Protein AF-A0A943RZ58-F1 (afdb_monomer_lite)

Secondary structure (DSSP, 8-state):
-EETTTEEB-TTSPBP-SEEEEE--TTGGG-TTS--PEEEEE-TTSBBP-SSEEEETTEEEEB-TT-PBP-SEEEETTEEEE---TTT-BPP-SEEEEEEPTT-SSS-TTS--SSS-SSSS---SEEEEEE-TTSPBP---EEEEETTEEEEE-TTSBEE-EEEEHHHHHTT----S--SSSSPTT-S-GGGEEEE--TTT-BBP-EEEEEE--TTTT-TTSEEEEEEETTEEP---TTT-EEEEETTEEEEEEEEEE--TTSSEEEEEETTSPEE-EEEEETTTTEEEEE-TTSPBP-EEEEEEEETTEEEEEEE--STTSTTPBP-EEETTEEEETTEEP--SSSEEEEEETTEEEEEETT-BBP--S-TT-EEEE-STTT-EEEEEEEEETTEEEEEE-TTSPPEEHHHHHHHHHHHHHTT--TTS--SSBPPEEEETTTEEEEEEEETTEEEEEE----

Structure (mmCIF, N/CA/C/O backbone):
data_AF-A0A943RZ58-F1
#
_entry.id   AF-A0A943RZ58-F1
#
loop_
_atom_site.group_PDB
_atom_site.id
_atom_site.type_symbol
_atom_site.label_atom_id
_atom_site.label_alt_id
_atom_site.label_comp_id
_atom_site.label_asym_id
_atom_site.label_entity_id
_atom_site.label_seq_id
_atom_site.pdbx_PDB_ins_code
_atom_site.Cartn_x
_atom_site.Cartn_y
_atom_site.Cartn_z
_atom_site.occupancy
_atom_site.B_iso_or_equiv
_atom_site.auth_seq_id
_atom_site.auth_comp_id
_atom_site.auth_asym_id
_atom_site.auth_atom_id
_atom_site.pdbx_PDB_model_num
ATOM 1 N N . THR A 1 1 ? 43.794 12.709 -51.507 1.00 85.19 1 THR A N 1
ATOM 2 C CA . THR A 1 1 ? 43.110 12.875 -52.804 1.00 85.19 1 THR A CA 1
ATOM 3 C C . THR A 1 1 ? 42.608 11.531 -53.241 1.00 85.19 1 THR A C 1
ATOM 5 O O . THR A 1 1 ? 43.313 10.541 -53.015 1.00 85.19 1 THR A O 1
ATOM 8 N N . TRP A 1 2 ? 41.419 11.504 -53.824 1.00 87.06 2 TRP A N 1
ATOM 9 C CA . TRP A 1 2 ? 40.853 10.296 -54.395 1.00 87.06 2 TRP A CA 1
ATOM 10 C C . TRP A 1 2 ? 41.619 9.860 -55.646 1.00 87.06 2 TRP A C 1
ATOM 12 O O . TRP A 1 2 ? 42.323 10.649 -56.285 1.00 87.06 2 TRP A O 1
ATOM 22 N N . VAL A 1 3 ? 41.567 8.563 -55.929 1.00 86.88 3 VAL A N 1
ATOM 23 C CA . VAL A 1 3 ? 42.110 7.932 -57.132 1.00 86.88 3 VAL A CA 1
ATOM 24 C C . VAL A 1 3 ? 41.085 6.914 -57.609 1.00 86.88 3 VAL A C 1
ATOM 26 O O . VAL A 1 3 ? 40.808 5.947 -56.895 1.00 86.88 3 VAL A O 1
ATOM 29 N N . ASP A 1 4 ? 40.569 7.138 -58.818 1.00 85.06 4 ASP A N 1
ATOM 30 C CA . ASP A 1 4 ? 39.542 6.315 -59.469 1.00 85.06 4 ASP A CA 1
ATOM 31 C C . ASP A 1 4 ? 38.314 6.057 -58.565 1.00 85.06 4 ASP A C 1
ATOM 33 O O . ASP A 1 4 ? 37.766 4.959 -58.596 1.00 85.06 4 ASP A O 1
ATOM 37 N N . ASP A 1 5 ? 37.963 7.009 -57.689 1.00 83.69 5 ASP A N 1
ATOM 38 C CA . ASP A 1 5 ? 36.823 6.987 -56.743 1.00 83.69 5 ASP A CA 1
ATOM 39 C C . ASP A 1 5 ? 36.799 5.807 -55.738 1.00 83.69 5 ASP A C 1
ATOM 41 O O . ASP A 1 5 ? 35.937 5.693 -54.866 1.00 83.69 5 ASP A O 1
ATOM 45 N N . GLU A 1 6 ? 37.809 4.935 -55.797 1.00 86.88 6 GLU A N 1
ATOM 46 C CA . GLU A 1 6 ? 37.921 3.714 -54.997 1.00 86.88 6 GLU A CA 1
ATOM 47 C C . GLU A 1 6 ? 39.082 3.746 -53.993 1.00 86.88 6 GLU A C 1
ATOM 49 O O . GLU A 1 6 ? 39.130 2.920 -53.077 1.00 86.88 6 GLU A O 1
ATOM 54 N N . TYR A 1 7 ? 40.045 4.654 -54.158 1.00 91.00 7 TYR A N 1
ATOM 55 C CA . TYR A 1 7 ? 41.285 4.691 -53.379 1.00 91.00 7 TYR A CA 1
ATOM 56 C C . TYR A 1 7 ? 41.577 6.105 -52.887 1.00 91.00 7 TYR A C 1
ATOM 58 O O . TYR A 1 7 ? 41.266 7.080 -53.562 1.00 91.00 7 TYR A O 1
ATOM 66 N N . TYR A 1 8 ? 42.269 6.222 -51.751 1.00 91.38 8 TYR A N 1
ATOM 67 C CA . TYR A 1 8 ? 42.728 7.515 -51.247 1.00 91.38 8 TYR A CA 1
ATOM 68 C C . TYR A 1 8 ? 44.232 7.526 -51.008 1.00 91.38 8 TYR A C 1
ATOM 70 O O . TYR A 1 8 ? 44.814 6.595 -50.440 1.00 91.38 8 TYR A O 1
ATOM 78 N N . VAL A 1 9 ? 44.868 8.611 -51.441 1.00 91.19 9 VAL A N 1
ATOM 79 C CA . VAL A 1 9 ? 46.305 8.838 -51.301 1.00 91.19 9 VAL A CA 1
ATOM 80 C C . VAL A 1 9 ? 46.548 10.047 -50.403 1.00 91.19 9 VAL A C 1
ATOM 82 O O . VAL A 1 9 ? 45.993 11.129 -50.629 1.00 91.19 9 VAL A O 1
ATOM 85 N N . GLY A 1 10 ? 47.382 9.849 -49.381 1.00 86.00 10 GLY A N 1
ATOM 86 C CA . GLY A 1 10 ? 47.810 10.882 -48.445 1.00 86.00 10 GLY A CA 1
ATOM 87 C C . GLY A 1 10 ? 48.717 11.933 -49.088 1.00 86.00 10 GLY A C 1
ATOM 88 O O . GLY A 1 10 ? 49.181 11.795 -50.220 1.00 86.00 10 GLY A O 1
ATOM 89 N N . SER A 1 11 ? 49.006 13.003 -48.348 1.00 85.06 11 SER A N 1
ATOM 90 C CA . SER A 1 11 ? 49.835 14.123 -48.827 1.00 85.06 11 SER A CA 1
ATOM 91 C C . SER A 1 11 ? 51.287 13.739 -49.150 1.00 85.06 11 SER A C 1
ATOM 93 O O . SER A 1 11 ? 51.968 14.452 -49.886 1.00 85.06 11 SER A O 1
ATOM 95 N N . ASP A 1 12 ? 51.759 12.607 -48.633 1.00 88.06 12 ASP A N 1
ATOM 96 C CA . ASP A 1 12 ? 53.067 12.009 -48.904 1.00 88.06 12 ASP A CA 1
ATOM 97 C C . ASP A 1 12 ? 53.079 11.086 -50.139 1.00 88.06 12 ASP A C 1
ATOM 99 O O . ASP A 1 12 ? 54.123 10.530 -50.488 1.00 88.06 12 ASP A O 1
ATOM 103 N N . GLY A 1 13 ? 51.936 10.925 -50.813 1.00 84.81 13 GLY A N 1
ATOM 104 C CA . GLY A 1 13 ? 51.779 10.021 -51.948 1.00 84.81 13 GLY A CA 1
ATOM 105 C C . GLY A 1 13 ? 51.559 8.556 -51.555 1.00 84.81 13 GLY A C 1
ATOM 106 O O . GLY A 1 13 ? 51.530 7.699 -52.441 1.00 84.81 13 GLY A O 1
ATOM 107 N N . ALA A 1 14 ? 51.408 8.236 -50.263 1.00 89.19 14 ALA A N 1
ATOM 108 C CA . ALA A 1 14 ? 51.124 6.880 -49.804 1.00 89.19 14 ALA A CA 1
ATOM 109 C C . ALA A 1 14 ? 49.615 6.584 -49.806 1.00 89.19 14 ALA A C 1
ATOM 111 O O . ALA A 1 14 ? 48.802 7.368 -49.323 1.00 89.19 14 ALA A O 1
ATOM 112 N N . MET A 1 15 ? 49.239 5.418 -50.335 1.00 93.19 15 MET A N 1
ATOM 113 C CA . MET A 1 15 ? 47.852 4.945 -50.332 1.00 93.19 15 MET A CA 1
ATOM 114 C C . MET A 1 15 ? 47.420 4.522 -48.923 1.00 93.19 15 MET A C 1
ATOM 116 O O . MET A 1 15 ? 48.137 3.763 -48.259 1.00 93.19 15 MET A O 1
ATOM 120 N N . LEU A 1 16 ? 46.241 4.970 -48.494 1.00 92.75 16 LEU A N 1
ATOM 121 C CA . LEU A 1 16 ? 45.655 4.609 -47.205 1.00 92.75 16 LEU A CA 1
ATOM 122 C C . LEU A 1 16 ? 45.263 3.126 -47.192 1.00 92.75 16 LEU A C 1
ATOM 124 O O . LEU A 1 16 ? 44.774 2.585 -48.180 1.00 92.75 16 LEU A O 1
ATOM 128 N N . LYS A 1 17 ? 45.514 2.450 -46.065 1.00 93.69 17 LYS A N 1
ATOM 129 C CA . LYS A 1 17 ? 45.171 1.037 -45.839 1.00 93.69 17 LYS A CA 1
ATOM 130 C C . LYS A 1 17 ? 44.840 0.801 -44.378 1.00 93.69 17 LYS A C 1
ATOM 132 O O . LYS A 1 17 ? 45.613 1.208 -43.511 1.00 93.69 17 LYS A O 1
ATOM 137 N N . ASN A 1 18 ? 43.768 0.060 -44.118 1.00 93.94 18 ASN A N 1
ATOM 138 C CA . ASN A 1 18 ? 43.197 -0.143 -42.784 1.00 93.94 18 ASN A CA 1
ATOM 139 C C . ASN A 1 18 ? 43.036 1.178 -42.014 1.00 93.94 18 ASN A C 1
ATOM 141 O O . ASN A 1 18 ? 43.368 1.249 -40.828 1.00 93.94 18 ASN A O 1
ATOM 145 N N . ALA A 1 19 ? 42.606 2.229 -42.706 1.00 94.88 19 ALA A N 1
ATOM 146 C CA . ALA A 1 19 ? 42.628 3.592 -42.200 1.00 94.88 19 ALA A CA 1
ATOM 147 C C . ALA A 1 19 ? 41.315 4.306 -42.507 1.00 94.88 19 ALA A C 1
ATOM 149 O O . ALA A 1 19 ? 40.704 4.064 -43.548 1.00 94.88 19 ALA A O 1
ATOM 150 N N . TRP A 1 20 ? 40.939 5.183 -41.582 1.00 95.31 20 TRP A N 1
ATOM 151 C CA . TRP A 1 20 ? 39.817 6.101 -41.703 1.00 95.31 20 TRP A CA 1
ATOM 152 C C . TRP A 1 20 ? 40.291 7.458 -42.220 1.00 95.31 20 TRP A C 1
ATOM 154 O O . TRP A 1 20 ? 41.409 7.879 -41.904 1.00 95.31 20 TRP A O 1
ATOM 164 N N . ILE A 1 21 ? 39.438 8.147 -42.970 1.00 93.69 21 ILE A N 1
ATOM 165 C CA . ILE A 1 21 ? 39.617 9.550 -43.353 1.00 93.69 21 ILE A CA 1
ATOM 166 C C . ILE A 1 21 ? 38.247 10.227 -43.433 1.00 93.69 21 ILE A C 1
ATOM 168 O O . ILE A 1 21 ? 37.305 9.612 -43.921 1.00 93.69 21 ILE A O 1
ATOM 172 N N . LYS A 1 22 ? 38.162 11.469 -42.949 1.00 92.88 22 LYS A N 1
ATOM 173 C CA . LYS A 1 22 ? 37.013 12.359 -43.137 1.00 92.88 22 LYS A CA 1
ATOM 174 C C . LYS A 1 22 ? 37.341 13.310 -44.290 1.00 92.88 22 LYS A C 1
ATOM 176 O O . LYS A 1 22 ? 38.391 13.956 -44.232 1.00 92.88 22 LYS A O 1
ATOM 181 N N . THR A 1 23 ? 36.568 13.277 -45.370 1.00 89.00 23 THR A N 1
ATOM 182 C CA . THR A 1 23 ? 36.844 14.030 -46.609 1.00 89.00 23 THR A CA 1
ATOM 183 C C . THR A 1 23 ? 35.586 14.116 -47.475 1.00 89.00 23 THR A C 1
ATOM 185 O O . THR A 1 23 ? 34.760 13.218 -47.411 1.00 89.00 23 THR A O 1
ATOM 188 N N . THR A 1 24 ? 35.477 15.117 -48.342 1.00 83.94 24 THR A N 1
ATOM 189 C CA . THR A 1 24 ? 34.484 15.150 -49.438 1.00 83.94 24 THR A CA 1
ATOM 190 C C . THR A 1 24 ? 34.877 14.198 -50.580 1.00 83.94 24 THR A C 1
ATOM 192 O O . THR A 1 24 ? 36.083 14.013 -50.831 1.00 83.94 24 THR A O 1
ATOM 195 N N . ALA A 1 25 ? 33.905 13.574 -51.258 1.00 75.94 25 ALA A N 1
ATOM 196 C CA . ALA A 1 25 ? 34.150 12.764 -52.457 1.00 75.94 25 ALA A CA 1
ATOM 197 C C . ALA A 1 25 ? 34.521 13.649 -53.660 1.00 75.94 25 ALA A C 1
ATOM 199 O O . ALA A 1 25 ? 34.146 14.814 -53.726 1.00 75.94 25 ALA A O 1
ATOM 200 N N . ASP A 1 26 ? 35.295 13.128 -54.620 1.00 70.81 26 ASP A N 1
ATOM 201 C CA . ASP A 1 26 ? 35.758 13.931 -55.769 1.00 70.81 26 ASP A CA 1
ATOM 202 C C . ASP A 1 26 ? 34.596 14.410 -56.673 1.00 70.81 26 ASP A C 1
ATOM 204 O O . ASP A 1 26 ? 34.756 15.420 -57.365 1.00 70.81 26 ASP A O 1
ATOM 208 N N . GLU A 1 27 ? 33.454 13.713 -56.670 1.00 65.44 27 GLU A N 1
ATOM 209 C CA . GLU A 1 27 ? 32.251 14.071 -57.438 1.00 65.44 27 GLU A CA 1
ATOM 210 C C . GLU A 1 27 ? 31.438 15.217 -56.800 1.00 65.44 27 GLU A C 1
ATOM 212 O O . GLU A 1 27 ? 30.981 16.108 -57.526 1.00 65.44 27 GLU A O 1
ATOM 217 N N . ASP A 1 28 ? 31.453 15.302 -55.470 1.00 66.75 28 ASP A N 1
ATOM 218 C CA . ASP A 1 28 ? 30.661 16.246 -54.660 1.00 66.75 28 ASP A CA 1
ATOM 219 C C . ASP A 1 28 ? 31.391 17.578 -54.419 1.00 66.75 28 ASP A C 1
ATOM 221 O O . ASP A 1 28 ? 30.803 18.620 -54.147 1.00 66.75 28 ASP A O 1
ATOM 225 N N . VAL A 1 29 ? 32.717 17.610 -54.621 1.00 62.88 29 VAL A N 1
ATOM 226 C CA . VAL A 1 29 ? 33.566 18.817 -54.469 1.00 62.88 29 VAL A CA 1
ATOM 227 C C . VAL A 1 29 ? 33.100 20.005 -55.335 1.00 62.88 29 VAL A C 1
ATOM 229 O O . VAL A 1 29 ? 33.546 21.142 -55.133 1.00 62.88 29 VAL A O 1
ATOM 232 N N . SER A 1 30 ? 32.247 19.764 -56.335 1.00 61.50 30 SER A N 1
ATOM 233 C CA . SER A 1 30 ? 31.739 20.788 -57.250 1.00 61.50 30 SER A CA 1
ATOM 234 C C . SER A 1 30 ? 30.296 21.234 -57.006 1.00 61.50 30 SER A C 1
ATOM 236 O O . SER A 1 30 ? 29.895 22.219 -57.640 1.00 61.50 30 SER A O 1
ATOM 238 N N . ASP A 1 31 ? 29.562 20.583 -56.101 1.00 62.19 31 ASP A N 1
ATOM 239 C CA . ASP A 1 31 ? 28.190 20.950 -55.756 1.00 62.19 31 ASP A CA 1
ATOM 240 C C . ASP A 1 31 ? 28.173 21.832 -54.487 1.00 62.19 31 ASP A C 1
ATOM 242 O O . ASP A 1 31 ? 28.602 21.401 -53.420 1.00 62.19 31 ASP A O 1
ATOM 246 N N . PRO A 1 32 ? 27.778 23.118 -54.579 1.00 58.47 32 PRO A N 1
ATOM 247 C CA . PRO A 1 32 ? 27.709 24.000 -53.415 1.00 58.47 32 PRO A CA 1
ATOM 248 C C . PRO A 1 32 ? 26.559 23.667 -52.453 1.00 58.47 32 PRO A C 1
ATOM 250 O O . PRO A 1 32 ? 26.519 24.287 -51.388 1.00 58.47 32 PRO A O 1
ATOM 253 N N . ASP A 1 33 ? 25.647 22.772 -52.847 1.00 58.00 33 ASP A N 1
ATOM 254 C CA . ASP A 1 33 ? 24.455 22.387 -52.093 1.00 58.00 33 ASP A CA 1
ATOM 255 C C . ASP A 1 33 ? 24.595 20.992 -51.422 1.00 58.00 33 ASP A C 1
ATOM 257 O O . ASP A 1 33 ? 23.674 20.585 -50.722 1.00 58.00 33 ASP A O 1
ATOM 261 N N . GLU A 1 34 ? 25.724 20.275 -51.584 1.00 58.31 34 GLU A N 1
ATOM 262 C CA . GLU A 1 34 ? 26.004 18.992 -50.899 1.00 58.31 34 GLU A CA 1
ATOM 263 C C . GLU A 1 34 ? 26.793 19.162 -49.588 1.00 58.31 34 GLU A C 1
ATOM 265 O O . GLU A 1 34 ? 27.808 19.870 -49.504 1.00 58.31 34 GLU A O 1
ATOM 270 N N . ASP A 1 35 ? 26.326 18.467 -48.550 1.00 55.06 35 ASP A N 1
ATOM 271 C CA . ASP A 1 35 ? 26.798 18.587 -47.175 1.00 55.06 35 ASP A CA 1
ATOM 272 C C . ASP A 1 35 ? 28.114 17.833 -46.904 1.00 55.06 35 ASP A C 1
ATOM 274 O O . ASP A 1 35 ? 28.169 16.786 -46.272 1.00 55.06 35 ASP A O 1
ATOM 278 N N . GLY A 1 36 ? 29.234 18.471 -47.241 1.00 71.69 36 GLY A N 1
ATOM 279 C CA . GLY A 1 36 ? 30.439 18.394 -46.405 1.00 71.69 36 GLY A CA 1
ATOM 280 C C . GLY A 1 36 ? 31.323 17.137 -46.501 1.00 71.69 36 GLY A C 1
ATOM 281 O O . GLY A 1 36 ? 31.500 16.523 -47.548 1.00 71.69 36 GLY A O 1
ATOM 282 N N . ASP A 1 37 ? 32.084 16.877 -45.428 1.00 85.31 37 ASP A N 1
ATOM 283 C CA . ASP A 1 37 ? 33.076 15.795 -45.366 1.00 85.31 37 ASP A CA 1
ATOM 284 C C . ASP A 1 37 ? 32.470 14.543 -44.703 1.00 85.31 37 ASP A C 1
ATOM 286 O O . ASP A 1 37 ? 32.119 14.591 -43.524 1.00 85.31 37 ASP A O 1
ATOM 290 N N . HIS A 1 38 ? 32.513 13.386 -45.367 1.00 89.88 38 HIS A N 1
ATOM 291 C CA . HIS A 1 38 ? 32.062 12.109 -44.795 1.00 89.88 38 HIS A CA 1
ATOM 292 C C . HIS A 1 38 ? 33.227 11.227 -44.332 1.00 89.88 38 HIS A C 1
ATOM 294 O O . HIS A 1 38 ? 34.372 11.368 -44.776 1.00 89.88 38 HIS A O 1
ATOM 300 N N . TRP A 1 39 ? 32.951 10.292 -43.416 1.00 94.75 39 TRP A N 1
ATOM 301 C CA . TRP A 1 39 ? 33.926 9.295 -42.967 1.00 94.75 39 TRP A CA 1
ATOM 302 C C . TRP A 1 39 ? 33.982 8.094 -43.917 1.00 94.75 39 TRP A C 1
ATOM 304 O O . TRP A 1 39 ? 32.984 7.423 -44.150 1.00 94.75 39 TRP A O 1
ATOM 314 N N . TYR A 1 40 ? 35.188 7.753 -44.371 1.00 94.44 40 TYR A N 1
ATOM 315 C CA . TYR A 1 40 ? 35.461 6.615 -45.250 1.00 94.44 40 TYR A CA 1
ATOM 316 C C . TYR A 1 40 ? 36.491 5.670 -44.635 1.00 94.44 40 TYR A C 1
ATOM 318 O O . TYR A 1 40 ? 37.472 6.112 -44.024 1.00 94.44 40 TYR A O 1
ATOM 326 N N . TYR A 1 41 ? 36.331 4.363 -44.862 1.00 95.69 41 TYR A N 1
ATOM 327 C CA . TYR A 1 41 ? 37.308 3.352 -44.451 1.00 95.69 41 TYR A CA 1
ATOM 328 C C . TYR A 1 41 ? 37.936 2.628 -45.642 1.00 95.69 41 TYR A C 1
ATOM 330 O O . TYR A 1 41 ? 37.247 2.087 -46.504 1.00 95.69 41 TYR A O 1
ATOM 338 N N . PHE A 1 42 ? 39.267 2.538 -45.642 1.00 94.69 42 PHE A N 1
ATOM 339 C CA . PHE A 1 42 ? 40.030 1.812 -46.658 1.00 94.69 42 PHE A CA 1
ATOM 340 C C . PHE A 1 42 ? 40.536 0.488 -46.104 1.00 94.69 42 PHE A C 1
ATOM 342 O O . PHE A 1 42 ? 41.198 0.447 -45.065 1.00 94.69 42 PHE A O 1
ATOM 349 N N . ASP A 1 43 ? 40.262 -0.605 -46.811 1.00 93.88 43 ASP A N 1
ATOM 350 C CA . ASP A 1 43 ? 40.594 -1.956 -46.367 1.00 93.88 43 ASP A CA 1
ATOM 351 C C . ASP A 1 43 ? 42.110 -2.261 -46.414 1.00 93.88 43 ASP A C 1
ATOM 353 O O . ASP A 1 43 ? 42.964 -1.403 -46.658 1.00 93.88 43 ASP A O 1
ATOM 357 N N . ASN A 1 44 ? 42.490 -3.521 -46.184 1.00 94.25 44 ASN A N 1
ATOM 358 C CA . ASN A 1 44 ? 43.900 -3.925 -46.209 1.00 94.25 44 ASN A CA 1
ATOM 359 C C . ASN A 1 44 ? 44.554 -3.863 -47.605 1.00 94.25 44 ASN A C 1
ATOM 361 O O . ASN A 1 44 ? 45.788 -3.878 -47.707 1.00 94.25 44 ASN A O 1
ATOM 365 N N . LYS A 1 45 ? 43.756 -3.787 -48.674 1.00 94.00 45 LYS A N 1
ATOM 366 C CA . LYS A 1 45 ? 44.203 -3.552 -50.050 1.00 94.00 45 LYS A CA 1
ATOM 367 C C . LYS A 1 45 ? 44.211 -2.063 -50.385 1.00 94.00 45 LYS A C 1
ATOM 369 O O . LYS A 1 45 ? 44.858 -1.700 -51.363 1.00 94.00 45 LYS A O 1
ATOM 374 N N . GLY A 1 46 ? 43.610 -1.234 -49.537 1.00 92.31 46 GLY A N 1
ATOM 375 C CA . GLY A 1 46 ? 43.458 0.203 -49.708 1.00 92.31 46 GLY A CA 1
ATOM 376 C C . GLY A 1 46 ? 42.248 0.579 -50.546 1.00 92.31 46 GLY A C 1
ATOM 377 O O . GLY A 1 46 ? 42.189 1.714 -50.989 1.00 92.31 46 GLY A O 1
ATOM 378 N N . LYS A 1 47 ? 41.324 -0.360 -50.785 1.00 93.25 47 LYS A N 1
ATOM 379 C CA . LYS A 1 47 ? 40.064 -0.087 -51.477 1.00 93.25 47 LYS A CA 1
ATOM 380 C C . LYS A 1 47 ? 39.039 0.440 -50.466 1.00 93.25 47 LYS A C 1
ATOM 382 O O . LYS A 1 47 ? 38.967 -0.102 -49.357 1.00 93.25 47 LYS A O 1
ATOM 387 N N . LYS A 1 48 ? 38.280 1.471 -50.847 1.00 93.81 48 LYS A N 1
ATOM 388 C CA . LYS A 1 48 ? 37.127 2.007 -50.109 1.00 93.81 48 LYS A CA 1
ATOM 389 C C . LYS A 1 48 ? 36.160 0.867 -49.782 1.00 93.81 48 LYS A C 1
ATOM 391 O O . LYS A 1 48 ? 35.875 0.027 -50.638 1.00 93.81 48 LYS A O 1
ATOM 396 N N . VAL A 1 49 ? 35.714 0.791 -48.533 1.00 93.31 49 VAL A N 1
ATOM 397 C CA . VAL A 1 49 ? 34.693 -0.171 -48.120 1.00 93.31 49 VAL A CA 1
ATOM 398 C C . VAL A 1 49 ? 33.325 0.368 -48.507 1.00 93.31 49 VAL A C 1
ATOM 400 O O . VAL A 1 49 ? 32.945 1.442 -48.070 1.00 93.31 49 VAL A O 1
ATOM 403 N N . THR A 1 50 ? 32.608 -0.415 -49.305 1.00 88.38 50 THR A N 1
ATOM 404 C CA . THR A 1 50 ? 31.193 -0.239 -49.630 1.00 88.38 50 THR A CA 1
ATOM 405 C C . THR A 1 50 ? 30.507 -1.558 -49.257 1.00 88.38 50 THR A C 1
ATOM 407 O O . THR A 1 50 ? 30.871 -2.626 -49.767 1.00 88.38 50 THR A O 1
ATOM 410 N N . SER A 1 51 ? 29.656 -1.546 -48.231 1.00 75.56 51 SER A N 1
ATOM 411 C CA . SER A 1 51 ? 28.955 -2.734 -47.711 1.00 75.56 51 SER A CA 1
ATOM 412 C C . SER A 1 51 ? 27.998 -2.343 -46.588 1.00 75.56 51 SER A C 1
ATOM 414 O O . SER A 1 51 ? 28.440 -1.600 -45.714 1.00 75.56 51 SER A O 1
ATOM 416 N N . GLU A 1 52 ? 26.807 -2.958 -46.545 1.00 77.31 52 GLU A N 1
ATOM 417 C CA . GLU A 1 52 ? 25.794 -2.759 -45.489 1.00 77.31 52 GLU A CA 1
ATOM 418 C C . GLU A 1 52 ? 26.427 -2.755 -44.085 1.00 77.31 52 GLU A C 1
ATOM 420 O O . GLU A 1 52 ? 26.360 -1.730 -43.424 1.00 77.31 52 GLU A O 1
ATOM 425 N N . ASP A 1 53 ? 27.167 -3.799 -43.666 1.00 90.12 53 ASP A N 1
ATOM 426 C CA . ASP A 1 53 ? 27.907 -3.795 -42.391 1.00 90.12 53 ASP A CA 1
ATOM 427 C C . ASP A 1 53 ? 29.376 -4.270 -42.480 1.00 90.12 53 ASP A C 1
ATOM 429 O O . ASP A 1 53 ? 29.757 -5.169 -43.240 1.00 90.12 53 ASP A O 1
ATOM 433 N N . LYS A 1 54 ? 30.244 -3.688 -41.640 1.00 93.06 54 LYS A N 1
ATOM 434 C CA . LYS A 1 54 ? 31.660 -4.053 -41.516 1.00 93.06 54 LYS A CA 1
ATOM 435 C C . LYS A 1 54 ? 32.173 -3.979 -40.085 1.00 93.06 54 LYS A C 1
ATOM 437 O O . LYS A 1 54 ? 32.139 -2.946 -39.423 1.00 93.06 54 LYS A O 1
ATOM 442 N N . LYS A 1 55 ? 32.824 -5.058 -39.638 1.00 93.94 55 LYS A N 1
ATOM 443 C CA . LYS A 1 55 ? 33.544 -5.075 -38.358 1.00 93.94 55 LYS A CA 1
ATOM 444 C C . LYS A 1 55 ? 34.973 -4.533 -38.478 1.00 93.94 55 LYS A C 1
ATOM 446 O O . LYS A 1 55 ? 35.820 -5.157 -39.123 1.00 93.94 55 LYS A O 1
ATOM 451 N N . ILE A 1 56 ? 35.261 -3.426 -37.795 1.00 95.06 56 ILE A N 1
ATOM 452 C CA . ILE A 1 56 ? 36.556 -2.731 -37.772 1.00 95.06 56 ILE A CA 1
ATOM 453 C C . ILE A 1 56 ? 36.981 -2.546 -36.312 1.00 95.06 56 ILE A C 1
ATOM 455 O O . ILE A 1 56 ? 36.246 -2.003 -35.495 1.00 95.06 56 ILE A O 1
ATOM 459 N N . ASN A 1 57 ? 38.162 -3.055 -35.945 1.00 92.62 57 ASN A N 1
ATOM 460 C CA . ASN A 1 57 ? 38.704 -2.980 -34.576 1.00 92.62 57 ASN A CA 1
ATOM 461 C C . ASN A 1 57 ? 37.733 -3.433 -33.464 1.00 92.62 57 ASN A C 1
ATOM 463 O O . ASN A 1 57 ? 37.785 -2.944 -32.339 1.00 92.62 57 ASN A O 1
ATOM 467 N N . GLY A 1 58 ? 36.859 -4.397 -33.765 1.00 92.56 58 GLY A N 1
ATOM 468 C CA . GLY A 1 58 ? 35.904 -4.952 -32.802 1.00 92.56 58 GLY A CA 1
ATOM 469 C C . GLY A 1 58 ? 34.538 -4.262 -32.770 1.00 92.56 58 GLY A C 1
ATOM 470 O O . GLY A 1 58 ? 33.624 -4.842 -32.189 1.00 92.56 58 GLY A O 1
ATOM 471 N N . LYS A 1 59 ? 34.385 -3.123 -33.446 1.00 95.44 59 LYS A N 1
ATOM 472 C CA . LYS A 1 59 ? 33.137 -2.368 -33.608 1.00 95.44 59 LYS A CA 1
ATOM 473 C C . LYS A 1 59 ? 32.515 -2.637 -34.979 1.00 95.44 59 LYS A C 1
ATOM 475 O O . LYS A 1 59 ? 33.248 -2.935 -35.921 1.00 95.44 59 LYS A O 1
ATOM 480 N N . THR A 1 60 ? 31.193 -2.585 -35.073 1.00 95.88 60 THR A N 1
ATOM 481 C CA . THR A 1 60 ? 30.442 -2.793 -36.323 1.00 95.88 60 THR A CA 1
ATOM 482 C C . THR A 1 60 ? 30.035 -1.430 -36.874 1.00 95.88 60 THR A C 1
ATOM 484 O O . THR A 1 60 ? 29.444 -0.661 -36.129 1.00 95.88 60 THR A O 1
ATOM 487 N N . TYR A 1 61 ? 30.365 -1.145 -38.129 1.00 95.75 61 TYR A N 1
ATOM 488 C CA . TYR A 1 61 ? 30.085 0.105 -38.844 1.00 95.75 61 TYR A CA 1
ATOM 489 C C . TYR A 1 61 ? 29.226 -0.198 -40.064 1.00 95.75 61 TYR A C 1
ATOM 491 O O . TYR A 1 61 ? 29.365 -1.291 -40.615 1.00 95.75 61 TYR A O 1
ATOM 499 N N . TYR A 1 62 ? 28.399 0.749 -40.491 1.00 94.62 62 TYR A N 1
ATOM 500 C CA . TYR A 1 62 ? 27.578 0.620 -41.693 1.00 94.62 62 TYR A CA 1
ATOM 501 C C . TYR A 1 62 ? 28.033 1.630 -42.742 1.00 94.62 62 TYR A C 1
ATOM 503 O O . TYR A 1 62 ? 28.501 2.709 -42.380 1.00 94.62 62 TYR A O 1
ATOM 511 N N . PHE A 1 63 ? 27.947 1.260 -44.019 1.00 93.50 63 PHE A N 1
ATOM 512 C CA . PHE A 1 63 ? 28.346 2.122 -45.131 1.00 93.50 63 PHE A CA 1
ATOM 513 C C . PHE A 1 63 ? 27.297 2.092 -46.242 1.00 93.50 63 PHE A C 1
ATOM 515 O O . PHE A 1 63 ? 26.793 1.013 -46.565 1.00 93.50 63 PHE A O 1
ATOM 522 N N . ASN A 1 64 ? 27.009 3.244 -46.852 1.00 89.81 64 ASN A N 1
ATOM 523 C CA . ASN A 1 64 ? 26.146 3.310 -48.035 1.00 89.81 64 ASN A CA 1
ATOM 524 C C . ASN A 1 64 ? 26.861 2.792 -49.305 1.00 89.81 64 ASN A C 1
ATOM 526 O O . ASN A 1 64 ? 27.996 2.293 -49.255 1.00 89.81 64 ASN A O 1
ATOM 530 N N . GLU A 1 65 ? 26.180 2.860 -50.454 1.00 89.56 65 GLU A N 1
ATOM 531 C CA . GLU A 1 65 ? 26.721 2.401 -51.744 1.00 89.56 65 GLU A CA 1
ATOM 532 C C . GLU A 1 65 ? 27.979 3.185 -52.159 1.00 89.56 65 GLU A C 1
ATOM 534 O O . GLU A 1 65 ? 28.905 2.598 -52.735 1.00 89.56 65 GLU A O 1
ATOM 539 N N . ASP A 1 66 ? 28.059 4.451 -51.747 1.00 88.06 66 ASP A N 1
ATOM 540 C CA . ASP A 1 66 ? 29.173 5.366 -51.999 1.00 88.06 66 ASP A CA 1
ATOM 541 C C . ASP A 1 66 ? 30.306 5.222 -50.972 1.00 88.06 66 ASP A C 1
ATOM 543 O O . ASP A 1 66 ? 31.407 5.745 -51.154 1.00 88.06 66 ASP A O 1
ATOM 547 N N . GLY A 1 67 ? 30.123 4.390 -49.946 1.00 90.56 67 GLY A N 1
ATOM 548 C CA . GLY A 1 67 ? 31.139 4.059 -48.947 1.00 90.56 67 GLY A CA 1
ATOM 549 C C . GLY A 1 67 ? 31.283 5.087 -47.833 1.00 90.56 67 GLY A C 1
ATOM 550 O O . GLY A 1 67 ? 32.274 5.037 -47.096 1.00 90.56 67 GLY A O 1
ATOM 551 N N . GLU A 1 68 ? 30.317 5.988 -47.711 1.00 91.50 68 GLU A N 1
ATOM 552 C CA . GLU A 1 68 ? 30.167 6.903 -46.590 1.00 91.50 68 GLU A CA 1
ATOM 553 C C . GLU A 1 68 ? 29.683 6.125 -45.376 1.00 91.50 68 GLU A C 1
ATOM 555 O O . GLU A 1 68 ? 28.799 5.269 -45.463 1.00 91.50 68 GLU A O 1
ATOM 560 N N . MET A 1 69 ? 30.300 6.388 -44.232 1.00 94.56 69 MET A N 1
ATOM 561 C CA . MET A 1 69 ? 29.920 5.769 -42.974 1.00 94.56 69 MET A CA 1
ATOM 562 C C . MET A 1 69 ? 28.587 6.335 -42.484 1.00 94.56 69 MET A C 1
ATOM 564 O O . MET A 1 69 ? 28.474 7.533 -42.237 1.00 94.56 69 MET A O 1
ATOM 568 N N . LEU A 1 70 ? 27.621 5.449 -42.260 1.00 92.69 70 LEU A N 1
ATOM 569 C CA . LEU A 1 70 ? 26.343 5.799 -41.652 1.00 92.69 70 LEU A CA 1
ATOM 570 C C . LEU A 1 70 ? 26.500 6.034 -40.141 1.00 92.69 70 LEU A C 1
ATOM 572 O O . LEU A 1 70 ? 27.316 5.388 -39.473 1.00 92.69 70 LEU A O 1
ATOM 576 N N . TYR A 1 71 ? 25.675 6.923 -39.597 1.00 92.31 71 TYR A N 1
ATOM 577 C CA . TYR A 1 71 ? 25.571 7.245 -38.173 1.00 92.31 71 TYR A CA 1
ATOM 578 C C . TYR A 1 71 ? 24.098 7.471 -37.790 1.00 92.31 71 TYR A C 1
ATOM 580 O O . TYR A 1 71 ? 23.222 7.423 -38.645 1.00 92.31 71 TYR A O 1
ATOM 588 N N . GLY A 1 72 ? 23.810 7.673 -36.503 1.00 92.12 72 GLY A N 1
ATOM 589 C CA . GLY A 1 72 ? 22.455 7.926 -36.013 1.00 92.12 72 GLY A CA 1
ATOM 590 C C . GLY A 1 72 ? 21.550 6.693 -36.042 1.00 92.12 72 GLY A C 1
ATOM 591 O O . GLY A 1 72 ? 22.006 5.554 -35.874 1.00 92.12 72 GLY A O 1
ATOM 592 N N . TRP A 1 73 ? 20.249 6.922 -36.192 1.00 91.06 73 TRP A N 1
ATOM 593 C CA . TRP A 1 73 ? 19.260 5.861 -36.340 1.00 91.06 73 TRP A CA 1
ATOM 594 C C . TRP A 1 73 ? 19.384 5.198 -37.714 1.00 91.06 73 TRP A C 1
ATOM 596 O O . TRP A 1 73 ? 19.580 5.861 -38.723 1.00 91.06 73 TRP A O 1
ATOM 606 N N . HIS A 1 74 ? 19.268 3.872 -37.759 1.00 90.50 74 HIS A N 1
ATOM 607 C CA . HIS A 1 74 ? 19.351 3.121 -39.008 1.00 90.50 74 HIS A CA 1
ATOM 608 C C . HIS A 1 74 ? 18.366 1.953 -39.007 1.00 90.50 74 HIS A C 1
ATOM 610 O O . HIS A 1 74 ? 18.408 1.106 -38.106 1.00 90.50 74 HIS A O 1
ATOM 616 N N . GLU A 1 75 ? 17.502 1.884 -40.022 1.00 87.94 75 GLU A N 1
ATOM 617 C CA . GLU A 1 75 ? 16.645 0.727 -40.268 1.00 87.94 75 GLU A CA 1
ATOM 618 C C . GLU A 1 75 ? 17.196 -0.145 -41.396 1.00 87.94 75 GLU A C 1
ATOM 620 O O . GLU A 1 75 ? 17.497 0.321 -42.489 1.00 87.94 75 GLU A O 1
ATOM 625 N N . GLU A 1 76 ? 17.251 -1.452 -41.153 1.00 86.50 76 GLU A N 1
ATOM 626 C CA . GLU A 1 76 ? 17.535 -2.429 -42.192 1.00 86.50 76 GLU A CA 1
ATOM 627 C C . GLU A 1 76 ? 16.663 -3.677 -42.015 1.00 86.50 76 GLU A C 1
ATOM 629 O O . GLU A 1 76 ? 16.688 -4.367 -40.981 1.00 86.50 76 GLU A O 1
ATOM 634 N N . ASN A 1 77 ? 15.907 -4.019 -43.065 1.00 86.62 77 ASN A N 1
ATOM 635 C CA . ASN A 1 77 ? 15.046 -5.204 -43.105 1.00 86.62 77 ASN A CA 1
ATOM 636 C C . ASN A 1 77 ? 14.094 -5.284 -41.890 1.00 86.62 77 ASN A C 1
ATOM 638 O O . ASN A 1 77 ? 13.942 -6.352 -41.277 1.00 86.62 77 ASN A O 1
ATOM 642 N N . GLY A 1 78 ? 13.503 -4.152 -41.488 1.00 84.94 78 GLY A N 1
ATOM 643 C CA . GLY A 1 78 ? 12.631 -4.061 -40.321 1.00 84.94 78 GLY A CA 1
ATOM 644 C C . GLY A 1 78 ? 13.353 -4.164 -38.976 1.00 84.94 78 GLY A C 1
ATOM 645 O O . GLY A 1 78 ? 12.696 -4.385 -37.960 1.00 84.94 78 GLY A O 1
ATOM 646 N N . ASN A 1 79 ? 14.681 -4.075 -38.914 1.00 90.25 79 ASN A N 1
ATOM 647 C CA . ASN A 1 79 ? 15.426 -4.012 -37.655 1.00 90.25 79 ASN A CA 1
ATOM 648 C C . ASN A 1 79 ? 15.993 -2.612 -37.484 1.00 90.25 79 ASN A C 1
ATOM 650 O O . ASN A 1 79 ? 16.621 -2.104 -38.401 1.00 90.25 79 ASN A O 1
ATOM 654 N N . VAL A 1 80 ? 15.817 -2.050 -36.294 1.00 91.81 80 VAL A N 1
ATOM 655 C CA . VAL A 1 80 ? 16.317 -0.716 -35.964 1.00 91.81 80 VAL A CA 1
ATOM 656 C C . VAL A 1 80 ? 17.624 -0.845 -35.188 1.00 91.81 80 VAL A C 1
ATOM 658 O O . VAL A 1 80 ? 17.764 -1.711 -34.314 1.00 91.81 80 VAL A O 1
ATOM 661 N N . PHE A 1 81 ? 18.578 0.011 -35.522 1.00 93.94 81 PHE A N 1
ATOM 662 C CA . PHE A 1 81 ? 19.906 0.109 -34.940 1.00 93.94 81 PHE A CA 1
ATOM 663 C C . PHE A 1 81 ? 20.205 1.569 -34.600 1.00 93.94 81 PHE A C 1
ATOM 665 O O . PHE A 1 81 ? 19.645 2.478 -35.203 1.00 93.94 81 PHE A O 1
ATOM 672 N N . TYR A 1 82 ? 21.130 1.779 -33.666 1.00 95.81 82 TYR A N 1
ATOM 673 C CA . TYR A 1 82 ? 21.737 3.085 -33.437 1.00 95.81 82 TYR A CA 1
ATOM 674 C C . TYR A 1 82 ? 23.237 2.978 -33.681 1.00 95.81 82 TYR A C 1
ATOM 676 O O . TYR A 1 82 ? 23.896 2.097 -33.118 1.00 95.81 82 TYR A O 1
ATOM 684 N N . LEU A 1 83 ? 23.759 3.832 -34.552 1.00 95.19 83 LEU A N 1
ATOM 685 C CA . LEU A 1 83 ? 25.120 3.792 -35.077 1.00 95.19 83 LEU A CA 1
ATOM 686 C C . LEU A 1 83 ? 26.043 4.830 -34.420 1.00 95.19 83 LEU A C 1
ATOM 688 O O . LEU A 1 83 ? 27.154 5.038 -34.890 1.00 95.19 83 LEU A O 1
ATOM 692 N N . GLY A 1 84 ? 25.628 5.448 -33.311 1.00 94.00 84 GLY A N 1
ATOM 693 C CA . GLY A 1 84 ? 26.408 6.500 -32.653 1.00 94.00 84 GLY A CA 1
ATOM 694 C C . GLY A 1 84 ? 26.304 7.834 -33.390 1.00 94.00 84 GLY A C 1
ATOM 695 O O . GLY A 1 84 ? 25.504 7.985 -34.306 1.00 94.00 84 GLY A O 1
ATOM 696 N N . THR A 1 85 ? 27.106 8.813 -32.987 1.00 92.44 85 THR A N 1
ATOM 697 C CA . THR A 1 85 ? 27.153 10.113 -33.675 1.00 92.44 85 THR A CA 1
ATOM 698 C C . THR A 1 85 ? 27.995 10.050 -34.955 1.00 92.44 85 THR A C 1
ATOM 700 O O . THR A 1 85 ? 28.669 9.050 -35.216 1.00 92.44 85 THR A O 1
ATOM 703 N N . GLU A 1 86 ? 27.999 11.134 -35.733 1.00 90.50 86 GLU A N 1
ATOM 704 C CA . GLU A 1 86 ? 28.775 11.293 -36.974 1.00 90.50 86 GLU A CA 1
ATOM 705 C C . GLU A 1 86 ? 30.267 10.931 -36.825 1.00 90.50 86 GLU A C 1
ATOM 707 O O . GLU A 1 86 ? 30.863 10.332 -37.716 1.00 90.50 86 GLU A O 1
ATOM 712 N N . ASP A 1 87 ? 30.881 11.235 -35.677 1.00 93.06 87 ASP A N 1
ATOM 713 C CA . ASP A 1 87 ? 32.296 10.930 -35.410 1.00 93.06 87 ASP A CA 1
ATOM 714 C C . ASP A 1 87 ? 32.519 9.563 -34.733 1.00 93.06 87 ASP A C 1
ATOM 716 O O . ASP A 1 87 ? 33.662 9.147 -34.502 1.00 93.06 87 ASP A O 1
ATOM 720 N N . GLU A 1 88 ? 31.441 8.850 -34.406 1.00 94.50 88 GLU A N 1
ATOM 721 C CA . GLU A 1 88 ? 31.486 7.514 -33.824 1.00 94.50 88 GLU A CA 1
ATOM 722 C C . GLU A 1 88 ? 31.196 6.431 -34.866 1.00 94.50 88 GLU A C 1
ATOM 724 O O . GLU A 1 88 ? 32.057 5.579 -35.100 1.00 94.50 88 GLU A O 1
ATOM 729 N N . GLY A 1 89 ? 30.005 6.441 -35.471 1.00 92.25 89 GLY A N 1
ATOM 730 C CA . GLY A 1 89 ? 29.577 5.524 -36.539 1.00 92.25 89 GLY A CA 1
ATOM 731 C C . GLY A 1 89 ? 29.523 4.030 -36.200 1.00 92.25 89 GLY A C 1
ATOM 732 O O . GLY A 1 89 ? 29.321 3.195 -37.086 1.00 92.25 89 GLY A O 1
ATOM 733 N N . TRP A 1 90 ? 29.754 3.639 -34.940 1.00 95.44 90 TRP A N 1
ATOM 734 C CA . TRP A 1 90 ? 29.670 2.240 -34.530 1.00 95.44 90 TRP A CA 1
ATOM 735 C C . TRP A 1 90 ? 28.309 1.887 -33.931 1.00 95.44 90 TRP A C 1
ATOM 737 O O . TRP A 1 90 ? 27.800 2.543 -33.027 1.00 95.44 90 TRP A O 1
ATOM 747 N N . ARG A 1 91 ? 27.782 0.735 -34.345 1.00 96.75 91 ARG A N 1
ATOM 748 C CA . ARG A 1 91 ? 26.535 0.161 -33.839 1.00 96.75 91 ARG A CA 1
ATOM 749 C C . ARG A 1 91 ? 26.574 -0.088 -32.327 1.00 96.75 91 ARG A C 1
ATOM 751 O O . ARG A 1 91 ? 27.468 -0.779 -31.824 1.00 96.75 91 ARG A O 1
ATOM 758 N N . ALA A 1 92 ? 25.550 0.389 -31.624 1.00 97.75 92 ALA A N 1
ATOM 759 C CA . ALA A 1 92 ? 25.270 0.073 -30.231 1.00 97.75 92 ALA A CA 1
ATOM 760 C C . ALA A 1 92 ? 24.988 -1.428 -30.052 1.00 97.75 92 ALA A C 1
ATOM 762 O O . ALA A 1 92 ? 24.194 -2.020 -30.775 1.00 97.75 92 ALA A O 1
ATOM 763 N N . GLU A 1 93 ? 25.634 -2.068 -29.076 1.00 96.31 93 GLU A N 1
ATOM 764 C CA . GLU A 1 93 ? 25.462 -3.496 -28.770 1.00 96.31 93 GLU A CA 1
ATOM 765 C C . GLU A 1 93 ? 25.430 -3.720 -27.249 1.00 96.31 93 GLU A C 1
ATOM 767 O O . GLU A 1 93 ? 26.292 -3.211 -26.531 1.00 96.31 93 GLU A O 1
ATOM 772 N N . ASN A 1 94 ? 24.469 -4.521 -26.767 1.00 95.38 94 ASN A N 1
ATOM 773 C CA . ASN A 1 94 ? 24.264 -4.876 -25.350 1.00 95.38 94 ASN A CA 1
ATOM 774 C C . ASN A 1 94 ? 24.228 -3.681 -24.383 1.00 95.38 94 ASN A C 1
ATOM 776 O O . ASN A 1 94 ? 24.855 -3.731 -23.319 1.00 95.38 94 ASN A O 1
ATOM 780 N N . GLN A 1 95 ? 23.520 -2.615 -24.735 1.00 97.06 95 GLN A N 1
ATOM 781 C CA . GLN A 1 95 ? 23.509 -1.397 -23.933 1.00 97.06 95 GLN A CA 1
ATOM 782 C C . GLN A 1 95 ? 22.173 -0.669 -23.987 1.00 97.06 95 GLN A C 1
ATOM 784 O O . GLN A 1 95 ? 21.404 -0.813 -24.936 1.00 97.06 95 GLN A O 1
ATOM 789 N N . TRP A 1 96 ? 21.938 0.099 -22.931 1.00 97.38 96 TRP A N 1
ATOM 790 C CA . TRP A 1 96 ? 20.893 1.105 -22.860 1.00 97.38 96 TRP A CA 1
ATOM 791 C C . TRP A 1 96 ? 21.442 2.426 -23.383 1.00 97.38 96 TRP A C 1
ATOM 793 O O . TRP A 1 96 ? 22.578 2.769 -23.047 1.00 97.38 96 TRP A O 1
ATOM 803 N N . LEU A 1 97 ? 20.648 3.152 -24.164 1.00 96.81 97 LEU A N 1
ATOM 804 C CA . LEU A 1 97 ? 20.943 4.524 -24.573 1.00 96.81 97 LEU A CA 1
ATOM 805 C C . LEU A 1 97 ? 19.704 5.393 -24.365 1.00 96.81 97 LEU A C 1
ATOM 807 O O . LEU A 1 97 ? 18.600 4.957 -24.686 1.00 96.81 97 LEU A O 1
ATOM 811 N N . TRP A 1 98 ? 19.913 6.585 -23.812 1.00 95.00 98 TRP A N 1
ATOM 812 C CA . TRP A 1 98 ? 18.931 7.663 -23.786 1.00 95.00 98 TRP A CA 1
ATOM 813 C C . TRP A 1 98 ? 19.088 8.433 -25.091 1.00 95.00 98 TRP A C 1
ATOM 815 O O . TRP A 1 98 ? 20.177 8.953 -25.343 1.00 95.00 98 TRP A O 1
ATOM 825 N N . LEU A 1 99 ? 18.069 8.405 -25.944 1.00 91.94 99 LEU A N 1
ATOM 826 C CA . LEU A 1 99 ? 18.129 8.941 -27.302 1.00 91.94 99 LEU A CA 1
ATOM 827 C C . LEU A 1 99 ? 16.870 9.744 -27.605 1.00 91.94 99 LEU A C 1
ATOM 829 O O . LEU A 1 99 ? 15.787 9.376 -27.146 1.00 91.94 99 LEU A O 1
ATOM 833 N N . GLU A 1 100 ? 17.027 10.770 -28.435 1.00 86.62 100 GLU A N 1
ATOM 834 C CA . GLU A 1 100 ? 15.920 11.413 -29.142 1.00 86.62 100 GLU A CA 1
ATOM 835 C C . GLU A 1 100 ? 15.218 10.397 -30.061 1.00 86.62 100 GLU A C 1
ATOM 837 O O . GLU A 1 100 ? 15.846 9.455 -30.577 1.00 86.62 100 GLU A O 1
ATOM 842 N N . LYS A 1 101 ? 13.903 10.555 -30.237 1.00 79.75 101 LYS A N 1
ATOM 843 C CA . LYS A 1 101 ? 13.105 9.703 -31.128 1.00 79.75 101 LYS A CA 1
ATOM 844 C C . LYS A 1 101 ? 13.626 9.802 -32.579 1.00 79.75 101 LYS A C 1
ATOM 846 O O . LYS A 1 101 ? 14.107 10.856 -32.991 1.00 79.75 101 LYS A O 1
ATOM 851 N N . PRO A 1 102 ? 13.576 8.721 -33.377 1.00 74.94 102 PRO A N 1
ATOM 852 C CA . PRO A 1 102 ? 14.005 8.784 -34.773 1.00 74.94 102 PRO A CA 1
ATOM 853 C C . PRO A 1 102 ? 13.101 9.713 -35.591 1.00 74.94 102 PRO A C 1
ATOM 855 O O . PRO A 1 102 ? 11.883 9.561 -35.533 1.00 74.94 102 PRO A O 1
ATOM 858 N N . GLY A 1 103 ? 13.697 10.602 -36.392 1.00 63.88 103 GLY A N 1
ATOM 859 C CA . GLY A 1 103 ? 12.976 11.438 -37.361 1.00 63.88 103 GLY A CA 1
ATOM 860 C C . GLY A 1 103 ? 12.622 12.861 -36.910 1.00 63.88 103 GLY A C 1
ATOM 861 O O . GLY A 1 103 ? 11.848 13.501 -37.603 1.00 63.88 103 GLY A O 1
ATOM 862 N N . ASP A 1 104 ? 13.162 13.360 -35.790 1.00 52.72 104 ASP A N 1
ATOM 863 C CA . ASP A 1 104 ? 12.998 14.769 -35.358 1.00 52.72 104 ASP A CA 1
ATOM 864 C C . ASP A 1 104 ? 14.231 15.643 -35.690 1.00 52.72 104 ASP A C 1
ATOM 866 O O . ASP A 1 104 ? 14.426 16.730 -35.144 1.00 52.72 104 ASP A O 1
ATOM 870 N N . ALA A 1 105 ? 15.113 15.149 -36.566 1.00 46.34 105 ALA A N 1
ATOM 871 C CA . ALA A 1 105 ? 16.260 15.902 -37.052 1.00 46.34 105 ALA A CA 1
ATOM 872 C C . ALA A 1 105 ? 15.816 16.797 -38.223 1.00 46.34 105 ALA A C 1
ATOM 874 O O . ALA A 1 105 ? 15.831 16.381 -39.370 1.00 46.34 105 ALA A O 1
ATOM 875 N N . ASP A 1 106 ? 15.397 18.020 -37.890 1.00 44.44 106 ASP A N 1
ATOM 876 C CA . ASP A 1 106 ? 15.303 19.195 -38.768 1.00 44.44 106 ASP A CA 1
ATOM 877 C C . ASP A 1 106 ? 14.534 19.035 -40.109 1.00 44.44 106 ASP A C 1
ATOM 879 O O . ASP A 1 106 ? 15.134 18.761 -41.135 1.00 44.44 106 ASP A O 1
ATOM 883 N N . ASP A 1 107 ? 13.225 19.351 -40.103 1.00 43.72 107 ASP A N 1
ATOM 884 C CA . ASP A 1 107 ? 12.409 20.051 -41.138 1.00 43.72 107 ASP A CA 1
ATOM 885 C C . ASP A 1 107 ? 12.507 19.689 -42.652 1.00 43.7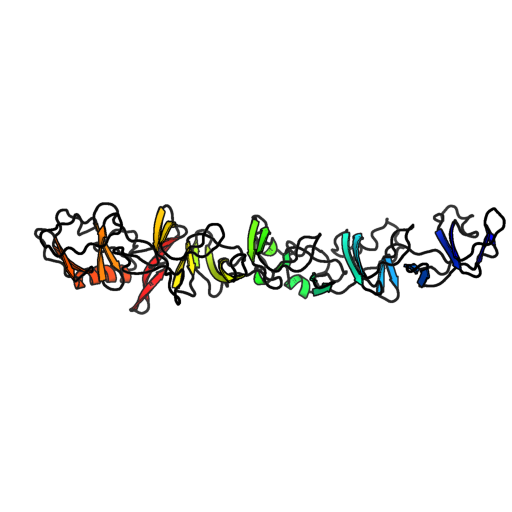2 107 ASP A C 1
ATOM 887 O O . ASP A 1 107 ? 11.800 20.307 -43.458 1.00 43.72 107 ASP A O 1
ATOM 891 N N . ASP A 1 108 ? 13.297 18.706 -43.078 1.00 45.88 108 ASP A N 1
ATOM 892 C CA . ASP A 1 108 ? 13.383 18.274 -44.473 1.00 45.88 108 ASP A CA 1
ATOM 893 C C . ASP A 1 108 ? 12.448 17.076 -44.706 1.00 45.88 108 ASP A C 1
ATOM 895 O O . ASP A 1 108 ? 12.633 15.984 -44.174 1.00 45.88 108 ASP A O 1
ATOM 899 N N . GLU A 1 109 ? 11.417 17.290 -45.536 1.00 45.25 109 GLU A N 1
ATOM 900 C CA . GLU A 1 109 ? 10.324 16.353 -45.881 1.00 45.25 109 GLU A CA 1
ATOM 901 C C . GLU A 1 109 ? 10.781 14.999 -46.501 1.00 45.25 109 GLU A C 1
ATOM 903 O O . GLU A 1 109 ? 9.938 14.218 -46.952 1.00 45.25 109 GLU A O 1
ATOM 908 N N . ASP A 1 110 ? 12.087 14.712 -46.532 1.00 47.00 110 ASP A N 1
ATOM 909 C CA . ASP A 1 110 ? 12.723 13.599 -47.242 1.00 47.00 110 ASP A CA 1
ATOM 910 C C . ASP A 1 110 ? 13.495 12.600 -46.334 1.00 47.00 110 ASP A C 1
ATOM 912 O O . ASP A 1 110 ? 13.967 11.582 -46.852 1.00 47.00 110 ASP A O 1
ATOM 916 N N . GLU A 1 111 ? 13.603 12.796 -45.006 1.00 52.00 111 GLU A N 1
ATOM 917 C CA . GLU A 1 111 ? 14.185 11.769 -44.112 1.00 52.00 111 GLU A CA 1
ATOM 918 C C . GLU A 1 111 ? 13.196 10.614 -43.833 1.00 52.00 111 GLU A C 1
ATOM 920 O O . GLU A 1 111 ? 12.054 10.804 -43.406 1.00 52.00 111 GLU A O 1
ATOM 925 N N . GLU A 1 112 ? 13.625 9.371 -44.090 1.00 52.72 112 GLU A N 1
ATOM 926 C CA . GLU A 1 112 ? 12.808 8.174 -43.865 1.00 52.72 112 GLU A CA 1
ATOM 927 C C . GLU A 1 112 ? 12.430 8.044 -42.377 1.00 52.72 112 GLU A C 1
ATOM 929 O O . GLU A 1 112 ? 13.287 7.849 -41.518 1.00 52.72 112 GLU A O 1
ATOM 934 N N . GLN A 1 113 ? 11.130 8.083 -42.064 1.00 60.16 113 GLN A N 1
ATOM 935 C CA . GLN A 1 113 ? 10.611 7.779 -40.725 1.00 60.16 113 GLN A CA 1
ATOM 936 C C . GLN A 1 113 ? 10.980 6.338 -40.315 1.00 60.16 113 GLN A C 1
ATOM 938 O O . GLN A 1 113 ? 10.303 5.375 -40.678 1.00 60.16 113 GLN A O 1
ATOM 943 N N . ILE A 1 114 ? 12.064 6.186 -39.546 1.00 65.38 114 ILE A N 1
ATOM 944 C CA . ILE A 1 114 ? 12.605 4.890 -39.082 1.00 65.38 114 ILE A CA 1
ATOM 945 C C . ILE A 1 114 ? 11.692 4.210 -38.044 1.00 65.38 114 ILE A C 1
ATOM 947 O O . ILE A 1 114 ? 11.681 2.985 -37.892 1.00 65.38 114 ILE A O 1
ATOM 951 N N . LEU A 1 115 ? 10.918 4.993 -37.299 1.00 62.78 115 LEU A N 1
ATOM 952 C CA . LEU A 1 115 ? 9.850 4.511 -36.428 1.00 62.78 115 LEU A CA 1
ATOM 953 C C . LEU A 1 115 ? 8.580 5.298 -36.754 1.00 62.78 115 LEU A C 1
ATOM 955 O O . LEU A 1 115 ? 8.653 6.455 -37.149 1.00 62.78 115 LEU A O 1
ATOM 959 N N . THR A 1 116 ? 7.408 4.689 -36.554 1.00 59.56 116 THR A N 1
ATOM 960 C CA . THR A 1 116 ? 6.111 5.351 -36.804 1.00 59.56 116 THR A CA 1
ATOM 961 C C . THR A 1 116 ? 5.823 6.510 -35.846 1.00 59.56 116 THR A C 1
ATOM 963 O O . THR A 1 116 ? 4.812 7.170 -35.994 1.00 59.56 116 THR A O 1
ATOM 966 N N . CYS A 1 117 ? 6.717 6.787 -34.896 1.00 57.41 117 CYS A N 1
ATOM 967 C CA . CYS A 1 117 ? 6.597 7.810 -33.863 1.00 57.41 117 CYS A CA 1
ATOM 968 C C . CYS A 1 117 ? 6.773 9.262 -34.354 1.00 57.41 117 CYS A C 1
ATOM 970 O O . CYS A 1 117 ? 7.279 10.095 -33.605 1.00 57.41 117 CYS A O 1
ATOM 972 N N . ALA A 1 118 ? 6.424 9.561 -35.604 1.00 51.81 118 ALA A N 1
ATOM 973 C CA . ALA A 1 118 ? 6.659 10.859 -36.225 1.00 51.81 118 ALA A CA 1
ATOM 974 C C . ALA A 1 118 ? 5.340 11.611 -36.477 1.00 51.81 118 ALA A C 1
ATOM 976 O O . ALA A 1 118 ? 4.372 11.058 -37.002 1.00 51.81 118 ALA A O 1
ATOM 977 N N . ASP A 1 119 ? 5.345 12.880 -36.068 1.00 51.69 119 ASP A N 1
ATOM 978 C CA . ASP A 1 119 ? 4.373 13.973 -36.237 1.00 51.69 119 ASP A CA 1
ATOM 979 C C . ASP A 1 119 ? 2.917 13.797 -35.763 1.00 51.69 119 ASP A C 1
ATOM 981 O O . ASP A 1 119 ? 2.300 14.791 -35.371 1.00 51.69 119 ASP A O 1
ATOM 985 N N . GLU A 1 120 ? 2.353 12.585 -35.741 1.00 51.28 120 GLU A N 1
ATOM 986 C CA . GLU A 1 120 ? 0.985 12.331 -35.241 1.00 51.28 120 GLU A CA 1
ATOM 987 C C . GLU A 1 120 ? 0.901 11.300 -34.093 1.00 51.28 120 GLU A C 1
ATOM 989 O O . GLU A 1 120 ? -0.157 11.187 -33.469 1.00 51.28 120 GLU A O 1
ATOM 994 N N . ASP A 1 121 ? 1.994 10.593 -33.779 1.00 54.53 121 ASP A N 1
ATOM 995 C CA . ASP A 1 121 ? 2.063 9.571 -32.721 1.00 54.53 121 ASP A CA 1
ATOM 996 C C . ASP A 1 121 ? 2.668 10.139 -31.415 1.00 54.53 121 ASP A C 1
ATOM 998 O O . ASP A 1 121 ? 3.681 10.837 -31.426 1.00 54.53 121 ASP A O 1
ATOM 1002 N N . GLU A 1 122 ? 2.046 9.816 -30.275 1.00 63.84 122 GLU A N 1
ATOM 1003 C CA . GLU A 1 122 ? 2.324 10.356 -28.930 1.00 63.84 122 GLU A CA 1
ATOM 1004 C C . GLU A 1 122 ? 3.619 9.803 -28.287 1.00 63.84 122 GLU A C 1
ATOM 1006 O O . GLU A 1 122 ? 3.593 9.391 -27.140 1.00 63.84 122 GLU A O 1
ATOM 1011 N N . CYS A 1 123 ? 4.749 9.689 -28.987 1.00 70.00 123 CYS A N 1
ATOM 1012 C CA . CYS A 1 123 ? 6.004 9.325 -28.309 1.00 70.00 123 CYS A CA 1
ATOM 1013 C C . CYS A 1 123 ? 6.595 10.503 -27.540 1.00 70.00 123 CYS A C 1
ATOM 1015 O O . CYS A 1 123 ? 6.545 11.639 -28.008 1.00 70.00 123 CYS A O 1
ATOM 1017 N N . ASP A 1 124 ? 7.272 10.204 -26.430 1.00 76.94 124 ASP A N 1
ATOM 1018 C CA . ASP A 1 124 ? 8.138 11.193 -25.789 1.00 76.94 124 ASP A CA 1
ATOM 1019 C C . ASP A 1 124 ? 9.317 11.529 -26.718 1.00 76.94 124 ASP A C 1
ATOM 1021 O O . ASP A 1 124 ? 9.860 10.642 -27.387 1.00 76.94 124 ASP A O 1
ATOM 1025 N N . ASP A 1 125 ? 9.733 12.798 -26.736 1.00 79.06 125 ASP A N 1
ATOM 1026 C CA . ASP A 1 125 ? 10.807 13.297 -27.612 1.00 79.06 125 ASP A CA 1
ATOM 1027 C C . ASP A 1 125 ? 12.151 12.602 -27.357 1.00 79.06 125 ASP A C 1
ATOM 1029 O O . ASP A 1 125 ? 12.940 12.402 -28.278 1.00 79.06 125 ASP A O 1
ATOM 1033 N N . GLU A 1 126 ? 12.385 12.157 -26.122 1.00 86.50 126 GLU A N 1
ATOM 1034 C CA . GLU A 1 126 ? 13.546 11.370 -25.724 1.00 86.50 126 GLU A CA 1
ATOM 1035 C C . GLU A 1 126 ? 13.126 10.179 -24.856 1.00 86.50 126 GLU A C 1
ATOM 1037 O O . GLU A 1 126 ? 12.125 10.219 -24.144 1.00 86.50 126 GLU A O 1
ATOM 1042 N N . GLY A 1 127 ? 13.916 9.105 -24.866 1.00 90.44 127 GLY A N 1
ATOM 1043 C CA . GLY A 1 127 ? 13.679 7.983 -23.962 1.00 90.44 127 GLY A CA 1
ATOM 1044 C C . GLY A 1 127 ? 14.791 6.944 -23.935 1.00 90.44 127 GLY A C 1
ATOM 1045 O O . GLY A 1 127 ? 15.747 6.976 -24.713 1.00 90.44 127 GLY A O 1
ATOM 1046 N N . TRP A 1 128 ? 14.661 5.982 -23.019 1.00 94.81 128 TRP A N 1
ATOM 1047 C CA . TRP A 1 128 ? 15.581 4.849 -22.914 1.00 94.81 128 TRP A CA 1
ATOM 1048 C C . TRP A 1 128 ? 15.240 3.742 -23.913 1.00 94.81 128 TRP A C 1
ATOM 1050 O O . TRP A 1 128 ? 14.170 3.137 -23.843 1.00 94.81 128 TRP A O 1
ATOM 1060 N N . TYR A 1 129 ? 16.217 3.378 -24.743 1.00 94.25 129 TYR A N 1
ATOM 1061 C CA . TYR A 1 129 ? 16.144 2.266 -25.690 1.00 94.25 129 TYR A CA 1
ATOM 1062 C C . TYR A 1 129 ? 17.163 1.179 -25.347 1.00 94.25 129 TYR A C 1
ATOM 1064 O O . TYR A 1 129 ? 18.310 1.454 -24.981 1.00 94.25 129 TYR A O 1
ATOM 1072 N N . TRP A 1 130 ? 16.765 -0.087 -25.497 1.00 97.00 130 TRP A N 1
ATOM 1073 C CA . TRP A 1 130 ? 17.652 -1.232 -25.277 1.00 97.00 130 TRP A CA 1
ATOM 1074 C C . TRP A 1 130 ? 18.129 -1.849 -26.593 1.00 97.00 130 TRP A C 1
ATOM 1076 O O . TRP A 1 130 ? 17.334 -2.405 -27.356 1.00 97.00 130 TRP A O 1
ATOM 1086 N N . PHE A 1 131 ? 19.448 -1.879 -26.789 1.00 96.69 131 PHE A N 1
ATOM 1087 C CA . PHE A 1 131 ? 20.100 -2.534 -27.921 1.00 96.69 131 PHE A CA 1
ATOM 1088 C C . PHE A 1 131 ? 20.664 -3.890 -27.499 1.00 96.69 131 PHE A C 1
ATOM 1090 O O . PHE A 1 131 ? 21.560 -3.997 -26.658 1.00 96.69 131 PHE A O 1
ATOM 1097 N N . GLY A 1 132 ? 20.131 -4.960 -28.090 1.00 95.69 132 GLY A N 1
ATOM 1098 C CA . GLY A 1 132 ? 20.519 -6.334 -27.781 1.00 95.69 132 GLY A CA 1
ATOM 1099 C C . GLY A 1 132 ? 21.929 -6.704 -28.252 1.00 95.69 132 GLY A C 1
ATOM 1100 O O . GLY A 1 132 ? 22.691 -5.894 -28.775 1.00 95.69 132 GLY A O 1
ATOM 1101 N N . SER A 1 133 ? 22.286 -7.982 -28.113 1.00 94.50 133 SER A N 1
ATOM 1102 C CA . SER A 1 133 ? 23.621 -8.479 -28.479 1.00 94.50 133 SER A CA 1
ATOM 1103 C C . SER A 1 133 ? 23.929 -8.445 -29.968 1.00 94.50 133 SER A C 1
ATOM 1105 O O . SER A 1 133 ? 25.095 -8.404 -30.345 1.00 94.50 133 SER A O 1
ATOM 1107 N N . SER A 1 134 ? 22.897 -8.451 -30.810 1.00 94.56 134 SER A N 1
ATOM 1108 C CA . SER A 1 134 ? 23.016 -8.237 -32.250 1.00 94.56 134 SER A CA 1
ATOM 1109 C C . SER A 1 134 ? 22.970 -6.756 -32.638 1.00 94.56 134 SER A C 1
ATOM 1111 O O . SER A 1 134 ? 22.862 -6.458 -33.820 1.00 94.56 134 SER A O 1
ATOM 1113 N N . GLY A 1 135 ? 22.936 -5.853 -31.656 1.00 95.38 135 GLY A N 1
ATOM 1114 C CA . GLY A 1 135 ? 22.743 -4.413 -31.818 1.00 95.38 135 GLY A CA 1
ATOM 1115 C C . GLY A 1 135 ? 21.341 -3.981 -32.227 1.00 95.38 135 GLY A C 1
ATOM 1116 O O . GLY A 1 135 ? 21.088 -2.797 -32.370 1.00 95.38 135 GLY A O 1
ATOM 1117 N N . LYS A 1 136 ? 20.414 -4.929 -32.379 1.00 94.94 136 LYS A N 1
ATOM 1118 C CA . LYS A 1 136 ? 19.014 -4.628 -32.683 1.00 94.94 136 LYS A CA 1
ATOM 1119 C C . LYS A 1 136 ? 18.361 -3.955 -31.482 1.00 94.94 136 LYS A C 1
ATOM 1121 O O . LYS A 1 136 ? 18.436 -4.507 -30.376 1.00 94.94 136 LYS A O 1
ATOM 1126 N N . MET A 1 137 ? 17.699 -2.831 -31.719 1.00 93.94 137 MET A N 1
ATOM 1127 C CA . MET A 1 137 ? 16.797 -2.209 -30.761 1.00 93.94 137 MET A CA 1
ATOM 1128 C C . MET A 1 137 ? 15.654 -3.173 -30.432 1.00 93.94 137 MET A C 1
ATOM 1130 O O . MET A 1 137 ? 15.152 -3.899 -31.297 1.00 93.94 137 MET A O 1
ATOM 1134 N N . TYR A 1 138 ? 15.252 -3.221 -29.169 1.00 91.94 138 TYR A N 1
ATOM 1135 C CA . TYR A 1 138 ? 14.012 -3.879 -28.787 1.00 91.94 138 TYR A CA 1
ATOM 1136 C C . TYR A 1 138 ? 12.818 -2.990 -29.147 1.00 91.94 138 TYR A C 1
ATOM 1138 O O . TYR A 1 138 ? 12.776 -1.847 -28.720 1.00 91.94 138 TYR A O 1
ATOM 1146 N N . LYS A 1 139 ? 11.877 -3.528 -29.927 1.00 82.19 139 LYS A N 1
ATOM 1147 C CA . LYS A 1 139 ? 10.750 -2.790 -30.519 1.00 82.19 139 LYS A CA 1
ATOM 1148 C C . LYS A 1 139 ? 9.419 -3.538 -30.398 1.00 82.19 139 LYS A C 1
ATOM 1150 O O . LYS A 1 139 ? 8.722 -3.777 -31.377 1.00 82.19 139 LYS A O 1
ATOM 1155 N N . ASP A 1 140 ? 9.164 -4.061 -29.209 1.00 81.81 140 ASP A N 1
ATOM 1156 C CA . ASP A 1 140 ? 7.939 -4.793 -28.894 1.00 81.81 140 ASP A CA 1
ATOM 1157 C C . ASP A 1 140 ? 7.417 -4.278 -27.556 1.00 81.81 140 ASP A C 1
ATOM 1159 O O . ASP A 1 140 ? 8.215 -3.928 -26.681 1.00 81.81 140 ASP A O 1
ATOM 1163 N N . SER A 1 141 ? 6.101 -4.236 -27.389 1.00 81.12 141 SER A N 1
ATOM 1164 C CA . SER A 1 141 ? 5.503 -3.709 -26.170 1.00 81.12 141 SER A CA 1
ATOM 1165 C C . SER A 1 141 ? 5.560 -4.726 -25.032 1.00 81.12 141 SER A C 1
ATOM 1167 O O . SER A 1 141 ? 5.721 -5.941 -25.205 1.00 81.12 141 SER A O 1
ATOM 1169 N N . GLY A 1 142 ? 5.444 -4.222 -23.810 1.00 84.94 142 GLY A N 1
ATOM 1170 C CA . GLY A 1 142 ? 5.298 -5.053 -22.630 1.00 84.94 142 GLY A CA 1
ATOM 1171 C C . GLY A 1 142 ? 6.615 -5.468 -21.967 1.00 84.94 142 GLY A C 1
ATOM 1172 O O . GLY A 1 142 ? 7.672 -4.845 -22.099 1.00 84.94 142 GLY A O 1
ATOM 1173 N N . LYS A 1 143 ? 6.525 -6.522 -21.147 1.00 90.75 143 LYS A N 1
ATOM 1174 C CA . LYS A 1 143 ? 7.555 -6.863 -20.159 1.00 90.75 143 LYS A CA 1
ATOM 1175 C C . LYS A 1 143 ? 8.740 -7.598 -20.783 1.00 90.75 143 LYS A C 1
ATOM 1177 O O . LYS A 1 143 ? 8.603 -8.716 -21.280 1.00 90.75 143 LYS A O 1
ATOM 1182 N N . LYS A 1 144 ? 9.947 -7.060 -20.600 1.00 93.19 144 LYS A N 1
ATOM 1183 C CA . LYS A 1 144 ? 11.206 -7.671 -21.047 1.00 93.19 144 LYS A CA 1
ATOM 1184 C C . LYS A 1 144 ? 12.203 -7.828 -19.908 1.00 93.19 144 LYS A C 1
ATOM 1186 O O . LYS A 1 144 ? 12.385 -6.940 -19.086 1.00 93.19 144 LYS A O 1
ATOM 1191 N N . LYS A 1 145 ? 12.925 -8.953 -19.895 1.00 95.81 145 LYS A N 1
ATOM 1192 C CA . LYS A 1 145 ? 14.069 -9.152 -18.997 1.00 95.81 145 LYS A CA 1
ATOM 1193 C C . LYS A 1 145 ? 15.375 -8.696 -19.650 1.00 95.81 145 LYS A C 1
ATOM 1195 O O . LYS A 1 145 ? 15.782 -9.268 -20.661 1.00 95.81 145 LYS A O 1
ATOM 1200 N N . VAL A 1 146 ? 16.061 -7.737 -19.034 1.00 95.56 146 VAL A N 1
ATOM 1201 C CA . VAL A 1 146 ? 17.376 -7.226 -19.446 1.00 95.56 146 VAL A CA 1
ATOM 1202 C C . VAL A 1 146 ? 18.329 -7.332 -18.259 1.00 95.56 146 VAL A C 1
ATOM 1204 O O . VAL A 1 146 ? 18.016 -6.892 -17.158 1.00 95.56 146 VAL A O 1
ATOM 1207 N N . ASN A 1 147 ? 19.479 -7.984 -18.451 1.00 93.31 147 ASN A N 1
ATOM 1208 C CA . ASN A 1 147 ? 20.527 -8.129 -17.427 1.00 93.31 147 ASN A CA 1
ATOM 1209 C C . ASN A 1 147 ? 20.030 -8.592 -16.039 1.00 93.31 147 ASN A C 1
ATOM 1211 O O . ASN A 1 147 ? 20.567 -8.205 -15.006 1.00 93.31 147 ASN A O 1
ATOM 1215 N N . GLY A 1 148 ? 19.008 -9.453 -16.007 1.00 95.00 148 GLY A N 1
ATOM 1216 C CA . GLY A 1 148 ? 18.460 -10.010 -14.767 1.00 95.00 148 GLY A CA 1
ATOM 1217 C C . GLY A 1 148 ? 17.263 -9.255 -14.184 1.00 95.00 148 GLY A C 1
ATOM 1218 O O . GLY A 1 148 ? 16.564 -9.838 -13.358 1.00 95.00 148 GLY A O 1
ATOM 1219 N N . ARG A 1 149 ? 16.977 -8.042 -14.659 1.00 97.38 149 ARG A N 1
ATOM 1220 C CA . ARG A 1 149 ? 15.870 -7.183 -14.218 1.00 97.38 149 ARG A CA 1
ATOM 1221 C C . ARG A 1 149 ? 14.757 -7.138 -15.260 1.00 97.38 149 ARG A C 1
ATOM 1223 O O . ARG A 1 149 ? 15.019 -7.368 -16.440 1.00 97.38 149 ARG A O 1
ATOM 1230 N N . TYR A 1 150 ? 13.523 -6.909 -14.824 1.00 97.00 150 TYR A N 1
ATOM 1231 C CA . TYR A 1 150 ? 12.379 -6.744 -15.721 1.00 97.00 150 TYR A CA 1
ATOM 1232 C C . TYR A 1 150 ? 12.118 -5.266 -15.959 1.00 97.00 150 TYR A C 1
ATOM 1234 O O . TYR A 1 150 ? 12.141 -4.505 -15.007 1.00 97.00 150 TYR A O 1
ATOM 1242 N N . TYR A 1 151 ? 11.839 -4.911 -17.202 1.00 96.00 151 TYR A N 1
ATOM 1243 C CA . TYR A 1 151 ? 11.520 -3.573 -17.685 1.00 96.00 151 TYR A CA 1
ATOM 1244 C C . TYR A 1 151 ? 10.217 -3.649 -18.474 1.00 96.00 151 TYR A C 1
ATOM 1246 O O . TYR A 1 151 ? 9.854 -4.738 -18.943 1.00 96.00 151 TYR A O 1
ATOM 1254 N N . MET A 1 152 ? 9.521 -2.529 -18.600 1.00 92.88 152 MET A N 1
ATOM 1255 C CA . MET A 1 152 ? 8.339 -2.400 -19.443 1.00 92.88 152 MET A CA 1
ATOM 1256 C C . MET A 1 152 ? 8.667 -1.476 -20.614 1.00 92.88 152 MET A C 1
ATOM 1258 O O . MET A 1 152 ? 9.480 -0.573 -20.456 1.00 92.88 152 MET A O 1
ATOM 1262 N N . PHE A 1 153 ? 8.085 -1.735 -21.780 1.00 90.31 153 PHE A N 1
ATOM 1263 C CA . PHE A 1 153 ? 8.306 -0.945 -22.988 1.00 90.31 153 PHE A CA 1
ATOM 1264 C C . PHE A 1 153 ? 6.975 -0.605 -23.658 1.00 90.31 153 PHE A C 1
ATOM 1266 O O . PHE A 1 153 ? 6.052 -1.431 -23.628 1.00 90.31 153 PHE A O 1
ATOM 1273 N N . ASN A 1 154 ? 6.892 0.569 -24.284 1.00 84.19 154 ASN A N 1
ATOM 1274 C CA . ASN A 1 154 ? 5.847 0.856 -25.267 1.00 84.19 154 ASN A CA 1
ATOM 1275 C C . ASN A 1 154 ? 6.127 0.107 -26.586 1.00 84.19 154 ASN A C 1
ATOM 1277 O O . ASN A 1 154 ? 7.133 -0.592 -26.738 1.00 84.19 154 ASN A O 1
ATOM 1281 N N . GLU A 1 155 ? 5.222 0.225 -27.555 1.00 81.88 155 GLU A N 1
ATOM 1282 C CA . GLU A 1 155 ? 5.370 -0.424 -28.865 1.00 81.88 155 GLU A CA 1
ATOM 1283 C C . GLU A 1 155 ? 6.499 0.160 -29.730 1.00 81.88 155 GLU A C 1
ATOM 1285 O O . GLU A 1 155 ? 7.039 -0.538 -30.590 1.00 81.88 155 GLU A O 1
ATOM 1290 N N . HIS A 1 156 ? 6.917 1.394 -29.443 1.00 81.25 156 HIS A N 1
ATOM 1291 C CA . HIS A 1 156 ? 8.008 2.087 -30.130 1.00 81.25 156 HIS A CA 1
ATOM 1292 C C . HIS A 1 156 ? 9.392 1.718 -29.569 1.00 81.25 156 HIS A C 1
ATOM 1294 O O . HIS A 1 156 ? 10.418 2.051 -30.157 1.00 81.25 156 HIS A O 1
ATOM 1300 N N . GLY A 1 157 ? 9.445 0.959 -28.469 1.00 85.88 157 GLY A N 1
ATOM 1301 C CA . GLY A 1 157 ? 10.688 0.488 -27.862 1.00 85.88 157 GLY A CA 1
ATOM 1302 C C . GLY A 1 157 ? 11.296 1.430 -26.823 1.00 85.88 157 GLY A C 1
ATOM 1303 O O . GLY A 1 157 ? 12.400 1.138 -26.349 1.00 85.88 157 GLY A O 1
ATOM 1304 N N . GLN A 1 158 ? 10.587 2.494 -26.427 1.00 89.38 158 GLN A N 1
ATOM 1305 C CA . GLN A 1 158 ? 10.940 3.296 -25.257 1.00 89.38 158 GLN A CA 1
ATOM 1306 C C . GLN A 1 158 ? 10.553 2.546 -23.985 1.00 89.38 158 GLN A C 1
ATOM 1308 O O . GLN A 1 158 ? 9.501 1.906 -23.889 1.00 89.38 158 GLN A O 1
ATOM 1313 N N . MET A 1 159 ? 11.439 2.597 -23.001 1.00 93.44 159 MET A N 1
ATOM 1314 C CA . MET A 1 159 ? 11.208 2.035 -21.680 1.00 93.44 159 MET A CA 1
ATOM 1315 C C . MET A 1 159 ? 10.213 2.894 -20.894 1.00 93.44 159 MET A C 1
ATOM 1317 O O . MET A 1 159 ? 10.424 4.092 -20.748 1.00 93.44 159 MET A O 1
ATOM 1321 N N . LEU A 1 160 ? 9.195 2.254 -20.325 1.00 92.06 160 LEU A N 1
ATOM 1322 C CA . LEU A 1 160 ? 8.274 2.876 -19.374 1.00 92.06 160 LEU A CA 1
ATOM 1323 C C . LEU A 1 160 ? 8.859 2.845 -17.953 1.00 92.06 160 LEU A C 1
ATOM 1325 O O . LEU A 1 160 ? 9.615 1.927 -17.610 1.00 92.06 160 LEU A O 1
ATOM 1329 N N . TYR A 1 161 ? 8.462 3.794 -17.111 1.00 93.44 161 TYR A N 1
ATOM 1330 C CA . TYR A 1 161 ? 8.935 3.935 -15.730 1.00 93.44 161 TYR A CA 1
ATOM 1331 C C . TYR A 1 161 ? 7.837 4.489 -14.808 1.00 93.44 161 TYR A C 1
ATOM 1333 O O . TYR A 1 161 ? 6.779 4.890 -15.278 1.00 93.44 161 TYR A O 1
ATOM 1341 N N . GLU A 1 162 ? 8.097 4.481 -13.498 1.00 94.88 162 GLU A N 1
ATOM 1342 C CA . GLU A 1 162 ? 7.165 4.897 -12.433 1.00 94.88 162 GLU A CA 1
ATOM 1343 C C . GLU A 1 162 ?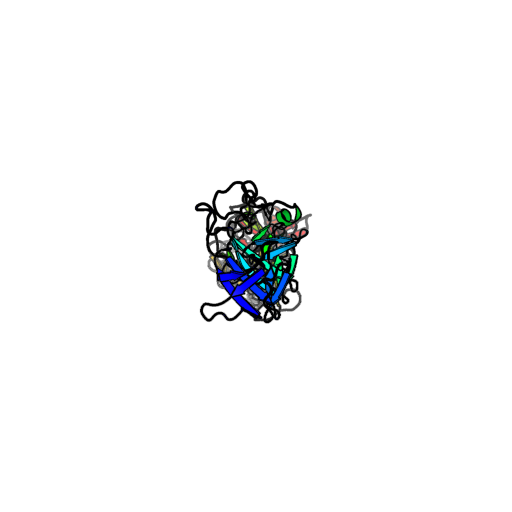 5.831 4.135 -12.469 1.00 94.88 162 GLU A C 1
ATOM 1345 O O . GLU A 1 162 ? 5.816 2.913 -12.678 1.00 94.88 162 GLU A O 1
ATOM 1350 N N . TRP A 1 163 ? 4.721 4.813 -12.177 1.00 94.81 163 TRP A N 1
ATOM 1351 C CA . TRP A 1 163 ? 3.393 4.232 -12.273 1.00 94.81 163 TRP A CA 1
ATOM 1352 C C . TRP A 1 163 ? 3.020 4.009 -13.738 1.00 94.81 163 TRP A C 1
ATOM 1354 O O . TRP A 1 163 ? 3.119 4.883 -14.594 1.00 94.81 163 TRP A O 1
ATOM 1364 N N . ILE A 1 164 ? 2.590 2.788 -14.032 1.00 92.06 164 ILE A N 1
ATOM 1365 C CA . ILE A 1 164 ? 2.232 2.340 -15.370 1.00 92.06 164 ILE A CA 1
ATOM 1366 C C . ILE A 1 164 ? 0.845 1.726 -15.303 1.00 92.06 164 ILE A C 1
ATOM 1368 O O . ILE A 1 164 ? 0.640 0.709 -14.637 1.00 92.06 164 ILE A O 1
ATOM 1372 N N . ASN A 1 165 ? -0.099 2.282 -16.058 1.00 89.38 165 ASN A N 1
ATOM 1373 C CA . ASN A 1 165 ? -1.414 1.680 -16.211 1.00 89.38 165 ASN A CA 1
ATOM 1374 C C . ASN A 1 165 ? -1.319 0.390 -17.047 1.00 89.38 165 ASN A C 1
ATOM 1376 O O . ASN A 1 165 ? -1.167 0.407 -18.274 1.00 89.38 165 ASN A O 1
ATOM 1380 N N . GLY A 1 166 ? -1.426 -0.766 -16.390 1.00 81.12 166 GLY A N 1
ATOM 1381 C CA . GLY A 1 166 ? -1.276 -2.078 -17.017 1.00 81.12 166 GLY A CA 1
ATOM 1382 C C . GLY A 1 166 ? -2.339 -2.377 -18.079 1.00 81.12 166 GLY A C 1
ATOM 1383 O O . GLY A 1 166 ? -2.078 -3.136 -19.019 1.00 81.12 166 GLY A O 1
ATOM 1384 N N . LYS A 1 167 ? -3.522 -1.752 -17.991 1.00 75.69 167 LYS A N 1
ATOM 1385 C CA . LYS A 1 167 ? -4.555 -1.862 -19.033 1.00 75.69 167 LYS A CA 1
ATOM 1386 C C . LYS A 1 167 ? -4.152 -1.113 -20.299 1.00 75.69 167 LYS A C 1
ATOM 1388 O O . LYS A 1 167 ? -4.345 -1.671 -21.381 1.00 75.69 167 LYS A O 1
ATOM 1393 N N . ALA A 1 168 ? -3.556 0.074 -20.179 1.00 66.56 168 ALA A N 1
ATOM 1394 C CA . ALA A 1 168 ? -3.072 0.854 -21.321 1.00 66.56 168 ALA A CA 1
ATOM 1395 C C . ALA A 1 168 ? -1.978 0.098 -22.094 1.00 66.56 168 ALA A C 1
ATOM 1397 O O . ALA A 1 168 ? -2.069 -0.041 -23.314 1.00 66.56 168 ALA A O 1
ATOM 1398 N N . VAL A 1 169 ? -1.041 -0.538 -21.377 1.00 65.38 169 VAL A N 1
ATOM 1399 C CA . VAL A 1 169 ? -0.011 -1.408 -21.981 1.00 65.38 169 VAL A CA 1
ATOM 1400 C C . VAL A 1 169 ? -0.637 -2.560 -22.781 1.00 65.38 169 VAL A C 1
ATOM 1402 O O . VAL A 1 169 ? -0.148 -2.931 -23.846 1.00 65.38 169 VAL A O 1
ATOM 1405 N N . SER A 1 170 ? -1.733 -3.145 -22.286 1.00 58.34 170 SER A N 1
ATOM 1406 C CA . SER A 1 170 ? -2.400 -4.284 -22.936 1.00 58.34 170 SER A CA 1
ATOM 1407 C C . SER A 1 170 ? -3.283 -3.912 -24.133 1.00 58.34 170 SER A C 1
ATOM 1409 O O . SER A 1 170 ? -3.588 -4.776 -24.958 1.00 58.34 170 SER A O 1
ATOM 1411 N N . ALA A 1 171 ? -3.708 -2.649 -24.223 1.00 55.88 171 ALA A N 1
ATOM 1412 C CA . ALA A 1 171 ? -4.619 -2.160 -25.253 1.00 55.88 171 ALA A CA 1
ATOM 1413 C C . ALA A 1 171 ? -3.907 -1.716 -26.542 1.00 55.88 171 ALA A C 1
ATOM 1415 O O . ALA A 1 171 ? -4.598 -1.356 -27.493 1.00 55.88 171 ALA A O 1
ATOM 1416 N N . ALA A 1 172 ? -2.567 -1.780 -26.585 1.00 51.09 172 ALA A N 1
ATOM 1417 C CA . ALA A 1 172 ? -1.757 -1.149 -27.630 1.00 51.09 172 ALA A CA 1
ATOM 1418 C C . ALA A 1 172 ? -2.149 0.328 -27.817 1.00 51.09 172 ALA A C 1
ATOM 1420 O O . ALA A 1 172 ? -2.314 0.793 -28.940 1.00 51.09 172 ALA A O 1
ATOM 1421 N N . THR A 1 173 ? -2.388 1.038 -26.705 1.00 52.31 173 THR A N 1
ATOM 1422 C CA . THR A 1 173 ? -2.497 2.496 -26.753 1.00 52.31 173 THR A CA 1
ATOM 1423 C C . THR A 1 173 ? -1.096 3.029 -27.080 1.00 52.31 173 THR A C 1
ATOM 1425 O O . THR A 1 173 ? -0.179 2.727 -26.307 1.00 52.31 173 THR A O 1
ATOM 1428 N N . PRO A 1 174 ? -0.908 3.726 -28.214 1.00 48.66 174 PRO A N 1
ATOM 1429 C CA . PRO A 1 174 ? 0.404 4.193 -28.654 1.00 48.66 174 PRO A CA 1
ATOM 1430 C C . PRO A 1 174 ? 0.976 5.237 -27.700 1.00 48.66 174 PRO A C 1
ATOM 1432 O O . PRO A 1 174 ? 0.217 5.932 -27.026 1.00 48.66 174 PRO A O 1
ATOM 1435 N N . GLY A 1 175 ? 2.302 5.379 -27.697 1.00 55.66 175 GLY A N 1
ATOM 1436 C CA . GLY A 1 175 ? 2.902 6.668 -27.375 1.00 55.66 175 GLY A CA 1
ATOM 1437 C C . GLY A 1 175 ? 3.817 6.752 -26.156 1.00 55.66 175 GLY A C 1
ATOM 1438 O O . GLY A 1 175 ? 4.991 6.410 -26.252 1.00 55.66 175 GLY A O 1
ATOM 1439 N N . ASN A 1 176 ? 3.327 7.274 -25.032 1.00 63.12 176 ASN A N 1
ATOM 1440 C CA . ASN A 1 176 ? 4.201 7.893 -24.022 1.00 63.12 176 ASN A CA 1
ATOM 1441 C C . ASN A 1 176 ? 4.963 6.885 -23.135 1.00 63.12 176 ASN A C 1
ATOM 1443 O O . ASN A 1 176 ? 4.487 5.773 -22.871 1.00 63.12 176 ASN A O 1
ATOM 1447 N N . ALA A 1 177 ? 6.136 7.281 -22.620 1.00 68.44 177 ALA A N 1
ATOM 1448 C CA . ALA A 1 177 ? 6.877 6.507 -21.619 1.00 68.44 177 ALA A CA 1
ATOM 1449 C C . ALA A 1 177 ? 6.244 6.609 -20.219 1.00 68.44 177 ALA A C 1
ATOM 1451 O O . ALA A 1 177 ? 6.384 5.696 -19.398 1.00 68.44 177 ALA A O 1
ATOM 1452 N N . HIS A 1 178 ? 5.506 7.692 -19.976 1.00 69.50 178 HIS A N 1
ATOM 1453 C CA . HIS A 1 178 ? 4.671 7.894 -18.799 1.00 69.50 178 HIS A CA 1
ATOM 1454 C C . HIS A 1 178 ? 3.219 7.522 -19.143 1.00 69.50 178 HIS A C 1
ATOM 1456 O O . HIS A 1 178 ? 2.595 8.166 -19.985 1.00 69.50 178 HIS A O 1
ATOM 1462 N N . LEU A 1 179 ? 2.698 6.437 -18.556 1.00 77.38 179 LEU A N 1
ATOM 1463 C CA . LEU A 1 179 ? 1.329 5.957 -18.824 1.00 77.38 179 LEU A CA 1
ATOM 1464 C C . LEU A 1 179 ? 0.327 6.271 -17.710 1.00 77.38 179 LEU A C 1
ATOM 1466 O O . LEU A 1 179 ? -0.868 6.072 -17.918 1.00 77.38 179 LEU A O 1
ATOM 1470 N N . ASP A 1 180 ? 0.801 6.718 -16.553 1.00 76.81 180 ASP A N 1
ATOM 1471 C CA . ASP A 1 180 ? -0.033 7.346 -15.529 1.00 76.81 180 ASP A CA 1
ATOM 1472 C C . ASP A 1 180 ? -0.448 8.759 -15.984 1.00 76.81 180 ASP A C 1
ATOM 1474 O O . ASP A 1 180 ? 0.242 9.365 -16.796 1.00 76.81 180 ASP A O 1
ATOM 1478 N N . GLY A 1 181 ? -1.619 9.258 -15.589 1.00 76.75 181 GLY A N 1
ATOM 1479 C CA . GLY A 1 181 ? -2.109 10.590 -15.990 1.00 76.75 181 GLY A CA 1
ATOM 1480 C C . GLY A 1 181 ? -2.610 10.707 -17.440 1.00 76.75 181 GLY A C 1
ATOM 1481 O O . GLY A 1 181 ? -3.297 11.667 -17.796 1.00 76.75 181 GLY A O 1
ATOM 1482 N N . ASN A 1 182 ? -2.352 9.705 -18.289 1.00 75.25 182 ASN A N 1
ATOM 1483 C CA . ASN A 1 182 ? -2.915 9.637 -19.644 1.00 75.25 182 ASN A CA 1
ATOM 1484 C C . ASN A 1 182 ? -4.378 9.170 -19.649 1.00 75.25 182 ASN A C 1
ATOM 1486 O O . ASN A 1 182 ? -5.093 9.353 -20.642 1.00 75.25 182 ASN A O 1
ATOM 1490 N N . ALA A 1 183 ? -4.848 8.541 -18.567 1.00 73.19 183 ALA A N 1
ATOM 1491 C CA . ALA A 1 183 ? -6.258 8.237 -18.398 1.00 73.19 183 ALA A CA 1
ATOM 1492 C C . ALA A 1 183 ? -6.995 9.420 -17.749 1.00 73.19 183 ALA A C 1
ATOM 1494 O O . ALA A 1 183 ? -6.417 10.403 -17.302 1.00 73.19 183 ALA A O 1
ATOM 1495 N N . THR A 1 184 ? -8.328 9.353 -17.695 1.00 76.00 184 THR A N 1
ATOM 1496 C CA . THR A 1 184 ? -9.063 10.329 -16.875 1.00 76.00 184 THR A CA 1
ATOM 1497 C C . THR A 1 184 ? -8.691 10.100 -15.404 1.00 76.00 184 THR A C 1
ATOM 1499 O O . THR A 1 184 ? -8.772 8.948 -14.970 1.00 76.00 184 THR A O 1
ATOM 1502 N N . PRO A 1 185 ? -8.354 11.135 -14.614 1.00 78.31 185 PRO A N 1
ATOM 1503 C CA . PRO A 1 185 ? -8.041 10.950 -13.199 1.00 78.31 185 PRO A CA 1
ATOM 1504 C C . PRO A 1 185 ? -9.154 10.195 -12.463 1.00 78.31 185 PRO A C 1
ATOM 1506 O O . PRO A 1 185 ? -10.342 10.460 -12.689 1.00 78.31 185 PRO A O 1
ATOM 1509 N N . ASN A 1 186 ? -8.783 9.275 -11.570 1.00 78.00 186 ASN A N 1
ATOM 1510 C CA . ASN A 1 186 ? -9.685 8.349 -10.862 1.00 78.00 186 ASN A CA 1
ATOM 1511 C C . ASN A 1 186 ? -10.422 7.333 -11.761 1.00 78.00 186 ASN A C 1
ATOM 1513 O O . ASN A 1 186 ? -11.492 6.834 -11.394 1.00 78.00 186 ASN A O 1
ATOM 1517 N N . SER A 1 187 ? -9.910 7.041 -12.959 1.00 81.31 187 SER A N 1
ATOM 1518 C CA . SER A 1 187 ? -10.509 6.034 -13.851 1.00 81.31 187 SER A CA 1
ATOM 1519 C C . SER A 1 187 ? -9.942 4.624 -13.673 1.00 81.31 187 SER A C 1
ATOM 1521 O O . SER A 1 187 ? -10.540 3.670 -14.187 1.00 81.31 187 SER A O 1
ATOM 1523 N N . ALA A 1 188 ? -8.847 4.474 -12.921 1.00 87.62 188 ALA A N 1
ATOM 1524 C CA . ALA A 1 188 ? -8.223 3.195 -12.602 1.00 87.62 188 ALA A CA 1
ATOM 1525 C C . ALA A 1 188 ? -8.291 2.890 -11.098 1.00 87.62 188 ALA A C 1
ATOM 1527 O O . ALA A 1 188 ? -8.366 3.785 -10.259 1.00 87.62 188 ALA A O 1
ATOM 1528 N N . GLY A 1 189 ? -8.271 1.600 -10.755 1.00 91.88 189 GLY A N 1
ATOM 1529 C CA . GLY A 1 189 ? -7.965 1.163 -9.391 1.00 91.88 189 GLY A CA 1
ATOM 1530 C C . GLY A 1 189 ? -6.487 0.805 -9.276 1.00 91.88 189 GLY A C 1
ATOM 1531 O O . GLY A 1 189 ? -5.875 0.434 -10.274 1.00 91.88 189 GLY A O 1
ATOM 1532 N N . ILE A 1 190 ? -5.926 0.823 -8.064 1.00 95.00 190 ILE A N 1
ATOM 1533 C CA . ILE A 1 190 ? -4.503 0.500 -7.859 1.00 95.00 190 ILE A CA 1
ATOM 1534 C C . ILE A 1 190 ? -4.109 -0.884 -8.404 1.00 95.00 190 ILE A C 1
ATOM 1536 O O . ILE A 1 190 ? -3.006 -1.057 -8.902 1.00 95.00 190 ILE A O 1
ATOM 1540 N N . GLY A 1 191 ? -5.028 -1.858 -8.404 1.00 93.06 191 GLY A N 1
ATOM 1541 C CA . GLY A 1 191 ? -4.792 -3.187 -8.985 1.00 93.06 191 GLY A CA 1
ATOM 1542 C C . GLY A 1 191 ? -4.642 -3.209 -10.515 1.00 93.06 191 GLY A C 1
ATOM 1543 O O . GLY A 1 191 ? -4.298 -4.247 -11.075 1.00 93.06 191 GLY A O 1
ATOM 1544 N N . ASP A 1 192 ? -4.916 -2.096 -11.200 1.00 92.12 192 ASP A N 1
ATOM 1545 C CA . ASP A 1 192 ? -4.615 -1.912 -12.623 1.00 92.12 192 ASP A CA 1
ATOM 1546 C C . ASP A 1 192 ? -3.226 -1.299 -12.852 1.00 92.12 192 ASP A C 1
ATOM 1548 O O . ASP A 1 192 ? -2.726 -1.324 -13.980 1.00 92.12 192 ASP A O 1
ATOM 1552 N N . MET A 1 193 ? -2.612 -0.748 -11.804 1.00 94.56 193 MET A N 1
ATOM 1553 C CA . MET A 1 193 ? -1.343 -0.039 -11.872 1.00 94.56 193 MET A CA 1
ATOM 1554 C C . MET A 1 193 ? -0.178 -0.976 -11.566 1.00 94.56 193 MET A C 1
ATOM 1556 O O . MET A 1 193 ? -0.258 -1.876 -10.729 1.00 94.56 193 MET A O 1
ATOM 1560 N N . LEU A 1 194 ? 0.936 -0.739 -12.247 1.00 95.19 194 LEU A N 1
ATOM 1561 C CA . LEU A 1 194 ? 2.213 -1.386 -12.000 1.00 95.19 194 LEU A CA 1
ATOM 1562 C C . LEU A 1 194 ? 3.244 -0.322 -11.650 1.00 95.19 194 LEU A C 1
ATOM 1564 O O . LEU A 1 194 ? 3.275 0.718 -12.295 1.00 95.19 194 LEU A O 1
ATOM 1568 N N . TYR A 1 195 ? 4.128 -0.602 -10.699 1.00 97.12 195 TYR A N 1
ATOM 1569 C CA . TYR A 1 195 ? 5.243 0.281 -10.383 1.00 97.12 195 TYR A CA 1
ATOM 1570 C C . TYR A 1 195 ? 6.559 -0.260 -10.950 1.00 97.12 195 TYR A C 1
ATOM 1572 O O . TYR A 1 195 ? 7.002 -1.379 -10.652 1.00 97.12 195 TYR A O 1
ATOM 1580 N N . TYR A 1 196 ? 7.199 0.551 -11.781 1.00 96.31 196 TYR A N 1
ATOM 1581 C CA . TYR A 1 196 ? 8.564 0.384 -12.262 1.00 96.31 196 TYR A CA 1
ATOM 1582 C C . TYR A 1 196 ? 9.369 1.562 -11.711 1.00 96.31 196 TYR A C 1
ATOM 1584 O O . TYR A 1 196 ? 8.838 2.642 -11.538 1.00 96.31 196 TYR A O 1
ATOM 1592 N N . ASN A 1 197 ? 10.628 1.368 -11.329 1.00 96.56 197 ASN A N 1
ATOM 1593 C CA . ASN A 1 197 ? 11.399 2.438 -10.687 1.00 96.56 197 ASN A CA 1
ATOM 1594 C C . ASN A 1 197 ? 11.531 3.655 -11.621 1.00 96.56 197 ASN A C 1
ATOM 1596 O O . ASN A 1 197 ? 11.290 3.539 -12.824 1.00 96.56 197 ASN A O 1
ATOM 1600 N N . ILE A 1 198 ? 11.943 4.788 -11.051 1.00 94.25 198 ILE A N 1
ATOM 1601 C CA . ILE A 1 198 ? 12.191 6.066 -11.735 1.00 94.25 198 ILE A CA 1
ATOM 1602 C C . ILE A 1 198 ? 12.974 5.920 -13.046 1.00 94.25 198 ILE A C 1
ATOM 1604 O O . ILE A 1 198 ? 13.676 4.927 -13.252 1.00 94.25 198 ILE A O 1
ATOM 1608 N N . VAL A 1 199 ? 12.889 6.924 -13.918 1.00 92.88 199 VAL A N 1
ATOM 1609 C CA . VAL A 1 199 ? 13.427 6.907 -15.291 1.00 92.88 199 VAL A CA 1
ATOM 1610 C C . VAL A 1 199 ? 14.890 6.455 -15.409 1.00 92.88 199 VAL A C 1
ATOM 1612 O O . VAL A 1 199 ? 15.248 5.778 -16.370 1.00 92.88 199 VAL A O 1
ATOM 1615 N N . GLU A 1 200 ? 15.753 6.751 -14.437 1.00 93.88 200 GLU A N 1
ATOM 1616 C CA . GLU A 1 200 ? 17.160 6.322 -14.444 1.00 93.88 200 GLU A CA 1
ATOM 1617 C C . GLU A 1 200 ? 17.345 4.816 -14.200 1.00 93.88 200 GLU A C 1
ATOM 1619 O O . GLU A 1 200 ? 18.396 4.243 -14.509 1.00 93.88 200 GLU A O 1
ATOM 1624 N N . GLU A 1 201 ? 16.342 4.172 -13.610 1.00 95.19 201 GLU A N 1
ATOM 1625 C CA . GLU A 1 201 ? 16.364 2.779 -13.193 1.00 95.19 201 GLU A CA 1
ATOM 1626 C C . GLU A 1 201 ? 15.422 1.919 -14.032 1.00 95.19 201 GLU A C 1
ATOM 1628 O O . GLU A 1 201 ? 15.869 0.911 -14.583 1.00 95.19 201 GLU A O 1
ATOM 1633 N N . GLY A 1 202 ? 14.136 2.281 -14.100 1.00 94.56 202 GLY A N 1
ATOM 1634 C CA . GLY A 1 202 ? 13.105 1.697 -14.963 1.00 94.56 202 GLY A CA 1
ATOM 1635 C C . GLY A 1 202 ? 12.798 0.215 -14.760 1.00 94.56 202 GLY A C 1
ATOM 1636 O O . GLY A 1 202 ? 11.970 -0.357 -15.468 1.00 94.56 202 GLY A O 1
ATOM 1637 N N . TRP A 1 203 ? 13.473 -0.470 -13.834 1.00 97.19 203 TRP A N 1
ATOM 1638 C CA . TRP A 1 203 ? 13.182 -1.871 -13.561 1.00 97.19 203 TRP A CA 1
ATOM 1639 C C . TRP A 1 203 ? 11.970 -2.000 -12.646 1.00 97.19 203 TRP A C 1
ATOM 1641 O O . TRP A 1 203 ? 11.728 -1.169 -11.782 1.00 97.19 203 TRP A O 1
ATOM 1651 N N . ARG A 1 204 ? 11.234 -3.094 -12.791 1.00 97.75 204 ARG A N 1
ATOM 1652 C CA . ARG A 1 204 ? 10.042 -3.421 -12.009 1.00 97.75 204 ARG A CA 1
ATOM 1653 C C . ARG A 1 204 ? 10.289 -3.347 -10.500 1.00 97.75 204 ARG A C 1
ATOM 1655 O O . ARG A 1 204 ? 11.271 -3.926 -10.026 1.00 97.75 204 ARG A O 1
ATOM 1662 N N . GLY A 1 205 ? 9.393 -2.675 -9.782 1.00 97.56 205 GLY A N 1
ATOM 1663 C CA . GLY A 1 205 ? 9.422 -2.554 -8.328 1.00 97.56 205 GLY A CA 1
ATOM 1664 C C . GLY A 1 205 ? 9.254 -3.898 -7.618 1.00 97.56 205 GLY A C 1
ATOM 1665 O O . GLY A 1 205 ? 8.565 -4.795 -8.108 1.00 97.56 205 GLY A O 1
ATOM 1666 N N . ASP A 1 206 ? 9.937 -4.035 -6.483 1.00 97.56 206 ASP A N 1
ATOM 1667 C CA . ASP A 1 206 ? 9.846 -5.179 -5.570 1.00 97.56 206 ASP A CA 1
ATOM 1668 C C . ASP A 1 206 ? 10.324 -4.742 -4.170 1.00 97.56 206 ASP A C 1
ATOM 1670 O O . ASP A 1 206 ? 11.499 -4.408 -3.981 1.00 97.56 206 ASP A O 1
ATOM 1674 N N . GLY A 1 207 ? 9.416 -4.705 -3.195 1.00 98.38 207 GLY A N 1
ATOM 1675 C CA . GLY A 1 207 ? 9.651 -4.273 -1.820 1.00 98.38 207 GLY A CA 1
ATOM 1676 C C . GLY A 1 207 ? 8.969 -2.955 -1.437 1.00 98.38 207 GLY A C 1
ATOM 1677 O O . GLY A 1 207 ? 7.959 -2.561 -2.005 1.00 98.38 207 GLY A O 1
ATOM 1678 N N . TRP A 1 208 ? 9.512 -2.297 -0.411 1.00 98.56 208 TRP A N 1
ATOM 1679 C CA . TRP A 1 208 ? 8.970 -1.049 0.136 1.00 98.56 208 TRP A CA 1
ATOM 1680 C C . TRP A 1 208 ? 9.455 0.176 -0.632 1.00 98.56 208 TRP A C 1
ATOM 1682 O O . TRP A 1 208 ? 10.659 0.313 -0.858 1.00 98.56 208 TRP A O 1
ATOM 1692 N N . TYR A 1 209 ? 8.527 1.084 -0.917 1.00 98.25 209 TYR A N 1
ATOM 1693 C CA . TYR A 1 209 ? 8.760 2.352 -1.598 1.00 98.25 209 TYR A CA 1
ATOM 1694 C C . TYR A 1 209 ? 8.017 3.477 -0.883 1.00 98.25 209 TYR A C 1
ATOM 1696 O O . TYR A 1 209 ? 6.874 3.289 -0.486 1.00 98.25 209 TYR A O 1
ATOM 1704 N N . GLU A 1 210 ? 8.678 4.620 -0.720 1.00 97.62 210 GLU A N 1
ATOM 1705 C CA . GLU A 1 210 ? 8.063 5.884 -0.306 1.00 97.62 210 GLU A CA 1
ATOM 1706 C C . GLU A 1 210 ? 8.041 6.776 -1.542 1.00 97.62 210 GLU A C 1
ATOM 1708 O O . GLU A 1 210 ? 9.099 7.222 -1.993 1.00 97.62 210 GLU A O 1
ATOM 1713 N N . ILE A 1 211 ? 6.868 6.903 -2.153 1.00 96.56 211 ILE A N 1
ATOM 1714 C CA . ILE A 1 211 ? 6.678 7.496 -3.480 1.00 96.56 211 ILE A CA 1
ATOM 1715 C C . ILE A 1 211 ? 5.335 8.215 -3.538 1.00 96.56 211 ILE A C 1
ATOM 1717 O O . ILE A 1 211 ? 4.428 7.894 -2.767 1.00 96.56 211 ILE A O 1
ATOM 1721 N N . ASP A 1 212 ? 5.218 9.168 -4.456 1.00 96.25 212 ASP A N 1
ATOM 1722 C CA . ASP A 1 212 ? 3.926 9.765 -4.789 1.00 96.25 212 ASP A CA 1
ATOM 1723 C C . ASP A 1 212 ? 3.023 8.692 -5.412 1.00 96.25 212 ASP A C 1
ATOM 1725 O O . ASP A 1 212 ? 3.507 7.753 -6.060 1.00 96.25 212 ASP A O 1
ATOM 1729 N N . GLY A 1 213 ? 1.719 8.774 -5.157 1.00 94.44 213 GLY A N 1
ATOM 1730 C CA . GLY A 1 213 ? 0.755 7.843 -5.733 1.00 94.44 213 GLY A CA 1
ATOM 1731 C C . GLY A 1 213 ? 0.510 8.085 -7.223 1.00 94.44 213 GLY A C 1
ATOM 1732 O O . GLY A 1 213 ? 1.070 8.988 -7.837 1.00 94.44 213 GLY A O 1
ATOM 1733 N N . SER A 1 214 ? -0.345 7.251 -7.811 1.00 94.12 214 SER A N 1
ATOM 1734 C CA . SER A 1 214 ? -0.721 7.370 -9.222 1.00 94.12 214 SER A CA 1
ATOM 1735 C C . SER A 1 214 ? -1.782 8.456 -9.435 1.00 94.12 214 SER A C 1
ATOM 1737 O O . SER A 1 214 ? -2.747 8.538 -8.662 1.00 94.12 214 SER A O 1
ATOM 1739 N N . GLU A 1 215 ? -1.652 9.232 -10.512 1.00 92.06 215 GLU A N 1
ATOM 1740 C CA . GLU A 1 215 ? -2.652 10.211 -10.970 1.00 92.06 215 GLU A CA 1
ATOM 1741 C C . GLU A 1 215 ? -3.936 9.513 -11.457 1.00 92.06 215 GLU A C 1
ATOM 1743 O O . GLU A 1 215 ? -5.054 9.921 -11.119 1.00 92.06 215 GLU A O 1
ATOM 1748 N N . ASP A 1 216 ? -3.809 8.390 -12.171 1.00 90.69 216 ASP A N 1
ATOM 1749 C CA . ASP A 1 216 ? -4.942 7.577 -12.635 1.00 90.69 216 ASP A CA 1
ATOM 1750 C C . ASP A 1 216 ? -5.799 7.041 -11.472 1.00 90.69 216 ASP A C 1
ATOM 1752 O O . ASP A 1 216 ? -7.010 6.831 -11.632 1.00 90.69 216 ASP A O 1
ATOM 1756 N N . VAL A 1 217 ? -5.182 6.848 -10.300 1.00 92.56 217 VAL A N 1
ATOM 1757 C CA . VAL A 1 217 ? -5.822 6.455 -9.029 1.00 92.56 217 VAL A CA 1
ATOM 1758 C C . VAL A 1 217 ? -6.246 7.677 -8.188 1.00 92.56 217 VAL A C 1
ATOM 1760 O O . VAL A 1 217 ? -7.031 7.534 -7.246 1.00 92.56 217 VAL A O 1
ATOM 1763 N N . GLY A 1 218 ? -5.782 8.882 -8.535 1.00 92.38 218 GLY A N 1
ATOM 1764 C CA . GLY A 1 218 ? -6.055 10.132 -7.818 1.00 92.38 218 GLY A CA 1
ATOM 1765 C C . GLY A 1 218 ? -5.331 10.224 -6.474 1.00 92.38 218 GLY A C 1
ATOM 1766 O O . GLY A 1 218 ? -5.958 10.499 -5.446 1.00 92.38 218 GLY A O 1
ATOM 1767 N N . THR A 1 219 ? -4.039 9.899 -6.475 1.00 92.56 219 THR A N 1
ATOM 1768 C CA . THR A 1 219 ? -3.143 9.846 -5.299 1.00 92.56 219 THR A CA 1
ATOM 1769 C C . THR A 1 219 ? -1.784 10.504 -5.561 1.00 92.56 219 THR A C 1
ATOM 1771 O O . THR A 1 219 ? -0.843 10.330 -4.803 1.00 92.56 219 THR A O 1
ATOM 1774 N N . ASP A 1 220 ? -1.663 11.260 -6.646 1.00 92.19 220 ASP A N 1
ATOM 1775 C CA . ASP A 1 220 ? -0.447 11.963 -7.079 1.00 92.19 220 ASP A CA 1
ATOM 1776 C C . ASP A 1 220 ? -0.130 13.220 -6.248 1.00 92.19 220 ASP A C 1
ATOM 1778 O O . ASP A 1 220 ? 0.886 13.883 -6.448 1.00 92.19 220 ASP A O 1
ATOM 1782 N N . SER A 1 221 ? -1.002 13.577 -5.302 1.00 90.88 221 SER A N 1
ATOM 1783 C CA . SER A 1 221 ? -0.858 14.782 -4.480 1.00 90.88 221 SER A CA 1
ATOM 1784 C C . SER A 1 221 ? -0.049 14.588 -3.194 1.00 90.88 221 SER A C 1
ATOM 1786 O O . SER A 1 221 ? 0.259 15.576 -2.517 1.00 90.88 221 SER A O 1
ATOM 1788 N N . ASP A 1 222 ? 0.249 13.342 -2.830 1.00 87.62 222 ASP A N 1
ATOM 1789 C CA . ASP A 1 222 ? 0.838 12.941 -1.558 1.00 87.62 222 ASP A CA 1
ATOM 1790 C C . ASP A 1 222 ? 1.818 11.768 -1.704 1.00 87.62 222 ASP A C 1
ATOM 1792 O O . ASP A 1 222 ? 1.642 10.862 -2.517 1.00 87.62 222 ASP A O 1
ATOM 1796 N N . THR A 1 223 ? 2.878 11.814 -0.890 1.00 96.19 223 THR A N 1
ATOM 1797 C CA . THR A 1 223 ? 3.891 10.761 -0.796 1.00 96.19 223 THR A CA 1
ATOM 1798 C C . THR A 1 223 ? 3.514 9.786 0.312 1.00 96.19 223 THR A C 1
ATOM 1800 O O . THR A 1 223 ? 3.412 10.179 1.476 1.00 96.19 223 THR A O 1
ATOM 1803 N N . ASP A 1 224 ? 3.422 8.503 -0.028 1.00 97.88 224 ASP A N 1
ATOM 1804 C CA . ASP A 1 224 ? 3.062 7.439 0.905 1.00 97.88 224 ASP A CA 1
ATOM 1805 C C . ASP A 1 224 ? 3.981 6.229 0.798 1.00 97.88 224 ASP A C 1
ATOM 1807 O O . ASP A 1 224 ? 4.746 6.051 -0.153 1.00 97.88 224 ASP A O 1
ATOM 1811 N N . TRP A 1 225 ? 3.879 5.353 1.797 1.00 98.50 225 TRP A N 1
ATOM 1812 C CA . TRP A 1 225 ? 4.540 4.057 1.775 1.00 98.50 225 TRP A CA 1
ATOM 1813 C C . TRP A 1 225 ? 3.683 3.010 1.067 1.00 98.50 225 TRP A C 1
ATOM 1815 O O . TRP A 1 225 ? 2.580 2.696 1.508 1.00 98.50 225 TRP A O 1
ATOM 1825 N N . TYR A 1 226 ? 4.255 2.388 0.041 1.00 98.69 226 TYR A N 1
ATOM 1826 C CA . TYR A 1 226 ? 3.686 1.268 -0.700 1.00 98.69 226 TYR A CA 1
ATOM 1827 C C . TYR A 1 226 ? 4.576 0.036 -0.535 1.00 98.69 226 TYR A C 1
ATOM 1829 O O . TYR A 1 226 ? 5.808 0.132 -0.475 1.00 98.69 226 TYR A O 1
ATOM 1837 N N . PHE A 1 227 ? 3.965 -1.146 -0.492 1.00 98.75 227 PHE A N 1
ATOM 1838 C CA . PHE A 1 227 ? 4.690 -2.398 -0.692 1.00 98.75 227 PHE A CA 1
ATOM 1839 C C . PHE A 1 227 ? 4.350 -2.948 -2.072 1.00 98.75 227 PHE A C 1
ATOM 1841 O O . PHE A 1 227 ? 3.196 -3.263 -2.338 1.00 98.75 227 PHE A O 1
ATOM 1848 N N . ILE A 1 228 ? 5.358 -3.071 -2.927 1.00 98.56 228 ILE A N 1
ATOM 1849 C CA . ILE A 1 228 ? 5.232 -3.559 -4.296 1.00 98.56 228 ILE A CA 1
ATOM 1850 C C . ILE A 1 228 ? 5.704 -5.019 -4.346 1.00 98.56 228 ILE A C 1
ATOM 1852 O O . ILE A 1 228 ? 6.846 -5.295 -3.991 1.00 98.56 228 ILE A O 1
ATOM 1856 N N . ASP A 1 229 ? 4.873 -5.957 -4.798 1.00 97.62 229 ASP A N 1
ATOM 1857 C CA . ASP A 1 229 ? 5.251 -7.351 -5.080 1.00 97.62 229 ASP A CA 1
ATOM 1858 C C . ASP A 1 229 ? 5.071 -7.641 -6.571 1.00 97.62 229 ASP A C 1
ATOM 1860 O O . ASP A 1 229 ? 4.017 -7.411 -7.152 1.00 97.62 229 ASP A O 1
ATOM 1864 N N . ASP A 1 230 ? 6.122 -8.130 -7.226 1.00 95.94 230 ASP A N 1
ATOM 1865 C CA . ASP A 1 230 ? 6.124 -8.420 -8.667 1.00 95.94 230 ASP A CA 1
ATOM 1866 C C . ASP A 1 230 ? 5.700 -7.240 -9.575 1.00 95.94 230 ASP A C 1
ATOM 1868 O O . ASP A 1 230 ? 5.377 -7.463 -10.745 1.00 95.94 230 ASP A O 1
ATOM 1872 N N . GLY A 1 231 ? 5.802 -6.000 -9.083 1.00 96.44 231 GLY A N 1
ATOM 1873 C CA . GLY A 1 231 ? 5.365 -4.765 -9.743 1.00 96.44 231 GLY A CA 1
ATOM 1874 C C . GLY A 1 231 ? 3.969 -4.280 -9.340 1.00 96.44 231 GLY A C 1
ATOM 1875 O O . GLY A 1 231 ? 3.602 -3.189 -9.745 1.00 96.44 231 GLY A O 1
ATOM 1876 N N . GLU A 1 232 ? 3.212 -5.038 -8.551 1.00 97.25 232 GLU A N 1
ATOM 1877 C CA . GLU A 1 232 ? 1.850 -4.706 -8.111 1.00 97.25 232 GLU A CA 1
ATOM 1878 C C . GLU A 1 232 ? 1.873 -4.199 -6.662 1.00 97.25 232 GLU A C 1
ATOM 1880 O O . GLU A 1 232 ? 2.580 -4.759 -5.825 1.00 97.25 232 GLU A O 1
ATOM 1885 N N . ALA A 1 233 ? 1.116 -3.150 -6.338 1.00 98.12 233 ALA A N 1
ATOM 1886 C CA . ALA A 1 233 ? 1.006 -2.685 -4.956 1.00 98.12 233 ALA A CA 1
ATOM 1887 C C . ALA A 1 233 ? 0.094 -3.609 -4.134 1.00 98.12 233 ALA A C 1
ATOM 1889 O O . ALA A 1 233 ? -0.991 -3.973 -4.578 1.00 98.12 233 ALA A O 1
ATOM 1890 N N . GLU A 1 234 ? 0.499 -3.961 -2.916 1.00 98.50 234 GLU A N 1
ATOM 1891 C CA . GLU A 1 234 ? -0.378 -4.632 -1.953 1.00 98.50 234 GLU A CA 1
ATOM 1892 C C . GLU A 1 234 ? -1.447 -3.653 -1.456 1.00 98.50 234 GLU A C 1
ATOM 1894 O O . GLU A 1 234 ? -1.132 -2.556 -1.000 1.00 98.50 234 GLU A O 1
ATOM 1899 N N . HIS A 1 235 ? -2.718 -4.049 -1.524 1.00 98.25 235 HIS A N 1
ATOM 1900 C CA . HIS A 1 235 ? -3.838 -3.147 -1.257 1.00 98.25 235 HIS A CA 1
ATOM 1901 C C . HIS A 1 235 ? -5.062 -3.874 -0.682 1.00 98.25 235 HIS A C 1
ATOM 1903 O O . HIS A 1 235 ? -5.187 -5.101 -0.757 1.00 98.25 235 HIS A O 1
ATOM 1909 N N . ALA A 1 236 ? -5.992 -3.107 -0.110 1.00 98.38 236 ALA A N 1
ATOM 1910 C CA . ALA A 1 236 ? -7.280 -3.624 0.337 1.00 98.38 236 ALA A CA 1
ATOM 1911 C C . ALA A 1 236 ? -8.232 -3.914 -0.831 1.00 98.38 236 ALA A C 1
ATOM 1913 O O . ALA A 1 236 ? -8.296 -3.182 -1.818 1.00 98.38 236 ALA A O 1
ATOM 1914 N N . ASP A 1 237 ? -9.020 -4.978 -0.700 1.00 97.00 237 ASP A N 1
ATOM 1915 C CA . ASP A 1 237 ? -10.032 -5.374 -1.676 1.00 97.00 237 ASP A CA 1
ATOM 1916 C C . ASP A 1 237 ? -11.392 -4.783 -1.282 1.00 97.00 237 ASP A C 1
ATOM 1918 O O . ASP A 1 237 ? -12.013 -5.195 -0.292 1.00 97.00 237 ASP A O 1
ATOM 1922 N N . THR A 1 238 ? -11.892 -3.847 -2.092 1.00 95.75 238 THR A N 1
ATOM 1923 C CA . THR A 1 238 ? -13.144 -3.121 -1.827 1.00 95.75 238 THR A CA 1
ATOM 1924 C C . THR A 1 238 ? -14.370 -4.033 -1.699 1.00 95.75 238 THR A C 1
ATOM 1926 O O . THR A 1 238 ? -15.370 -3.664 -1.083 1.00 95.75 238 THR A O 1
ATOM 1929 N N . ALA A 1 239 ? -14.318 -5.273 -2.196 1.00 95.44 239 ALA A N 1
ATOM 1930 C CA . ALA A 1 239 ? -15.422 -6.217 -2.053 1.00 95.44 239 ALA A CA 1
ATOM 1931 C C . ALA A 1 239 ? -15.501 -6.871 -0.660 1.00 95.44 239 ALA A C 1
ATOM 1933 O O . ALA A 1 239 ? -16.566 -7.372 -0.275 1.00 95.44 239 ALA A O 1
ATOM 1934 N N . LYS A 1 240 ? -14.401 -6.917 0.104 1.00 96.12 240 LYS A N 1
ATOM 1935 C CA . LYS A 1 240 ? -14.335 -7.701 1.355 1.00 96.12 240 LYS A CA 1
ATOM 1936 C C . LYS A 1 240 ? -13.690 -6.985 2.538 1.00 96.12 240 LYS A C 1
ATOM 1938 O O . LYS A 1 240 ? -14.050 -7.325 3.665 1.00 96.12 240 LYS A O 1
ATOM 1943 N N . ASP A 1 241 ? -12.859 -5.978 2.301 1.00 97.62 241 ASP A N 1
ATOM 1944 C CA . ASP A 1 241 ? -12.029 -5.327 3.320 1.00 97.62 241 ASP A CA 1
ATOM 1945 C C . ASP A 1 241 ? -12.613 -4.002 3.834 1.00 97.62 241 ASP A C 1
ATOM 1947 O O . ASP A 1 241 ? -11.902 -3.201 4.424 1.00 97.62 241 ASP A O 1
ATOM 1951 N N . TYR A 1 242 ? -13.921 -3.777 3.649 1.00 95.50 242 TYR A N 1
ATOM 1952 C CA . TYR A 1 242 ? -14.631 -2.624 4.226 1.00 95.50 242 TYR A CA 1
ATOM 1953 C C . TYR A 1 242 ? -14.351 -2.516 5.727 1.00 95.50 242 TYR A C 1
ATOM 1955 O O . TYR A 1 242 ? -14.678 -3.441 6.478 1.00 95.50 242 TYR A O 1
ATOM 1963 N N . ALA A 1 243 ? -13.759 -1.404 6.139 1.00 93.44 243 ALA A N 1
ATOM 1964 C CA . ALA A 1 243 ? -13.410 -1.127 7.514 1.00 93.44 243 ALA A CA 1
ATOM 1965 C C . ALA A 1 243 ? -14.558 -0.398 8.211 1.00 93.44 243 ALA A C 1
ATOM 1967 O O . ALA A 1 243 ? -15.106 -0.948 9.161 1.00 93.44 243 ALA A O 1
ATOM 1968 N N . THR A 1 244 ? -14.932 0.777 7.711 1.00 91.56 244 THR A N 1
ATOM 1969 C CA . THR A 1 244 ? -15.971 1.684 8.230 1.00 91.56 244 THR A CA 1
ATOM 1970 C C . THR A 1 244 ? -16.326 2.698 7.135 1.00 91.56 244 THR A C 1
ATOM 1972 O O . THR A 1 244 ? -15.804 2.591 6.027 1.00 91.56 244 THR A O 1
ATOM 1975 N N . ASP A 1 245 ? -17.195 3.656 7.424 1.00 89.50 245 ASP A N 1
ATOM 1976 C CA . ASP A 1 245 ? -17.326 4.892 6.652 1.00 89.50 245 ASP A CA 1
ATOM 1977 C C . ASP A 1 245 ? -16.660 6.055 7.417 1.00 89.50 245 ASP A C 1
ATOM 1979 O O . ASP A 1 245 ? -16.603 6.018 8.651 1.00 89.50 245 ASP A O 1
ATOM 1983 N N . ASP A 1 246 ? -16.135 7.028 6.674 1.00 86.69 246 ASP A N 1
ATOM 1984 C CA . ASP A 1 246 ? -15.700 8.351 7.132 1.00 86.69 246 ASP A CA 1
ATOM 1985 C C . ASP A 1 246 ? -16.442 9.461 6.352 1.00 86.69 246 ASP A C 1
ATOM 1987 O O . ASP A 1 246 ? -17.350 9.189 5.552 1.00 86.69 246 ASP A O 1
ATOM 1991 N N . ALA A 1 247 ? -16.042 10.718 6.568 1.00 83.94 247 ALA A N 1
ATOM 1992 C CA . ALA A 1 247 ? -16.728 11.880 6.016 1.00 83.94 247 ALA A CA 1
ATOM 1993 C C . ALA A 1 247 ? -16.650 11.948 4.480 1.00 83.94 247 ALA A C 1
ATOM 1995 O O . ALA A 1 247 ? -17.494 12.592 3.844 1.00 83.94 247 ALA A O 1
ATOM 1996 N N . ASP A 1 248 ? -15.655 11.280 3.893 1.00 85.31 248 ASP A N 1
ATOM 1997 C CA . ASP A 1 248 ? -15.387 11.228 2.460 1.00 85.31 248 ASP A CA 1
ATOM 1998 C C . ASP A 1 248 ? -15.934 9.939 1.812 1.00 85.31 248 ASP A C 1
ATOM 2000 O O . ASP A 1 248 ? -16.154 9.898 0.594 1.00 85.31 248 ASP A O 1
ATOM 2004 N N . GLY A 1 249 ? -16.260 8.915 2.608 1.00 89.31 249 GLY A N 1
ATOM 2005 C CA . GLY A 1 249 ? -17.031 7.748 2.199 1.00 89.31 249 GLY A CA 1
ATOM 2006 C C . GLY A 1 249 ? -16.531 6.428 2.799 1.00 89.31 249 GLY A C 1
ATOM 2007 O O . GLY A 1 249 ? -16.036 6.385 3.919 1.00 89.31 249 GLY A O 1
ATOM 2008 N N . PRO A 1 250 ? -16.707 5.297 2.093 1.00 92.62 250 PRO A N 1
ATOM 2009 C CA . PRO A 1 250 ? -16.317 3.999 2.626 1.00 92.62 250 PRO A CA 1
ATOM 2010 C C . PRO A 1 250 ? -14.795 3.844 2.673 1.00 92.62 250 PRO A C 1
ATOM 2012 O O . PRO A 1 250 ? -14.121 3.953 1.651 1.00 92.62 250 PRO A O 1
ATOM 2015 N N . VAL A 1 251 ? -14.290 3.465 3.842 1.00 93.38 251 VAL A N 1
ATOM 2016 C CA . VAL A 1 251 ? -12.882 3.166 4.112 1.00 93.38 251 VAL A CA 1
ATOM 2017 C C . VAL A 1 251 ? -12.655 1.661 4.009 1.00 93.38 251 VAL A C 1
ATOM 2019 O O . VAL A 1 251 ? -13.417 0.860 4.565 1.00 93.38 251 VAL A O 1
ATOM 2022 N N . TYR A 1 252 ? -11.581 1.238 3.342 1.00 96.88 252 TYR A N 1
ATOM 2023 C CA . TYR A 1 252 ? -11.212 -0.172 3.217 1.00 96.88 252 TYR A CA 1
ATOM 2024 C C . TYR A 1 252 ? -9.803 -0.394 3.737 1.00 96.88 252 TYR A C 1
ATOM 2026 O O . TYR A 1 252 ? -8.891 0.350 3.404 1.00 96.88 252 TYR A O 1
ATOM 2034 N N . VAL A 1 253 ? -9.604 -1.436 4.546 1.00 97.56 253 VAL A N 1
ATOM 2035 C CA . VAL A 1 253 ? -8.296 -1.721 5.143 1.00 97.56 253 VAL A CA 1
ATOM 2036 C C . VAL A 1 253 ? -8.043 -3.218 5.194 1.00 97.56 253 VAL A C 1
ATOM 2038 O O . VAL A 1 253 ? -8.801 -3.989 5.791 1.00 97.56 253 VAL A O 1
ATOM 2041 N N . ALA A 1 254 ? -6.920 -3.634 4.616 1.00 97.94 254 ALA A N 1
ATOM 2042 C CA . ALA A 1 254 ? -6.447 -5.006 4.659 1.00 97.94 254 ALA A CA 1
ATOM 2043 C C . ALA A 1 254 ? -5.178 -5.125 5.498 1.00 97.94 254 ALA A C 1
ATOM 2045 O O . ALA A 1 254 ? -4.250 -4.328 5.394 1.00 97.94 254 ALA A O 1
ATOM 2046 N N . ARG A 1 255 ? -5.110 -6.188 6.305 1.00 97.44 255 ARG A N 1
ATOM 2047 C CA . ARG A 1 255 ? -3.917 -6.552 7.075 1.00 97.44 255 ARG A CA 1
ATOM 2048 C C . ARG A 1 255 ? -3.112 -7.602 6.318 1.00 97.44 255 ARG A C 1
ATOM 2050 O O . ARG A 1 255 ? -3.436 -8.791 6.368 1.00 97.44 255 ARG A O 1
ATOM 2057 N N . ILE A 1 256 ? -2.033 -7.184 5.667 1.00 97.81 256 ILE A N 1
ATOM 2058 C CA . ILE A 1 256 ? -1.260 -8.018 4.736 1.00 97.81 256 ILE A CA 1
ATOM 2059 C C . ILE A 1 256 ? 0.130 -8.299 5.306 1.00 97.81 256 ILE A C 1
ATOM 2061 O O . ILE A 1 256 ? 0.728 -7.472 5.996 1.00 97.81 256 ILE A O 1
ATOM 2065 N N . LYS A 1 257 ? 0.631 -9.524 5.092 1.00 97.44 257 LYS A N 1
ATOM 2066 C CA . LYS A 1 257 ? 1.931 -9.958 5.615 1.00 97.44 257 LYS A CA 1
ATOM 2067 C C . LYS A 1 257 ? 3.023 -9.858 4.556 1.00 97.44 257 LYS A C 1
ATOM 2069 O O . LYS A 1 257 ? 3.222 -10.804 3.797 1.00 97.44 257 LYS A O 1
ATOM 2074 N N . VAL A 1 258 ? 3.800 -8.788 4.611 1.00 98.44 258 VAL A N 1
ATOM 2075 C CA . VAL A 1 258 ? 4.841 -8.476 3.626 1.00 98.44 258 VAL A CA 1
ATOM 2076 C C . VAL A 1 258 ? 6.247 -8.583 4.218 1.00 98.44 258 VAL A C 1
ATOM 2078 O O . VAL A 1 258 ? 6.418 -8.712 5.438 1.00 98.44 258 VAL A O 1
ATOM 2081 N N . ASP A 1 259 ? 7.267 -8.615 3.359 1.00 98.12 259 ASP A N 1
ATOM 2082 C CA . ASP A 1 259 ? 8.667 -8.618 3.791 1.00 98.12 259 ASP A CA 1
ATOM 2083 C C . ASP A 1 259 ? 9.066 -7.268 4.401 1.00 98.12 259 ASP A C 1
ATOM 2085 O O . ASP A 1 259 ? 8.530 -6.221 4.065 1.00 98.12 259 ASP A O 1
ATOM 2089 N N . SER A 1 260 ? 9.988 -7.286 5.361 1.00 96.81 260 SER A N 1
ATOM 2090 C CA . SER A 1 260 ? 10.465 -6.082 6.043 1.00 96.81 260 SER A CA 1
ATOM 2091 C C . SER A 1 260 ? 11.870 -6.309 6.600 1.00 96.81 260 SER A C 1
ATOM 2093 O O . SER A 1 260 ? 12.354 -7.445 6.684 1.00 96.81 260 SER A O 1
ATOM 2095 N N . SER A 1 261 ? 12.521 -5.242 7.071 1.00 95.31 261 SER A N 1
ATOM 2096 C CA . SER A 1 261 ? 13.812 -5.326 7.772 1.00 95.31 261 SER A CA 1
ATOM 2097 C C . SER A 1 261 ? 13.785 -6.217 9.029 1.00 95.31 261 SER A C 1
ATOM 2099 O O . SER A 1 261 ? 14.833 -6.659 9.500 1.00 95.31 261 SER A O 1
ATOM 2101 N N . LYS A 1 262 ? 12.594 -6.536 9.560 1.00 96.06 262 LYS A N 1
ATOM 2102 C CA . LYS A 1 262 ? 12.366 -7.425 10.715 1.00 96.06 262 LYS A CA 1
ATOM 2103 C C . LYS A 1 262 ? 11.819 -8.806 10.298 1.00 96.06 262 LYS A C 1
ATOM 2105 O O . LYS A 1 262 ? 11.267 -9.527 11.139 1.00 96.06 262 LYS A O 1
ATOM 2110 N N . GLY A 1 263 ? 11.973 -9.182 9.024 1.00 96.81 263 GLY A N 1
ATOM 2111 C CA . GLY A 1 263 ? 11.358 -10.360 8.400 1.00 96.81 263 GLY A CA 1
ATOM 2112 C C . GLY A 1 263 ? 9.887 -10.124 8.049 1.00 96.81 263 GLY A C 1
ATOM 2113 O O . GLY A 1 263 ? 9.395 -9.011 8.183 1.00 96.81 263 GLY A O 1
ATOM 2114 N N . LYS A 1 264 ? 9.155 -11.171 7.641 1.00 96.62 264 LYS A N 1
ATOM 2115 C CA . LYS A 1 264 ? 7.734 -11.021 7.280 1.00 96.62 264 LYS A CA 1
ATOM 2116 C C . LYS A 1 264 ? 6.881 -10.556 8.466 1.00 96.62 264 LYS A C 1
ATOM 2118 O O . LYS A 1 264 ? 6.731 -11.305 9.445 1.00 96.62 264 LYS A O 1
ATOM 2123 N N . LYS A 1 265 ? 6.283 -9.370 8.361 1.00 97.12 265 LYS A N 1
ATOM 2124 C CA . LYS A 1 265 ? 5.418 -8.739 9.375 1.00 97.12 265 LYS A CA 1
ATOM 2125 C C . LYS A 1 265 ? 4.090 -8.318 8.755 1.00 97.12 265 LYS A C 1
ATOM 2127 O O . LYS A 1 265 ? 3.968 -8.287 7.542 1.00 97.12 265 LYS A O 1
ATOM 2132 N N . TYR A 1 266 ? 3.091 -8.100 9.605 1.00 97.31 266 TYR A N 1
ATOM 2133 C CA . TYR A 1 266 ? 1.803 -7.571 9.167 1.00 97.31 266 TYR A CA 1
ATOM 2134 C C . TYR A 1 266 ? 1.851 -6.048 9.164 1.00 97.31 266 TYR A C 1
ATOM 2136 O O . TYR A 1 266 ? 2.325 -5.468 10.143 1.00 97.31 266 TYR A O 1
ATOM 2144 N N . PHE A 1 267 ? 1.319 -5.474 8.096 1.00 98.62 267 PHE A N 1
ATOM 2145 C CA . PHE A 1 267 ? 1.078 -4.052 7.879 1.00 98.62 267 PHE A CA 1
ATOM 2146 C C . PHE A 1 267 ? -0.385 -3.880 7.458 1.00 98.62 267 PHE A C 1
ATOM 2148 O O . PHE A 1 267 ? -1.038 -4.872 7.108 1.00 98.62 267 PHE A O 1
ATOM 2155 N N . ALA A 1 268 ? -0.905 -2.663 7.546 1.00 98.56 268 ALA A N 1
ATOM 2156 C CA . ALA A 1 268 ? -2.220 -2.315 7.031 1.00 98.56 268 ALA A CA 1
ATOM 2157 C C . ALA A 1 268 ? -2.062 -1.520 5.735 1.00 98.56 268 ALA A C 1
ATOM 2159 O O . ALA A 1 268 ? -1.166 -0.687 5.654 1.00 98.56 268 ALA A O 1
ATOM 2160 N N . PHE A 1 269 ? -2.920 -1.775 4.754 1.00 98.62 269 PHE A N 1
ATOM 2161 C CA . PHE A 1 269 ? -2.971 -1.044 3.488 1.00 98.62 269 PHE A CA 1
ATOM 2162 C C . PHE A 1 269 ? -4.420 -0.682 3.183 1.00 98.62 269 PHE A C 1
ATOM 2164 O O . PHE A 1 269 ? -5.306 -1.501 3.452 1.00 98.62 269 PHE A O 1
ATOM 2171 N N . ASN A 1 270 ? -4.654 0.513 2.642 1.00 97.69 270 ASN A N 1
ATOM 2172 C CA . ASN A 1 270 ? -5.969 0.903 2.137 1.00 97.69 270 ASN A CA 1
ATOM 2173 C C . ASN A 1 270 ? -6.202 0.380 0.706 1.00 97.69 270 ASN A C 1
ATOM 2175 O O . ASN A 1 270 ? -5.355 -0.312 0.132 1.00 97.69 270 ASN A O 1
ATOM 2179 N N . GLU A 1 271 ? -7.360 0.668 0.115 1.00 96.69 271 GLU A N 1
ATOM 2180 C CA . GLU A 1 271 ? -7.715 0.236 -1.244 1.00 96.69 271 GLU A CA 1
ATOM 2181 C C . GLU A 1 271 ? -6.895 0.895 -2.353 1.00 96.69 271 GLU A C 1
ATOM 2183 O O . GLU A 1 271 ? -6.912 0.406 -3.481 1.00 96.69 271 GLU A O 1
ATOM 2188 N N . LYS A 1 272 ? -6.172 1.969 -2.030 1.00 96.38 272 LYS A N 1
ATOM 2189 C CA . LYS A 1 272 ? -5.237 2.664 -2.917 1.00 96.38 272 LYS A CA 1
ATOM 2190 C C . LYS A 1 272 ? -3.803 2.135 -2.792 1.00 96.38 272 LYS A C 1
ATOM 2192 O O . LYS A 1 272 ? -2.935 2.562 -3.538 1.00 96.38 272 LYS A O 1
ATOM 2197 N N . GLY A 1 273 ? -3.550 1.186 -1.886 1.00 98.00 273 GLY A N 1
ATOM 2198 C CA . GLY A 1 273 ? -2.228 0.595 -1.645 1.00 98.00 273 GLY A CA 1
ATOM 2199 C C . GLY A 1 273 ? -1.342 1.383 -0.674 1.00 98.00 273 GLY A C 1
ATOM 2200 O O . GLY A 1 273 ? -0.233 0.940 -0.373 1.00 98.00 273 GLY A O 1
ATOM 2201 N N . GLN A 1 274 ? -1.831 2.504 -0.139 1.00 98.31 274 GLN A N 1
ATOM 2202 C CA . GLN A 1 274 ? -1.120 3.319 0.844 1.00 98.31 274 GLN A CA 1
ATOM 2203 C C . GLN A 1 274 ? -1.103 2.594 2.196 1.00 98.31 274 GLN A C 1
ATOM 2205 O O . GLN A 1 274 ? -2.142 2.145 2.706 1.00 98.31 274 GLN A O 1
ATOM 2210 N N . MET A 1 275 ? 0.075 2.483 2.805 1.00 98.62 275 MET A N 1
ATOM 2211 C CA . MET A 1 275 ? 0.247 1.888 4.127 1.00 98.62 275 MET A CA 1
ATOM 2212 C C . MET A 1 275 ? -0.436 2.736 5.205 1.00 98.62 275 MET A C 1
ATOM 2214 O O . MET A 1 275 ? -0.197 3.931 5.326 1.00 98.62 275 MET A O 1
ATOM 2218 N N . GLN A 1 276 ? -1.227 2.089 6.056 1.00 97.94 276 GLN A N 1
ATOM 2219 C CA . GLN A 1 276 ? -1.948 2.728 7.151 1.00 97.94 276 GLN A CA 1
ATOM 2220 C C . GLN A 1 276 ? -1.219 2.549 8.491 1.00 97.94 276 GLN A C 1
ATOM 2222 O O . GLN A 1 276 ? -0.620 1.503 8.768 1.00 97.94 276 GLN A O 1
ATOM 2227 N N . THR A 1 277 ? -1.318 3.563 9.352 1.00 97.69 277 THR A N 1
ATOM 2228 C CA . THR A 1 277 ? -0.817 3.549 10.738 1.00 97.69 277 THR A CA 1
ATOM 2229 C C . THR A 1 277 ? -1.967 3.772 11.729 1.00 97.69 277 THR A C 1
ATOM 2231 O O . THR A 1 277 ? -3.124 3.894 11.331 1.00 97.69 277 THR A O 1
ATOM 2234 N N . GLY A 1 278 ? -1.690 3.758 13.032 1.00 96.75 278 GLY A N 1
ATOM 2235 C CA . GLY A 1 278 ? -2.702 3.992 14.060 1.00 96.75 278 GLY A CA 1
ATOM 2236 C C . GLY A 1 278 ? -3.651 2.808 14.269 1.00 96.75 278 GLY A C 1
ATOM 2237 O O . GLY A 1 278 ? -3.300 1.645 14.029 1.00 96.75 278 GLY A O 1
ATOM 2238 N N . LEU A 1 279 ? -4.846 3.093 14.792 1.00 96.88 279 LEU A N 1
ATOM 2239 C CA . LEU A 1 279 ? -5.874 2.097 15.090 1.00 96.88 279 LEU A CA 1
ATOM 2240 C C . LEU A 1 279 ? -6.676 1.753 13.828 1.00 96.88 279 LEU A C 1
ATOM 2242 O O . LEU A 1 279 ? -7.298 2.615 13.227 1.00 96.88 279 LEU A O 1
ATOM 2246 N N . GLN A 1 280 ? -6.698 0.476 13.457 1.00 96.81 280 GLN A N 1
ATOM 2247 C CA . GLN A 1 280 ? -7.294 -0.010 12.214 1.00 96.81 280 GLN A CA 1
ATOM 2248 C C . GLN A 1 280 ? -8.271 -1.155 12.493 1.00 96.81 280 GLN A C 1
ATOM 2250 O O . GLN A 1 280 ? -7.936 -2.109 13.207 1.00 96.81 280 GLN A O 1
ATOM 2255 N N . TYR A 1 281 ? -9.473 -1.095 11.916 1.00 96.38 281 TYR A N 1
ATOM 2256 C CA . TYR A 1 281 ? -10.435 -2.197 11.970 1.00 96.38 281 TYR A CA 1
ATOM 2257 C C . TYR A 1 281 ? -10.225 -3.162 10.802 1.00 96.38 281 TYR A C 1
ATOM 2259 O O . TYR A 1 281 ? -10.263 -2.765 9.642 1.00 96.38 281 TYR A O 1
ATOM 2267 N N . ILE A 1 282 ? -10.055 -4.453 11.100 1.00 96.62 282 ILE A N 1
ATOM 2268 C CA . ILE A 1 282 ? -9.838 -5.488 10.083 1.00 96.62 282 ILE A CA 1
ATOM 2269 C C . ILE A 1 282 ? -11.059 -6.404 10.018 1.00 96.62 282 ILE A C 1
ATOM 2271 O O . ILE A 1 282 ? -11.241 -7.302 10.849 1.00 96.62 282 ILE A O 1
ATOM 2275 N N . LYS A 1 283 ? -11.891 -6.213 8.990 1.00 94.56 283 LYS A N 1
ATOM 2276 C CA . LYS A 1 283 ? -13.160 -6.938 8.805 1.00 94.56 283 LYS A CA 1
ATOM 2277 C C . LYS A 1 283 ? -13.006 -8.450 8.687 1.00 94.56 283 LYS A C 1
ATOM 2279 O O . LYS A 1 283 ? -13.847 -9.183 9.205 1.00 94.56 283 LYS A O 1
ATOM 2284 N N . ALA A 1 284 ? -11.934 -8.923 8.051 1.00 92.75 284 ALA A N 1
ATOM 2285 C CA . ALA A 1 284 ? -11.652 -10.354 7.930 1.00 92.75 284 ALA A CA 1
ATOM 2286 C C . ALA A 1 284 ? -11.517 -11.047 9.301 1.00 92.75 284 ALA A C 1
ATOM 2288 O O . ALA A 1 284 ? -11.923 -12.201 9.454 1.00 92.75 284 ALA A O 1
ATOM 2289 N N . ASP A 1 285 ? -10.988 -10.325 10.292 1.00 92.75 285 ASP A N 1
ATOM 2290 C CA . ASP A 1 285 ? -10.758 -10.818 11.651 1.00 92.75 285 ASP A CA 1
ATOM 2291 C C . ASP A 1 285 ? -11.874 -10.401 12.628 1.00 92.75 285 ASP A C 1
ATOM 2293 O O . ASP A 1 285 ? -12.001 -10.985 13.708 1.00 92.75 285 ASP A O 1
ATOM 2297 N N . GLY A 1 286 ? -12.680 -9.398 12.264 1.00 92.69 286 GLY A N 1
ATOM 2298 C CA . GLY A 1 286 ? -13.734 -8.838 13.106 1.00 92.69 286 GLY A CA 1
ATOM 2299 C C . GLY A 1 286 ? -13.191 -8.127 14.347 1.00 92.69 286 GLY A C 1
ATOM 2300 O O . GLY A 1 286 ? -13.757 -8.272 15.430 1.00 92.69 286 GLY A O 1
ATOM 2301 N N . GLY A 1 287 ? -12.068 -7.413 14.231 1.00 95.00 287 GLY A N 1
ATOM 2302 C CA . GLY A 1 287 ? -11.494 -6.695 15.367 1.00 95.00 287 GLY A CA 1
ATOM 2303 C C . GLY A 1 287 ? -10.431 -5.670 15.001 1.00 95.00 287 GLY A C 1
ATOM 2304 O O . GLY A 1 287 ? -9.996 -5.577 13.853 1.00 95.00 287 GLY A O 1
ATOM 2305 N N . PHE A 1 288 ? -10.019 -4.916 16.017 1.00 97.25 288 PHE A N 1
ATOM 2306 C CA . PHE A 1 288 ? -9.081 -3.807 15.881 1.00 97.25 288 PHE A CA 1
ATOM 2307 C C . PHE A 1 288 ? -7.630 -4.239 16.070 1.00 97.25 288 PHE A C 1
ATOM 2309 O O . PHE A 1 288 ? -7.322 -5.125 16.870 1.00 97.25 288 PHE A O 1
ATOM 2316 N N . TYR A 1 289 ? -6.737 -3.568 15.356 1.00 97.94 289 TYR A N 1
ATOM 2317 C CA . TYR A 1 289 ? -5.290 -3.726 15.413 1.00 97.94 289 TYR A CA 1
ATOM 2318 C C . TYR A 1 289 ? -4.655 -2.341 15.470 1.00 97.94 289 TYR A C 1
ATOM 2320 O O . TYR A 1 289 ? -5.214 -1.393 14.934 1.00 97.94 289 TYR A O 1
ATOM 2328 N N . TYR A 1 290 ? -3.490 -2.221 16.098 1.00 98.19 290 TYR A N 1
ATOM 2329 C CA . TYR A 1 290 ? -2.744 -0.965 16.119 1.00 98.19 290 TYR A CA 1
ATOM 2330 C C . TYR A 1 290 ? -1.420 -1.120 15.384 1.00 98.19 290 TYR A C 1
ATOM 2332 O O . TYR A 1 290 ? -0.681 -2.078 15.637 1.00 98.19 290 TYR A O 1
ATOM 2340 N N . PHE A 1 291 ? -1.121 -0.179 14.500 1.00 98.25 291 PHE A N 1
ATOM 2341 C CA . PHE A 1 291 ? 0.109 -0.106 13.726 1.00 98.25 291 PHE A CA 1
ATOM 2342 C C . PHE A 1 291 ? 0.880 1.141 14.165 1.00 98.25 291 PHE A C 1
ATOM 2344 O O . PHE A 1 291 ? 0.307 2.219 14.271 1.00 98.25 291 PHE A O 1
ATOM 2351 N N . ASP A 1 292 ? 2.164 0.990 14.495 1.00 97.56 292 ASP A N 1
ATOM 2352 C CA . ASP A 1 292 ? 2.981 2.138 14.905 1.00 97.56 292 ASP A CA 1
ATOM 2353 C C . ASP A 1 292 ? 3.257 3.098 13.735 1.00 97.56 292 ASP A C 1
ATOM 2355 O O . ASP A 1 292 ? 2.884 2.831 12.597 1.00 97.56 292 ASP A O 1
ATOM 2359 N N . GLU A 1 293 ? 3.948 4.206 14.007 1.00 97.19 293 GLU A N 1
ATOM 2360 C CA . GLU A 1 293 ? 4.324 5.222 13.007 1.00 97.19 293 GLU A CA 1
ATOM 2361 C C . GLU A 1 293 ? 5.139 4.659 11.826 1.00 97.19 293 GLU A C 1
ATOM 2363 O O . GLU A 1 293 ? 5.226 5.286 10.781 1.00 97.19 293 GLU A O 1
ATOM 2368 N N . ASN A 1 294 ? 5.749 3.476 11.976 1.00 97.19 294 ASN A N 1
ATOM 2369 C CA . ASN A 1 294 ? 6.484 2.793 10.907 1.00 97.19 294 ASN A CA 1
ATOM 2370 C C . ASN A 1 294 ? 5.664 1.639 10.297 1.00 97.19 294 ASN A C 1
ATOM 2372 O O . ASN A 1 294 ? 6.236 0.734 9.685 1.00 97.19 294 ASN A O 1
ATOM 2376 N N . GLY A 1 295 ? 4.357 1.597 10.561 1.00 97.94 295 GLY A N 1
ATOM 2377 C CA . GLY A 1 295 ? 3.426 0.581 10.083 1.00 97.94 295 GLY A CA 1
ATOM 2378 C C . GLY A 1 295 ? 3.556 -0.787 10.750 1.00 97.94 295 GLY A C 1
ATOM 2379 O O . GLY A 1 295 ? 2.896 -1.735 10.330 1.00 97.94 295 GLY A O 1
ATOM 2380 N N . TYR A 1 296 ? 4.383 -0.966 11.787 1.00 97.62 296 TYR A N 1
ATOM 2381 C CA . TYR A 1 296 ? 4.490 -2.277 12.429 1.00 97.62 296 TYR A CA 1
ATOM 2382 C C . TYR A 1 296 ? 3.294 -2.527 13.344 1.00 97.62 296 TYR A C 1
ATOM 2384 O O . TYR A 1 296 ? 3.064 -1.794 14.306 1.00 97.62 296 TYR A O 1
ATOM 2392 N N . MET A 1 297 ? 2.592 -3.636 13.106 1.00 97.44 297 MET A N 1
ATOM 2393 C CA . MET A 1 297 ? 1.528 -4.104 13.995 1.00 97.44 297 MET A CA 1
ATOM 2394 C C . MET A 1 297 ? 2.059 -4.365 15.414 1.00 97.44 297 MET A C 1
ATOM 2396 O O . MET A 1 297 ? 2.992 -5.156 15.600 1.00 97.44 297 MET A O 1
ATOM 2400 N N . GLN A 1 298 ? 1.432 -3.748 16.410 1.00 97.38 298 GLN A N 1
ATOM 2401 C CA . GLN A 1 298 ? 1.774 -3.898 17.821 1.00 97.38 298 GLN A CA 1
ATOM 2402 C C . GLN A 1 298 ? 0.978 -5.026 18.488 1.00 97.38 298 GLN A C 1
ATOM 2404 O O . GLN A 1 298 ? -0.107 -5.416 18.052 1.00 97.38 298 GLN A O 1
ATOM 2409 N N . ASP A 1 299 ? 1.524 -5.550 19.584 1.00 96.88 299 ASP A N 1
ATOM 2410 C CA . ASP A 1 299 ? 0.823 -6.436 20.508 1.00 96.88 299 ASP A CA 1
ATOM 2411 C C . ASP A 1 299 ? 1.057 -6.009 21.968 1.00 96.88 299 ASP A C 1
ATOM 2413 O O . ASP A 1 299 ? 1.880 -5.147 22.278 1.00 96.88 299 ASP A O 1
ATOM 2417 N N . GLY A 1 300 ? 0.288 -6.581 22.895 1.00 97.06 300 GLY A N 1
ATOM 2418 C CA . GLY A 1 300 ? 0.370 -6.223 24.304 1.00 97.06 300 GLY A CA 1
ATOM 2419 C C . GLY A 1 300 ? -0.268 -4.870 24.606 1.00 97.06 300 GLY A C 1
ATOM 2420 O O . GLY A 1 300 ? -1.260 -4.482 23.997 1.00 97.06 300 GLY A O 1
ATOM 2421 N N . LYS A 1 301 ? 0.238 -4.183 25.633 1.00 97.06 301 LYS A N 1
ATOM 2422 C CA . LYS A 1 301 ? -0.339 -2.911 26.073 1.00 97.06 301 LYS A CA 1
ATOM 2423 C C . LYS A 1 301 ? 0.225 -1.766 25.231 1.00 97.06 301 LYS A C 1
ATOM 2425 O O . LYS A 1 301 ? 1.439 -1.586 25.224 1.00 97.06 301 LYS A O 1
ATOM 2430 N N . VAL A 1 302 ? -0.662 -0.956 24.667 1.00 97.62 302 VAL A N 1
ATOM 2431 C CA . VAL A 1 302 ? -0.337 0.317 24.012 1.00 97.62 302 VAL A CA 1
ATOM 2432 C C . VAL A 1 302 ? -1.070 1.425 24.773 1.00 97.62 302 VAL A C 1
ATOM 2434 O O . VAL A 1 302 ? -2.209 1.235 25.199 1.00 97.62 302 VAL A O 1
ATOM 2437 N N . SER A 1 303 ? -0.385 2.524 25.064 1.00 95.31 303 SER A N 1
ATOM 2438 C CA . SER A 1 303 ? -1.000 3.728 25.640 1.00 95.31 303 SER A CA 1
ATOM 2439 C C . SER A 1 303 ? -1.173 4.756 24.528 1.00 95.31 303 SER A C 1
ATOM 2441 O O . SER A 1 303 ? -0.490 4.625 23.517 1.00 95.31 303 SER A O 1
ATOM 2443 N N . ASP A 1 304 ? -2.016 5.761 24.759 1.00 93.75 304 ASP A N 1
ATOM 2444 C CA . ASP A 1 304 ? -2.121 6.937 23.888 1.00 93.75 304 ASP A CA 1
ATOM 2445 C C . ASP A 1 304 ? -2.487 6.538 22.445 1.00 93.75 304 ASP A C 1
ATOM 2447 O O . ASP A 1 304 ? -1.856 6.939 21.475 1.00 93.75 304 ASP A O 1
ATOM 2451 N N . VAL A 1 305 ? -3.456 5.619 22.334 1.00 95.00 305 VAL A N 1
ATOM 2452 C CA . VAL A 1 305 ? -4.068 5.251 21.057 1.00 95.00 305 VAL A CA 1
ATOM 2453 C C . VAL A 1 305 ? -5.189 6.241 20.794 1.00 95.00 305 VAL A C 1
ATOM 2455 O O . VAL A 1 305 ? -6.204 6.204 21.499 1.00 95.00 305 VAL A O 1
ATOM 2458 N N . GLU A 1 306 ? -4.978 7.071 19.781 1.00 91.12 306 GLU A N 1
ATOM 2459 C CA . GLU A 1 306 ? -5.953 8.024 19.266 1.00 91.12 306 GLU A CA 1
ATOM 2460 C C . GLU A 1 306 ? -7.176 7.285 18.710 1.00 91.12 306 GLU A C 1
ATOM 2462 O O . GLU A 1 306 ? -7.074 6.270 18.007 1.00 91.12 306 GLU A O 1
ATOM 2467 N N . CYS A 1 307 ? -8.348 7.751 19.115 1.00 85.31 307 CYS A N 1
ATOM 2468 C CA . CYS A 1 307 ? -9.648 7.218 18.752 1.00 85.31 307 CYS A CA 1
ATOM 2469 C C . CYS A 1 307 ? -10.616 8.391 18.846 1.00 85.31 307 CYS A C 1
ATOM 2471 O O . CYS A 1 307 ? -10.965 8.775 19.965 1.00 85.31 307 CYS A O 1
ATOM 2473 N N . ASP A 1 308 ? -11.046 8.912 17.692 1.00 80.69 308 ASP A N 1
ATOM 2474 C CA . ASP A 1 308 ? -11.807 10.168 17.624 1.00 80.69 308 ASP A CA 1
ATOM 2475 C C . ASP A 1 308 ? -10.944 11.334 18.154 1.00 80.69 308 ASP A C 1
ATOM 2477 O O . ASP A 1 308 ? -9.745 11.374 17.886 1.00 80.69 308 ASP A O 1
ATOM 2481 N N . ASP A 1 309 ? -11.511 12.217 18.973 1.00 80.56 309 ASP A N 1
ATOM 2482 C CA . ASP A 1 309 ? -10.814 13.347 19.601 1.00 80.56 309 ASP A CA 1
ATOM 2483 C C . ASP A 1 309 ? -10.061 13.003 20.914 1.00 80.56 309 ASP A C 1
ATOM 2485 O O . ASP A 1 309 ? -9.620 13.906 21.633 1.00 80.56 309 ASP A O 1
ATOM 2489 N N . ASP A 1 310 ? -9.926 11.718 21.274 1.00 87.56 310 ASP A N 1
ATOM 2490 C CA . ASP A 1 310 ? -9.395 11.286 22.575 1.00 87.56 310 ASP A CA 1
ATOM 2491 C C . ASP A 1 310 ? -8.341 10.164 22.499 1.00 87.56 310 ASP A C 1
ATOM 2493 O O . ASP A 1 310 ? -8.336 9.294 21.624 1.00 87.56 310 ASP A O 1
ATOM 2497 N N . ASP A 1 311 ? -7.496 10.118 23.532 1.00 91.75 311 ASP A N 1
ATOM 2498 C CA . ASP A 1 311 ? -6.453 9.111 23.717 1.00 91.75 311 ASP A CA 1
ATOM 2499 C C . ASP A 1 311 ? -6.849 8.037 24.734 1.00 91.75 311 ASP A C 1
ATOM 2501 O O . ASP A 1 311 ? -7.169 8.315 25.896 1.00 91.75 311 ASP A O 1
ATOM 2505 N N . TYR A 1 312 ? -6.705 6.768 24.350 1.00 94.50 312 TYR A N 1
ATOM 2506 C CA . TYR A 1 312 ? -7.047 5.649 25.225 1.00 94.50 312 TYR A CA 1
ATOM 2507 C C . TYR A 1 312 ? -5.921 4.629 25.372 1.00 94.50 312 TYR A C 1
ATOM 2509 O O . TYR A 1 312 ? -5.050 4.433 24.529 1.00 94.50 312 TYR A O 1
ATOM 2517 N N . SER A 1 313 ? -5.950 3.900 26.489 1.00 96.69 313 SER A N 1
ATOM 2518 C CA . SER A 1 313 ? -5.093 2.727 26.669 1.00 96.69 313 SER A CA 1
ATOM 2519 C C . SER A 1 313 ? -5.723 1.496 26.027 1.00 96.69 313 SER A C 1
ATOM 2521 O O . SER A 1 313 ? -6.845 1.132 26.378 1.00 96.69 313 SER A O 1
ATOM 2523 N N . PHE A 1 314 ? -4.961 0.782 25.202 1.00 97.88 314 PHE A N 1
ATOM 2524 C CA . PHE A 1 314 ? -5.380 -0.466 24.578 1.00 97.88 314 PHE A CA 1
ATOM 2525 C C . PHE A 1 314 ? -4.593 -1.689 25.070 1.00 97.88 314 PHE A C 1
ATOM 2527 O O . PHE A 1 314 ? -3.475 -1.599 25.591 1.00 97.88 314 PHE A O 1
ATOM 2534 N N . TYR A 1 315 ? -5.191 -2.869 24.912 1.00 97.94 315 TYR A N 1
ATOM 2535 C CA . TYR A 1 315 ? -4.514 -4.153 25.046 1.00 97.94 315 TYR A CA 1
ATOM 2536 C C . TYR A 1 315 ? -4.805 -5.064 23.853 1.00 97.94 315 TYR A C 1
ATOM 2538 O O . TYR A 1 315 ? -5.935 -5.497 23.631 1.00 97.94 315 TYR A O 1
ATOM 2546 N N . PHE A 1 316 ? -3.745 -5.425 23.145 1.00 98.06 316 PHE A N 1
ATOM 2547 C CA . PHE A 1 316 ? -3.753 -6.326 22.006 1.00 98.06 316 PHE A CA 1
ATOM 2548 C C . PHE A 1 316 ? -3.205 -7.699 22.411 1.00 98.06 316 PHE A C 1
ATOM 2550 O O . PHE A 1 316 ? -2.279 -7.839 23.218 1.00 98.06 316 PHE A O 1
ATOM 2557 N N . ASN A 1 317 ? -3.800 -8.754 21.872 1.00 97.12 317 ASN A N 1
ATOM 2558 C CA . ASN A 1 317 ? -3.447 -10.135 22.180 1.00 97.12 317 ASN A CA 1
ATOM 2559 C C . ASN A 1 317 ? -1.997 -10.466 21.786 1.00 97.12 317 ASN A C 1
ATOM 2561 O O . ASN A 1 317 ? -1.575 -10.175 20.678 1.00 97.12 317 ASN A O 1
ATOM 2565 N N . THR A 1 318 ? -1.257 -11.162 22.656 1.00 94.25 318 THR A N 1
ATOM 2566 C CA . THR A 1 318 ? 0.158 -11.550 22.429 1.00 94.25 318 THR A CA 1
ATOM 2567 C C . THR A 1 318 ? 0.355 -13.033 22.084 1.00 94.25 318 THR A C 1
ATOM 2569 O O . THR A 1 318 ? 1.470 -13.559 22.105 1.00 94.25 318 THR A O 1
ATOM 2572 N N . LYS A 1 319 ? -0.739 -13.778 21.881 1.00 85.12 319 LYS A N 1
ATOM 2573 C CA . LYS A 1 319 ? -0.716 -15.237 21.688 1.00 85.12 319 LYS A CA 1
ATOM 2574 C C . LYS A 1 319 ? -1.040 -15.615 20.247 1.00 85.12 319 LYS A C 1
ATOM 2576 O O . LYS A 1 319 ? -1.878 -14.998 19.596 1.00 85.12 319 LYS A O 1
ATOM 2581 N N . ASN A 1 320 ? -0.444 -16.720 19.801 1.00 67.38 320 ASN A N 1
ATOM 2582 C CA . ASN A 1 320 ? -0.728 -17.326 18.502 1.00 67.38 320 ASN A CA 1
ATOM 2583 C C . ASN A 1 320 ? -2.229 -17.638 18.354 1.00 67.38 320 ASN A C 1
ATOM 2585 O O . ASN A 1 320 ? -2.808 -18.297 19.218 1.00 67.38 320 ASN A O 1
ATOM 2589 N N . GLY A 1 321 ? -2.824 -17.178 17.251 1.00 73.25 321 GLY A N 1
ATOM 2590 C CA . GLY A 1 321 ? -4.246 -17.337 16.919 1.00 73.25 321 GLY A CA 1
ATOM 2591 C C . GLY A 1 321 ? -4.995 -16.008 16.785 1.00 73.25 321 GLY A C 1
ATOM 2592 O O . GLY A 1 321 ? -5.823 -15.891 15.895 1.00 73.25 321 GLY A O 1
ATOM 2593 N N . SER A 1 322 ? -4.627 -15.006 17.589 1.00 87.88 322 SER A N 1
ATOM 2594 C CA . SER A 1 322 ? -5.220 -13.656 17.567 1.00 87.88 322 SER A CA 1
ATOM 2595 C C . SER A 1 322 ? -4.158 -12.575 17.797 1.00 87.88 322 SER A C 1
ATOM 2597 O O . SER A 1 322 ? -4.457 -11.535 18.364 1.00 87.88 322 SER A O 1
ATOM 2599 N N . ASN A 1 323 ? -2.888 -12.830 17.455 1.00 93.38 323 ASN A N 1
ATOM 2600 C CA . ASN A 1 323 ? -1.795 -11.909 17.784 1.00 93.38 323 ASN A CA 1
ATOM 2601 C C . ASN A 1 323 ? -2.033 -10.520 17.179 1.00 93.38 323 ASN A C 1
ATOM 2603 O O . ASN A 1 323 ? -2.294 -10.426 15.983 1.00 93.38 323 ASN A O 1
ATOM 2607 N N . GLY A 1 324 ? -1.914 -9.478 17.997 1.00 96.69 324 GLY A N 1
ATOM 2608 C CA . GLY A 1 324 ? -2.189 -8.090 17.631 1.00 96.69 324 GLY A CA 1
ATOM 2609 C C . GLY A 1 324 ? -3.668 -7.699 17.650 1.00 96.69 324 GLY A C 1
ATOM 2610 O O . GLY A 1 324 ? -3.956 -6.513 17.634 1.00 96.69 324 GLY A O 1
ATOM 2611 N N . GLN A 1 325 ? -4.606 -8.647 17.735 1.00 97.62 325 GLN A N 1
ATOM 2612 C CA . GLN A 1 325 ? -6.036 -8.328 17.760 1.00 97.62 325 GLN A CA 1
ATOM 2613 C C . GLN A 1 325 ? -6.437 -7.745 19.116 1.00 97.62 325 GLN A C 1
ATOM 2615 O O . GLN A 1 325 ? -6.021 -8.267 20.160 1.00 97.62 325 GLN A O 1
ATOM 2620 N N . GLY A 1 326 ? -7.290 -6.726 19.110 1.00 97.75 326 GLY A N 1
ATOM 2621 C CA . GLY A 1 326 ? -7.870 -6.107 20.294 1.00 97.75 326 GLY A CA 1
ATOM 2622 C C . GLY A 1 326 ? -8.519 -7.134 21.223 1.00 97.75 326 GLY A C 1
ATOM 2623 O O . GLY A 1 326 ? -9.213 -8.057 20.796 1.00 97.75 326 GLY A O 1
ATOM 2624 N N . TYR A 1 327 ? -8.254 -7.020 22.522 1.00 97.12 327 TYR A N 1
ATOM 2625 C CA . TYR A 1 327 ? -8.776 -7.947 23.523 1.00 97.12 327 TYR A CA 1
ATOM 2626 C C . TYR A 1 327 ? -10.124 -7.490 24.096 1.00 97.12 327 TYR A C 1
ATOM 2628 O O . TYR A 1 327 ? -10.265 -6.345 24.520 1.00 97.12 327 TYR A O 1
ATOM 2636 N N . THR A 1 328 ? -11.082 -8.412 24.217 1.00 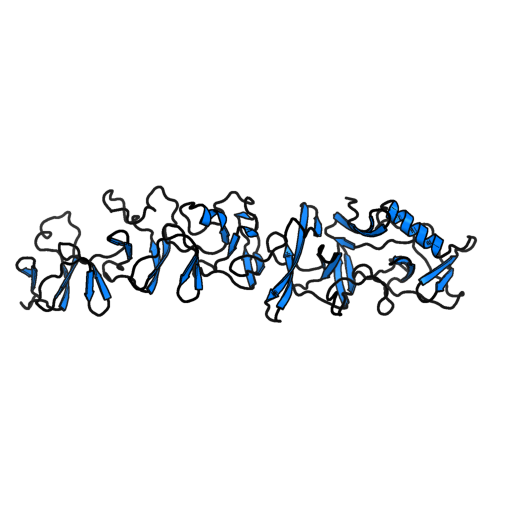96.94 328 THR A N 1
ATOM 2637 C CA . THR A 1 328 ? -12.348 -8.187 24.935 1.00 96.94 328 THR A CA 1
ATOM 2638 C C . THR A 1 328 ? -12.401 -9.034 26.207 1.00 96.94 328 THR A C 1
ATOM 2640 O O . THR A 1 328 ? -12.244 -10.256 26.171 1.00 96.94 328 THR A O 1
ATOM 2643 N N . GLY A 1 329 ? -12.679 -8.394 27.343 1.00 96.38 329 GLY A N 1
ATOM 2644 C CA . GLY A 1 329 ? -12.891 -9.041 28.637 1.00 96.38 329 GLY A CA 1
ATOM 2645 C C . GLY A 1 329 ? -11.887 -8.636 29.714 1.00 96.38 329 GLY A C 1
ATOM 2646 O O . GLY A 1 329 ? -11.294 -7.560 29.693 1.00 96.38 329 GLY A O 1
ATOM 2647 N N . GLU A 1 330 ? -11.717 -9.505 30.710 1.00 96.88 330 GLU A N 1
ATOM 2648 C CA . GLU A 1 330 ? -10.877 -9.234 31.878 1.00 96.88 330 GLU A CA 1
ATOM 2649 C C . GLU A 1 330 ? -9.400 -9.541 31.590 1.00 96.88 330 GLU A C 1
ATOM 2651 O O . GLU A 1 330 ? -9.058 -10.667 31.213 1.00 96.88 330 GLU A O 1
ATOM 2656 N N . LYS A 1 331 ? -8.502 -8.584 31.844 1.00 95.44 331 LYS A N 1
ATOM 2657 C CA . LYS A 1 331 ? -7.049 -8.797 31.781 1.00 95.44 331 LYS A CA 1
ATOM 2658 C C . LYS A 1 331 ? -6.345 -8.006 32.873 1.00 95.44 331 LYS A C 1
ATOM 2660 O O . LYS A 1 331 ? -6.539 -6.809 33.009 1.00 95.44 331 LYS A O 1
ATOM 2665 N N . ASP A 1 332 ? -5.552 -8.691 33.698 1.00 94.50 332 ASP A N 1
ATOM 2666 C CA . ASP A 1 332 ? -4.697 -8.078 34.729 1.00 94.50 332 ASP A CA 1
ATOM 2667 C C . ASP A 1 332 ? -5.422 -7.073 35.661 1.00 94.50 332 ASP A C 1
ATOM 2669 O O . ASP A 1 332 ? -4.830 -6.126 36.169 1.00 94.50 332 ASP A O 1
ATOM 2673 N N . ASN A 1 333 ? -6.704 -7.348 35.951 1.00 96.69 333 ASN A N 1
ATOM 2674 C CA . ASN A 1 333 ? -7.646 -6.527 36.743 1.00 96.69 333 ASN A CA 1
ATOM 2675 C C . ASN A 1 333 ? -8.239 -5.300 36.045 1.00 96.69 333 ASN A C 1
ATOM 2677 O O . ASN A 1 333 ? -8.908 -4.510 36.705 1.00 96.69 333 ASN A O 1
ATOM 2681 N N . TYR A 1 334 ? -8.059 -5.185 34.740 1.00 97.81 334 TYR A N 1
ATOM 2682 C CA . TYR A 1 334 ? -8.705 -4.195 33.894 1.00 97.81 334 TYR A CA 1
ATOM 2683 C C . TYR A 1 334 ? -9.724 -4.874 32.982 1.00 97.81 334 TYR A C 1
ATOM 2685 O O . TYR A 1 334 ? -9.656 -6.090 32.756 1.00 97.81 334 TYR A O 1
ATOM 2693 N N . LEU A 1 335 ? -10.685 -4.089 32.512 1.00 98.12 335 LEU A N 1
ATOM 2694 C CA . LEU A 1 335 ? -11.714 -4.520 31.578 1.00 98.12 335 LEU A CA 1
ATOM 2695 C C . LEU A 1 335 ? -11.460 -3.871 30.222 1.00 98.12 335 LEU A C 1
ATOM 2697 O O . LEU A 1 335 ? -11.136 -2.686 30.165 1.00 98.12 335 LEU A O 1
ATOM 2701 N N . TYR A 1 336 ? -11.606 -4.654 29.161 1.00 98.00 336 TYR A N 1
ATOM 2702 C CA . TYR A 1 336 ? -11.354 -4.208 27.800 1.00 98.00 336 TYR A CA 1
ATOM 2703 C C . TYR A 1 336 ? -12.508 -4.572 26.867 1.00 98.00 336 TYR A C 1
ATOM 2705 O O . TYR A 1 336 ? -13.157 -5.606 27.059 1.00 98.00 336 TYR A O 1
ATOM 2713 N N . PHE A 1 337 ? -12.718 -3.750 25.844 1.00 97.88 337 PHE A N 1
ATOM 2714 C CA . PHE A 1 337 ? -13.612 -4.005 24.720 1.00 97.88 337 PHE A CA 1
ATOM 2715 C C . PHE A 1 337 ? -12.851 -3.776 23.415 1.00 97.88 337 PHE A C 1
ATOM 2717 O O . PHE A 1 337 ? -12.369 -2.675 23.179 1.00 97.88 337 PHE A O 1
ATOM 2724 N N . ASN A 1 338 ? -12.683 -4.838 22.624 1.00 97.00 338 ASN A N 1
ATOM 2725 C CA . ASN A 1 338 ? -11.921 -4.859 21.372 1.00 97.00 338 ASN A CA 1
ATOM 2726 C C . ASN A 1 338 ? -10.569 -4.115 21.457 1.00 97.00 338 ASN A C 1
ATOM 2728 O O . ASN A 1 338 ? -10.124 -3.423 20.551 1.00 97.00 338 ASN A O 1
ATOM 2732 N N . GLY A 1 339 ? -9.900 -4.273 22.598 1.00 97.38 339 GLY A N 1
ATOM 2733 C CA . GLY A 1 339 ? -8.632 -3.643 22.917 1.00 97.38 339 GLY A CA 1
ATOM 2734 C C . GLY A 1 339 ? -8.757 -2.392 23.776 1.00 97.38 339 GLY A C 1
ATOM 2735 O O . GLY A 1 339 ? -7.906 -2.238 24.644 1.00 97.38 339 GLY A O 1
ATOM 2736 N N . LYS A 1 340 ? -9.799 -1.565 23.640 1.00 97.81 340 LYS A N 1
ATOM 2737 C CA . LYS A 1 340 ? -9.975 -0.320 24.412 1.00 97.81 340 LYS A CA 1
ATOM 2738 C C . LYS A 1 340 ? -10.193 -0.621 25.892 1.00 97.81 340 LYS A C 1
ATOM 2740 O O . LYS A 1 340 ? -11.053 -1.432 26.243 1.00 97.81 340 LYS A O 1
ATOM 2745 N N . ARG A 1 341 ? -9.420 0.002 26.786 1.00 97.94 341 ARG A N 1
ATOM 2746 C CA . ARG A 1 341 ? -9.626 -0.104 28.239 1.00 97.94 341 ARG A CA 1
ATOM 2747 C C . ARG A 1 341 ? -10.861 0.694 28.641 1.00 97.94 341 ARG A C 1
ATOM 2749 O O . ARG A 1 341 ? -10.969 1.863 28.305 1.00 97.94 341 ARG A O 1
ATOM 2756 N N . LEU A 1 342 ? -11.757 0.064 29.395 1.00 97.44 342 LEU A N 1
ATOM 2757 C CA . LEU A 1 342 ? -12.984 0.701 29.869 1.00 97.44 342 LEU A CA 1
ATOM 2758 C C . LEU A 1 342 ? -12.739 1.392 31.208 1.00 97.44 342 LEU A C 1
ATOM 2760 O O . LEU A 1 342 ? -12.320 0.741 32.170 1.00 97.44 342 LEU A O 1
ATOM 2764 N N . GLU A 1 343 ? -13.008 2.694 31.263 1.00 95.75 343 GLU A N 1
ATOM 2765 C CA . GLU A 1 343 ? -12.780 3.564 32.421 1.00 95.75 343 GLU A CA 1
ATOM 2766 C C . GLU A 1 343 ? -14.069 4.307 32.797 1.00 95.75 343 GLU A C 1
ATOM 2768 O O . GLU A 1 343 ? -14.995 4.396 31.995 1.00 95.75 343 GLU A O 1
ATOM 2773 N N . ALA A 1 344 ? -14.164 4.743 34.052 1.00 95.62 344 ALA A N 1
ATOM 2774 C CA . ALA A 1 344 ? -15.204 5.677 34.483 1.00 95.62 344 ALA A CA 1
ATOM 2775 C C . ALA A 1 344 ? -14.725 7.114 34.250 1.00 95.62 344 ALA A C 1
ATOM 2777 O O . ALA A 1 344 ? -13.519 7.355 34.353 1.00 95.62 344 ALA A O 1
ATOM 2778 N N . ASP A 1 345 ? -15.650 8.036 34.008 1.00 90.94 345 ASP A N 1
ATOM 2779 C CA . ASP A 1 345 ? -15.311 9.447 33.798 1.00 90.94 345 ASP A CA 1
ATOM 2780 C C . ASP A 1 345 ? -14.917 10.111 35.126 1.00 90.94 345 ASP A C 1
ATOM 2782 O O . ASP A 1 345 ? -13.970 10.899 35.172 1.00 90.94 345 ASP A O 1
ATOM 2786 N N . ASP A 1 346 ? -15.591 9.746 36.225 1.00 89.75 346 ASP A N 1
ATOM 2787 C CA . ASP A 1 346 ? -15.318 10.278 37.561 1.00 89.75 346 ASP A CA 1
ATOM 2788 C C . ASP A 1 346 ? -14.839 9.208 38.547 1.00 89.75 346 ASP A C 1
ATOM 2790 O O . ASP A 1 346 ? -13.637 9.058 38.760 1.00 89.75 346 ASP A O 1
ATOM 2794 N N . ASP A 1 347 ? -15.742 8.431 39.148 1.00 94.75 347 ASP A N 1
ATOM 2795 C CA . ASP A 1 347 ? -15.381 7.503 40.224 1.00 94.75 347 ASP A CA 1
ATOM 2796 C C . ASP A 1 347 ? -15.592 6.048 39.824 1.00 94.75 347 ASP A C 1
ATOM 2798 O O . ASP A 1 347 ? -14.621 5.276 39.775 1.00 94.75 347 ASP A O 1
ATOM 2802 N N . TYR A 1 348 ? -16.836 5.658 39.526 1.00 97.75 348 TYR A N 1
ATOM 2803 C CA . TYR A 1 348 ? -17.166 4.298 39.116 1.00 97.75 348 TYR A CA 1
ATOM 2804 C C . TYR A 1 348 ? -18.278 4.219 38.070 1.00 97.75 348 TYR A C 1
ATOM 2806 O O . TYR A 1 348 ? -19.302 4.894 38.162 1.00 97.75 348 TYR A O 1
ATOM 2814 N N . ARG A 1 349 ? -18.120 3.264 37.146 1.00 97.25 349 ARG A N 1
ATOM 2815 C CA . ARG A 1 349 ? -19.075 3.001 36.065 1.00 97.25 349 ARG A CA 1
ATOM 2816 C C . ARG A 1 349 ? -19.349 1.517 35.874 1.00 97.25 349 ARG A C 1
ATOM 2818 O O . ARG A 1 349 ? -18.449 0.679 36.006 1.00 97.25 349 ARG A O 1
ATOM 2825 N N . LEU A 1 350 ? -20.602 1.192 35.571 1.00 98.38 350 LEU A N 1
ATOM 2826 C CA . LEU A 1 350 ? -21.060 -0.134 35.180 1.00 98.38 350 LEU A CA 1
ATOM 2827 C C . LEU A 1 350 ? -20.946 -0.315 33.667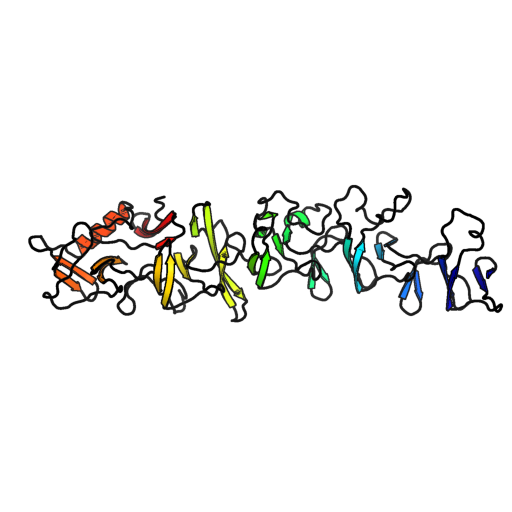 1.00 98.38 350 LEU A C 1
ATOM 2829 O O . LEU A 1 350 ? -21.568 0.423 32.909 1.00 98.38 350 LEU A O 1
ATOM 2833 N N . TYR A 1 351 ? -20.238 -1.360 33.247 1.00 98.38 351 TYR A N 1
ATOM 2834 C CA . TYR A 1 351 ? -20.125 -1.763 31.846 1.00 98.38 351 TYR A CA 1
ATOM 2835 C C . TYR A 1 351 ? -20.659 -3.171 31.616 1.00 98.38 351 TYR A C 1
ATOM 2837 O O . TYR A 1 351 ? -20.369 -4.088 32.392 1.00 98.38 351 TYR A O 1
ATOM 2845 N N . TYR A 1 352 ? -21.383 -3.352 30.515 1.00 98.38 352 TYR A N 1
ATOM 2846 C CA . TYR A 1 352 ? -21.750 -4.659 29.979 1.00 98.38 352 TYR A CA 1
ATOM 2847 C C . TYR A 1 352 ? -20.647 -5.197 29.058 1.00 98.38 352 TYR A C 1
ATOM 2849 O O . TYR A 1 352 ? -20.301 -4.569 28.062 1.00 98.38 352 TYR A O 1
ATOM 2857 N N . VAL A 1 353 ? -20.095 -6.374 29.369 1.00 98.06 353 VAL A N 1
ATOM 2858 C CA . VAL A 1 353 ? -19.087 -7.055 28.539 1.00 98.06 353 VAL A CA 1
ATOM 2859 C C . VAL A 1 353 ? -19.314 -8.566 28.581 1.00 98.06 353 VAL A C 1
ATOM 2861 O O . VAL A 1 353 ? -19.377 -9.153 29.663 1.00 98.06 353 VAL A O 1
ATOM 2864 N N . ASN A 1 354 ? -19.393 -9.219 27.415 1.00 95.19 354 ASN A N 1
ATOM 2865 C CA . ASN A 1 354 ? -19.517 -10.679 27.274 1.00 95.19 354 ASN A CA 1
ATOM 2866 C C . ASN A 1 354 ? -20.613 -11.314 28.162 1.00 95.19 354 ASN A C 1
ATOM 2868 O O . ASN A 1 354 ? -20.372 -12.316 28.846 1.00 95.19 354 ASN A O 1
ATOM 2872 N N . GLY A 1 355 ? -21.814 -10.722 28.185 1.00 95.38 355 GLY A N 1
ATOM 2873 C CA . GLY A 1 355 ? -22.955 -11.252 28.945 1.00 95.38 355 GLY A CA 1
ATOM 2874 C C . GLY A 1 355 ? -22.843 -11.082 30.463 1.00 95.38 355 GLY A C 1
ATOM 2875 O O . GLY A 1 355 ? -23.462 -11.830 31.219 1.00 95.38 355 GLY A O 1
ATOM 2876 N N . ALA A 1 356 ? -22.012 -10.153 30.936 1.00 97.94 356 ALA A N 1
ATOM 2877 C CA . ALA A 1 356 ? -21.874 -9.831 32.350 1.00 97.94 356 ALA A CA 1
ATOM 2878 C C . ALA A 1 356 ? -21.713 -8.326 32.560 1.00 97.94 356 ALA A C 1
ATOM 2880 O O . ALA A 1 356 ? -21.244 -7.610 31.680 1.00 97.94 356 ALA A O 1
ATOM 2881 N N . VAL A 1 357 ? -22.062 -7.865 33.761 1.00 98.50 357 VAL A N 1
ATOM 2882 C CA . VAL A 1 357 ? -21.860 -6.475 34.176 1.00 98.50 357 VAL A CA 1
ATOM 2883 C C . VAL A 1 357 ? -20.666 -6.386 35.117 1.00 98.50 357 VAL A C 1
ATOM 2885 O O . VAL A 1 357 ? -20.494 -7.216 36.016 1.00 98.50 357 VAL A O 1
ATOM 2888 N N . TYR A 1 358 ? -19.845 -5.367 34.912 1.00 98.62 358 TYR A N 1
ATOM 2889 C CA . TYR A 1 358 ? -18.636 -5.083 35.670 1.00 98.62 358 TYR A CA 1
ATOM 2890 C C . TYR A 1 358 ? -18.687 -3.661 36.208 1.00 98.62 358 TYR A C 1
ATOM 2892 O O . TYR A 1 358 ? -19.181 -2.777 35.525 1.00 98.62 358 TYR A O 1
ATOM 2900 N N . LEU A 1 359 ? -18.137 -3.440 37.402 1.00 98.31 359 LEU A N 1
ATOM 2901 C CA . LEU A 1 359 ? -17.907 -2.098 37.935 1.00 98.31 359 LEU A CA 1
ATOM 2902 C C . LEU A 1 359 ? -16.422 -1.768 37.779 1.00 98.31 359 LEU A C 1
ATOM 2904 O O . LEU A 1 359 ? -15.580 -2.493 38.318 1.00 98.31 359 LEU A O 1
ATOM 2908 N N . VAL A 1 360 ? -16.096 -0.696 37.066 1.00 98.19 360 VAL A N 1
ATOM 2909 C CA . VAL A 1 360 ? -14.723 -0.188 36.908 1.00 98.19 360 VAL A CA 1
ATOM 2910 C C . VAL A 1 360 ? -14.593 1.174 37.574 1.00 98.19 360 VAL A C 1
ATOM 2912 O O . VAL A 1 360 ? -15.603 1.806 37.859 1.00 98.19 360 VAL A O 1
ATOM 2915 N N . ASN A 1 361 ? -13.364 1.604 37.858 1.00 97.50 361 ASN A N 1
ATOM 2916 C CA . ASN A 1 361 ? -13.090 2.966 38.317 1.00 97.50 361 ASN A CA 1
ATOM 2917 C C . ASN A 1 361 ? -12.474 3.838 37.208 1.00 97.50 361 ASN A C 1
ATOM 2919 O O . ASN A 1 361 ? -12.164 3.325 36.134 1.00 97.50 361 ASN A O 1
ATOM 2923 N N . ASN A 1 362 ? -12.168 5.102 37.507 1.00 95.38 362 ASN A N 1
ATOM 2924 C CA . ASN A 1 362 ? -11.468 6.056 36.618 1.00 95.38 362 ASN A CA 1
ATOM 2925 C C . ASN A 1 362 ? -10.009 5.754 36.260 1.00 95.38 362 ASN A C 1
ATOM 2927 O O . ASN A 1 362 ? -9.258 6.612 35.812 1.00 95.38 362 ASN A O 1
ATOM 2931 N N . LYS A 1 363 ? -9.552 4.541 36.556 1.00 93.56 363 LYS A N 1
ATOM 2932 C CA . LYS A 1 363 ? -8.276 4.016 36.057 1.00 93.56 363 LYS A CA 1
ATOM 2933 C C . LYS A 1 363 ? -8.494 2.714 35.294 1.00 93.56 363 LYS A C 1
ATOM 2935 O O . LYS A 1 363 ? -7.542 1.961 35.100 1.00 93.56 363 LYS A O 1
ATOM 2940 N N . GLY A 1 364 ? -9.750 2.360 35.023 1.00 94.31 364 GLY A N 1
ATOM 2941 C CA . GLY A 1 364 ? -10.207 1.107 34.427 1.00 94.31 364 GLY A CA 1
ATOM 2942 C C . GLY A 1 364 ? -10.071 -0.142 35.299 1.00 94.31 364 GLY A C 1
ATOM 2943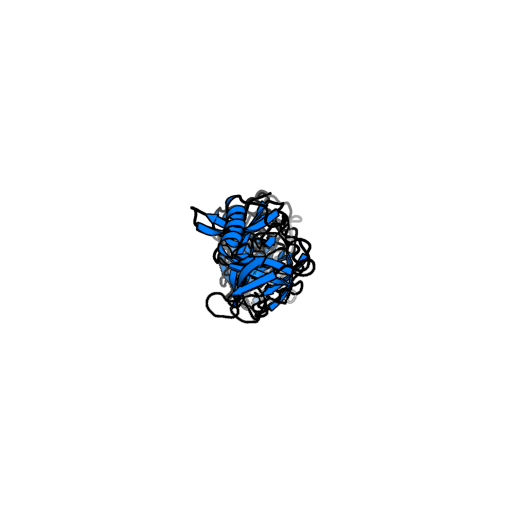 O O . GLY A 1 364 ? -10.189 -1.263 34.801 1.00 94.31 364 GLY A O 1
ATOM 2944 N N . LYS A 1 365 ? -9.784 -0.010 36.602 1.00 97.31 365 LYS A N 1
ATOM 2945 C CA . LYS A 1 365 ? -9.644 -1.172 37.493 1.00 97.31 365 LYS A CA 1
ATOM 2946 C C . LYS A 1 365 ? -11.005 -1.744 37.861 1.00 97.31 365 LYS A C 1
ATOM 2948 O O . LYS A 1 365 ? -11.826 -1.069 38.486 1.00 97.31 365 LYS A O 1
ATOM 2953 N N . ILE A 1 366 ? -11.173 -3.035 37.594 1.00 98.31 366 ILE A N 1
ATOM 2954 C CA . ILE A 1 366 ? -12.356 -3.803 37.975 1.00 98.31 366 ILE A CA 1
ATOM 2955 C C . ILE A 1 366 ? -12.461 -3.888 39.501 1.00 98.31 366 ILE A C 1
ATOM 2957 O O . ILE A 1 366 ? -11.506 -4.254 40.196 1.00 98.31 366 ILE A O 1
ATOM 2961 N N . GLN A 1 367 ? -13.648 -3.595 40.020 1.00 97.75 367 GLN A N 1
ATOM 2962 C CA . GLN A 1 367 ? -13.999 -3.734 41.426 1.00 97.75 367 GLN A CA 1
ATOM 2963 C C . GLN A 1 367 ? -14.529 -5.140 41.725 1.00 97.75 367 GLN A C 1
ATOM 2965 O O . GLN A 1 367 ? -15.224 -5.758 40.925 1.00 97.75 367 GLN A O 1
ATOM 2970 N N . SER A 1 368 ? -14.181 -5.664 42.901 1.00 96.19 368 SER A N 1
ATOM 2971 C CA . SER A 1 368 ? -14.550 -7.028 43.307 1.00 96.19 368 SER A CA 1
ATOM 2972 C C . SER A 1 368 ? -14.559 -7.193 44.832 1.00 96.19 368 SER A C 1
ATOM 2974 O O . SER A 1 368 ? -14.020 -8.167 45.371 1.00 96.19 368 SER A O 1
ATOM 2976 N N . SER A 1 369 ? -15.048 -6.184 45.560 1.00 92.56 369 SER A N 1
ATOM 2977 C CA . SER A 1 369 ? -15.051 -6.213 47.028 1.00 92.56 369 SER A CA 1
ATOM 2978 C C . SER A 1 369 ? -15.856 -7.410 47.539 1.00 92.56 369 SER A C 1
ATOM 2980 O O . SER A 1 369 ? -16.958 -7.671 47.074 1.00 92.56 369 SER A O 1
ATOM 2982 N N . LYS A 1 370 ? -15.317 -8.123 48.535 1.00 88.50 370 LYS A N 1
ATOM 2983 C CA . LYS A 1 370 ? -16.067 -9.142 49.298 1.00 88.50 370 LYS A CA 1
ATOM 2984 C C . LYS A 1 370 ? -16.798 -8.555 50.509 1.00 88.50 370 LYS A C 1
ATOM 2986 O O . LYS A 1 370 ? -17.427 -9.295 51.255 1.00 88.50 370 LYS A O 1
ATOM 2991 N N . SER A 1 371 ? -16.613 -7.261 50.762 1.00 85.38 371 SER A N 1
ATOM 2992 C CA . SER A 1 371 ? -17.233 -6.536 51.865 1.00 85.38 371 SER A CA 1
ATOM 2993 C C . SER A 1 371 ? -18.471 -5.814 51.360 1.00 85.38 371 SER A C 1
ATOM 2995 O O . SER A 1 371 ? -18.339 -4.942 50.499 1.00 85.38 371 SER A O 1
ATOM 2997 N N . ASP A 1 372 ? -19.616 -6.109 51.971 1.00 77.88 372 ASP A N 1
ATOM 2998 C CA . ASP A 1 372 ? -20.888 -5.419 51.718 1.00 77.88 372 ASP A CA 1
ATOM 2999 C C . ASP A 1 372 ? -20.920 -4.004 52.330 1.00 77.88 372 ASP A C 1
ATOM 3001 O O . ASP A 1 372 ? -21.858 -3.245 52.102 1.00 77.88 372 ASP A O 1
ATOM 3005 N N . ASN A 1 373 ? -19.893 -3.629 53.104 1.00 84.94 373 ASN A N 1
ATOM 3006 C CA . ASN A 1 373 ? -19.764 -2.291 53.686 1.00 84.94 373 ASN A CA 1
ATOM 3007 C C . ASN A 1 373 ? -19.078 -1.294 52.747 1.00 84.94 373 ASN A C 1
ATOM 3009 O O . ASN A 1 373 ? -19.111 -0.098 53.023 1.00 84.94 373 ASN A O 1
ATOM 3013 N N . LYS A 1 374 ? -18.399 -1.761 51.686 1.00 92.69 374 LYS A N 1
ATOM 3014 C CA . LYS A 1 374 ? -17.801 -0.841 50.715 1.00 92.69 374 LYS A CA 1
ATOM 3015 C C . LYS A 1 374 ? -18.922 -0.280 49.845 1.00 92.69 374 LYS A C 1
ATOM 3017 O O . LYS A 1 374 ? -19.677 -1.051 49.256 1.00 92.69 374 LYS A O 1
ATOM 3022 N N . LYS A 1 375 ? -18.999 1.043 49.781 1.00 93.88 375 LYS A N 1
ATOM 3023 C CA . LYS A 1 375 ? -19.916 1.764 48.910 1.00 93.88 375 LYS A CA 1
ATOM 3024 C C . LYS A 1 375 ? -19.171 2.415 47.750 1.00 93.88 375 LYS A C 1
ATOM 3026 O O . LYS A 1 375 ? -17.938 2.492 47.784 1.00 93.88 375 LYS A O 1
ATOM 3031 N N . TYR A 1 376 ? -19.919 2.770 46.716 1.00 96.19 376 TYR A N 1
ATOM 3032 C CA . TYR A 1 376 ? -19.402 3.271 45.452 1.00 96.19 376 TYR A CA 1
ATOM 3033 C C . TYR A 1 376 ? -20.259 4.433 44.975 1.00 96.19 376 TYR A C 1
ATOM 3035 O O . TYR A 1 376 ? -21.485 4.339 45.030 1.00 96.19 376 TYR A O 1
ATOM 3043 N N . ASP A 1 377 ? -19.604 5.459 44.457 1.00 96.31 377 ASP A N 1
ATOM 3044 C CA . ASP A 1 377 ? -20.263 6.594 43.827 1.00 96.31 377 ASP A CA 1
ATOM 3045 C C . ASP A 1 377 ? -20.368 6.268 42.333 1.00 96.31 377 ASP A C 1
ATOM 3047 O O . ASP A 1 377 ? -19.360 6.153 41.633 1.00 96.31 377 ASP A O 1
ATOM 3051 N N . ILE A 1 378 ? -21.584 5.936 41.890 1.00 95.31 378 ILE A N 1
ATOM 3052 C CA . ILE A 1 378 ? -21.854 5.469 40.524 1.00 95.31 378 ILE A CA 1
ATOM 3053 C C . ILE A 1 378 ? -22.375 6.640 39.700 1.00 95.31 378 ILE A C 1
ATOM 3055 O O . ILE A 1 378 ? -23.269 7.351 40.152 1.00 95.31 378 ILE A O 1
ATOM 3059 N N . GLU A 1 379 ? -21.866 6.792 38.479 1.00 90.38 379 GLU A N 1
ATOM 3060 C CA . GLU A 1 379 ? -22.203 7.915 37.588 1.00 90.38 379 GLU A CA 1
ATOM 3061 C C . GLU A 1 379 ? -23.301 7.603 36.557 1.00 90.38 379 GLU A C 1
ATOM 3063 O O . GLU A 1 379 ? -23.960 8.514 36.068 1.00 90.38 379 GLU A O 1
ATOM 3068 N N . ASN A 1 380 ? -23.550 6.321 36.272 1.00 92.94 380 ASN A N 1
ATOM 3069 C CA . ASN A 1 380 ? -24.492 5.873 35.243 1.00 92.94 380 ASN A CA 1
ATOM 3070 C C . ASN A 1 380 ? -25.895 6.498 35.371 1.00 92.94 380 ASN A C 1
ATOM 3072 O O . ASN A 1 380 ? -26.615 6.289 36.358 1.00 92.94 380 ASN A O 1
ATOM 3076 N N . LYS A 1 381 ? -26.348 7.187 34.322 1.00 88.81 381 LYS A N 1
ATOM 3077 C CA . LYS A 1 381 ? -27.658 7.843 34.231 1.00 88.81 381 LYS A CA 1
ATOM 3078 C C . LYS A 1 381 ? -28.796 6.910 34.629 1.00 88.81 381 LYS A C 1
ATOM 3080 O O . LYS A 1 381 ? -28.957 5.795 34.132 1.00 88.81 381 LYS A O 1
ATOM 3085 N N . GLY A 1 382 ? -29.645 7.403 35.526 1.00 86.31 382 GLY A N 1
ATOM 3086 C CA . GLY A 1 382 ? -30.793 6.669 36.059 1.00 86.31 382 GLY A CA 1
ATOM 3087 C C . GLY A 1 382 ? -30.477 5.747 37.239 1.00 86.31 382 GLY A C 1
ATOM 3088 O O . GLY A 1 382 ? -31.422 5.208 37.813 1.00 86.31 382 GLY A O 1
ATOM 3089 N N . ILE A 1 383 ? -29.201 5.577 37.600 1.00 85.62 383 ILE A N 1
ATOM 3090 C CA . ILE A 1 383 ? -28.751 4.987 38.873 1.00 85.62 383 ILE A CA 1
ATOM 3091 C C . ILE A 1 383 ? -27.663 5.828 39.561 1.00 85.62 383 ILE A C 1
ATOM 3093 O O . ILE A 1 383 ? -27.091 5.381 40.553 1.00 85.62 383 ILE A O 1
ATOM 3097 N N . ALA A 1 384 ? -27.382 7.019 39.025 1.00 89.69 384 ALA A N 1
ATOM 3098 C CA . ALA A 1 384 ? -26.365 7.921 39.530 1.00 89.69 384 ALA A CA 1
ATOM 3099 C C . ALA A 1 384 ? -26.670 8.306 40.981 1.00 89.69 384 ALA A C 1
ATOM 3101 O O . ALA A 1 384 ? -27.708 8.914 41.264 1.00 89.69 384 ALA A O 1
ATOM 3102 N N . ALA A 1 385 ? -25.795 7.899 41.894 1.00 90.25 385 ALA A N 1
ATOM 3103 C CA . ALA A 1 385 ? -25.972 8.078 43.326 1.00 90.25 385 ALA A CA 1
ATOM 3104 C C . ALA A 1 385 ? -24.643 7.889 44.063 1.00 90.25 385 ALA A C 1
ATOM 3106 O O . ALA A 1 385 ? -23.778 7.120 43.636 1.00 90.25 385 ALA A O 1
ATOM 3107 N N . GLU A 1 386 ? -24.530 8.558 45.207 1.00 92.12 386 GLU A N 1
ATOM 3108 C CA . GLU A 1 386 ? -23.474 8.313 46.185 1.00 92.12 386 GLU A CA 1
ATOM 3109 C C . GLU A 1 386 ? -23.809 7.083 47.043 1.00 92.12 386 GLU A C 1
ATOM 3111 O O . GLU A 1 386 ? -24.970 6.678 47.184 1.00 92.12 386 GLU A O 1
ATOM 3116 N N . ASP A 1 387 ? -22.784 6.491 47.651 1.00 91.94 387 ASP A N 1
ATOM 3117 C CA . ASP A 1 387 ? -22.921 5.432 48.653 1.00 91.94 387 ASP A CA 1
ATOM 3118 C C . ASP A 1 387 ? -23.684 4.160 48.183 1.00 91.94 387 ASP A C 1
ATOM 3120 O O . ASP A 1 387 ? -24.257 3.399 48.987 1.00 91.94 387 ASP A O 1
ATOM 3124 N N . VAL A 1 388 ? -23.632 3.838 46.886 1.00 94.44 388 VAL A N 1
ATOM 3125 C CA . VAL A 1 388 ? -24.325 2.679 46.298 1.00 94.44 388 VAL A CA 1
ATOM 3126 C C . VAL A 1 388 ? -23.715 1.365 46.787 1.00 94.44 388 VAL A C 1
ATOM 3128 O O . VAL A 1 388 ? -22.496 1.178 46.813 1.00 94.44 388 VAL A O 1
ATOM 3131 N N . ASN A 1 389 ? -24.563 0.411 47.193 1.00 94.94 389 ASN A N 1
ATOM 3132 C CA . ASN A 1 389 ? -24.104 -0.938 47.526 1.00 94.94 389 ASN A CA 1
ATOM 3133 C C . ASN A 1 389 ? -24.021 -1.791 46.255 1.00 94.94 389 ASN A C 1
ATOM 3135 O O . ASN A 1 389 ? -25.034 -2.008 45.588 1.00 94.94 389 ASN A O 1
ATOM 3139 N N . VAL A 1 390 ? -22.829 -2.305 45.951 1.00 96.75 390 VAL A N 1
ATOM 3140 C CA . VAL A 1 390 ? -22.608 -3.240 44.845 1.00 96.75 390 VAL A CA 1
ATOM 3141 C C . VAL A 1 390 ? -22.023 -4.530 45.399 1.00 96.75 390 VAL A C 1
ATOM 3143 O O . VAL A 1 390 ? -20.968 -4.519 46.037 1.00 96.75 390 VAL A O 1
ATOM 3146 N N . THR A 1 391 ? -22.692 -5.652 45.132 1.00 96.50 391 THR A N 1
ATOM 3147 C CA . THR A 1 391 ? -22.190 -6.984 45.494 1.00 96.50 391 THR A CA 1
ATOM 3148 C C . THR A 1 391 ? -21.671 -7.714 44.263 1.00 96.50 391 THR A C 1
ATOM 3150 O O . THR A 1 391 ? -22.111 -7.453 43.142 1.00 96.50 391 THR A O 1
ATOM 3153 N N . PHE A 1 392 ? -20.737 -8.651 44.455 1.00 97.06 392 PHE A N 1
ATOM 3154 C CA . PHE A 1 392 ? -20.011 -9.292 43.355 1.00 97.06 392 PHE A CA 1
ATOM 3155 C C . PHE A 1 392 ? -19.999 -10.821 43.459 1.00 97.06 392 PHE A C 1
ATOM 3157 O O . PHE A 1 392 ? -19.935 -11.395 44.547 1.00 97.06 392 PHE A O 1
ATOM 3164 N N . THR A 1 393 ? -19.973 -11.488 42.304 1.00 95.81 393 THR A N 1
ATOM 3165 C CA . THR A 1 393 ? -19.578 -12.896 42.162 1.00 95.81 393 THR A CA 1
ATOM 3166 C C . THR A 1 393 ? -18.235 -12.939 41.440 1.00 95.81 393 THR A C 1
ATOM 3168 O O . THR A 1 393 ? -18.154 -12.800 40.220 1.00 95.81 393 THR A O 1
ATOM 3171 N N . GLY A 1 394 ? -17.150 -13.088 42.203 1.00 95.06 394 GLY A N 1
ATOM 3172 C CA . GLY A 1 394 ? -15.810 -12.853 41.665 1.00 95.06 394 GLY A CA 1
ATOM 3173 C C . GLY A 1 394 ? -15.653 -11.378 41.291 1.00 95.06 394 GLY A C 1
ATOM 3174 O O . GLY A 1 394 ? -15.752 -10.526 42.166 1.00 95.06 394 GLY A O 1
ATOM 3175 N N . LYS A 1 395 ? -15.418 -11.095 40.008 1.00 96.88 395 LYS A N 1
ATOM 3176 C CA . LYS A 1 395 ? -15.295 -9.738 39.443 1.00 96.88 395 LYS A CA 1
ATOM 3177 C C . LYS A 1 395 ? -16.573 -9.209 38.785 1.00 96.88 395 LYS A C 1
ATOM 3179 O O . LYS A 1 395 ? -16.626 -8.048 38.403 1.00 96.88 395 LYS A O 1
ATOM 3184 N N . LYS A 1 396 ? -17.593 -10.057 38.654 1.00 98.06 396 LYS A N 1
ATOM 3185 C CA . LYS A 1 396 ? -18.864 -9.713 38.013 1.00 98.06 396 LYS A CA 1
ATOM 3186 C C . LYS A 1 396 ? -19.824 -9.142 39.044 1.00 98.06 396 LYS A C 1
ATOM 3188 O O . LYS A 1 396 ? -19.906 -9.669 40.157 1.00 98.06 396 LYS A O 1
ATOM 3193 N N . VAL A 1 397 ? -20.560 -8.104 38.675 1.00 98.12 397 VAL A N 1
ATOM 3194 C CA . VAL A 1 397 ? -21.623 -7.524 39.497 1.00 98.12 397 VAL A CA 1
ATOM 3195 C C . VAL A 1 397 ? -22.735 -8.555 39.673 1.00 98.12 397 VAL A C 1
ATOM 3197 O O . VAL A 1 397 ? -23.175 -9.196 38.722 1.00 98.12 397 VAL A O 1
ATOM 3200 N N . LYS A 1 398 ? -23.155 -8.748 40.922 1.00 97.56 398 LYS A N 1
ATOM 3201 C CA . LYS A 1 398 ? -24.243 -9.644 41.320 1.00 97.56 398 LYS A CA 1
ATOM 3202 C C . LYS A 1 398 ? -25.529 -8.867 41.599 1.00 97.56 398 LYS A C 1
ATOM 3204 O O . LYS A 1 398 ? -26.607 -9.341 41.250 1.00 97.56 398 LYS A O 1
ATOM 3209 N N . SER A 1 399 ? -25.418 -7.716 42.256 1.00 96.50 399 SER A N 1
ATOM 3210 C CA . SER A 1 399 ? -26.543 -6.815 42.494 1.00 96.50 399 SER A CA 1
ATOM 3211 C C . SER A 1 399 ? -26.073 -5.390 42.755 1.00 96.50 399 SER A C 1
ATOM 3213 O O . SER A 1 399 ? -24.976 -5.189 43.279 1.00 96.50 399 SER A O 1
ATOM 3215 N N . VAL A 1 400 ? -26.946 -4.430 42.464 1.00 96.94 400 VAL A N 1
ATOM 3216 C CA . VAL A 1 400 ? -26.789 -3.004 42.780 1.00 96.94 400 VAL A CA 1
ATOM 3217 C C . VAL A 1 400 ? -27.969 -2.574 43.650 1.00 96.94 400 VAL A C 1
ATOM 3219 O O . VAL A 1 400 ? -29.110 -2.951 43.387 1.00 96.94 400 VAL A O 1
ATOM 3222 N N . THR A 1 401 ? -27.719 -1.837 44.728 1.00 95.38 401 THR A N 1
ATOM 3223 C CA . THR A 1 401 ? -28.765 -1.348 45.639 1.00 95.38 401 THR A CA 1
ATOM 3224 C C . THR A 1 401 ? -28.513 0.104 46.008 1.00 95.38 401 THR A C 1
ATOM 3226 O O . THR A 1 401 ? -27.529 0.420 46.683 1.00 95.38 401 THR A O 1
ATOM 3229 N N . ILE A 1 402 ? -29.440 0.956 45.580 1.00 93.06 402 ILE A N 1
ATOM 3230 C CA . ILE A 1 402 ? -29.529 2.370 45.945 1.00 93.06 402 ILE A CA 1
ATOM 3231 C C . ILE A 1 402 ? -30.386 2.474 47.212 1.00 93.06 402 ILE A C 1
ATOM 3233 O O . ILE A 1 402 ? -31.327 1.696 47.404 1.00 93.06 402 ILE A O 1
ATOM 3237 N N . GLU A 1 403 ? -30.038 3.384 48.120 1.00 90.00 403 GLU A N 1
ATOM 3238 C CA . GLU A 1 403 ? -30.774 3.546 49.374 1.00 90.00 403 GLU A CA 1
ATOM 3239 C C . GLU A 1 403 ? -32.249 3.893 49.118 1.00 90.00 403 GLU A C 1
ATOM 3241 O O . GLU A 1 403 ? -32.575 4.805 48.367 1.00 90.00 403 GLU A O 1
ATOM 3246 N N . GLY A 1 404 ? -33.156 3.145 49.752 1.00 89.31 404 GLY A N 1
ATOM 3247 C CA . GLY A 1 404 ? -34.599 3.325 49.577 1.00 89.31 404 GLY A CA 1
ATOM 3248 C C . GLY A 1 404 ? -35.188 2.666 48.324 1.00 89.31 404 GLY A C 1
ATOM 3249 O O . GLY A 1 404 ? -36.411 2.658 48.184 1.00 89.31 404 GLY A O 1
ATOM 3250 N N . GLU A 1 405 ? -34.367 2.058 47.462 1.00 92.62 405 GLU A N 1
ATOM 3251 C CA . GLU A 1 405 ? -34.817 1.354 46.258 1.00 92.62 405 GLU A CA 1
ATOM 3252 C C . GLU A 1 405 ? -34.753 -0.174 46.394 1.00 92.62 405 GLU A C 1
ATOM 3254 O O . GLU A 1 405 ? -34.104 -0.740 47.278 1.00 92.62 405 GLU A O 1
ATOM 3259 N N . THR A 1 406 ? -35.459 -0.869 45.498 1.00 93.44 406 THR A N 1
ATOM 3260 C CA . THR A 1 406 ? -35.365 -2.333 45.410 1.00 93.44 406 THR A CA 1
ATOM 3261 C C . THR A 1 406 ? -34.040 -2.714 44.740 1.00 93.44 406 THR A C 1
ATOM 3263 O O . THR A 1 406 ? -33.699 -2.110 43.724 1.00 93.44 406 THR A O 1
ATOM 3266 N N . PRO A 1 407 ? -33.292 -3.708 45.259 1.00 94.69 407 PRO A N 1
ATOM 3267 C CA . PRO A 1 407 ? -32.064 -4.175 44.622 1.00 94.69 407 PRO A CA 1
ATOM 3268 C C . PRO A 1 407 ? -32.291 -4.624 43.176 1.00 94.69 407 PRO A C 1
ATOM 3270 O O . PRO A 1 407 ? -33.175 -5.440 42.929 1.00 94.69 407 PRO A O 1
ATOM 3273 N N . MET A 1 408 ? -31.444 -4.162 42.257 1.00 97.19 408 MET A N 1
ATOM 3274 C CA . MET A 1 408 ? -31.361 -4.692 40.895 1.00 97.19 408 MET A CA 1
ATOM 3275 C C . MET A 1 408 ? -30.402 -5.881 40.875 1.00 97.19 408 MET A C 1
ATOM 3277 O O . MET A 1 408 ? -29.259 -5.782 41.332 1.00 97.19 408 MET A O 1
ATOM 3281 N N . SER A 1 409 ? -30.864 -7.013 40.363 1.00 98.06 409 SER A N 1
ATOM 3282 C CA . SER A 1 409 ? -30.076 -8.227 40.157 1.00 98.06 409 SER A CA 1
ATOM 3283 C C . SER A 1 409 ? -29.189 -8.141 38.910 1.00 98.06 409 SER A C 1
ATOM 3285 O O . SER A 1 409 ? -29.399 -7.307 38.031 1.00 98.06 409 SER A O 1
ATOM 3287 N N . ALA A 1 410 ? -28.197 -9.030 38.810 1.00 97.94 410 ALA A N 1
ATOM 3288 C CA . ALA A 1 410 ? -27.359 -9.149 37.617 1.00 97.94 410 ALA A CA 1
ATOM 3289 C C . ALA A 1 410 ? -28.183 -9.374 36.338 1.00 97.94 410 ALA A C 1
ATOM 3291 O O . ALA A 1 410 ? -27.903 -8.734 35.330 1.00 97.94 410 ALA A O 1
ATOM 3292 N N . ASP A 1 411 ? -29.212 -10.224 36.394 1.00 98.19 411 ASP A N 1
ATOM 3293 C CA . ASP A 1 411 ? -30.060 -10.536 35.237 1.00 98.19 411 ASP A CA 1
ATOM 3294 C C . ASP A 1 411 ? -30.861 -9.308 34.776 1.00 98.19 411 ASP A C 1
ATOM 3296 O O . ASP A 1 411 ? -30.998 -9.073 33.579 1.00 98.19 411 ASP A O 1
ATOM 3300 N N . GLU A 1 412 ? -31.344 -8.482 35.711 1.00 98.19 412 GLU A N 1
ATOM 3301 C CA . GLU A 1 412 ? -32.032 -7.226 35.385 1.00 98.19 412 GLU A CA 1
ATOM 3302 C C . GLU A 1 412 ? -31.079 -6.201 34.760 1.00 98.19 412 GLU A C 1
ATOM 3304 O O . GLU A 1 412 ? -31.435 -5.554 33.779 1.00 98.19 412 GLU A O 1
ATOM 3309 N N . LEU A 1 413 ? -29.858 -6.072 35.287 1.00 98.19 413 LEU A N 1
ATOM 3310 C CA . LEU A 1 413 ? -28.842 -5.169 34.734 1.00 98.19 413 LEU A CA 1
ATOM 3311 C C . LEU A 1 413 ? -28.398 -5.604 33.328 1.00 98.19 413 LEU A C 1
ATOM 3313 O O . LEU A 1 413 ? -28.267 -4.767 32.438 1.00 98.19 413 LEU A O 1
ATOM 3317 N N . ILE A 1 414 ? -28.215 -6.909 33.114 1.00 98.06 414 ILE A N 1
ATOM 3318 C CA . ILE A 1 414 ? -27.931 -7.489 31.795 1.00 98.06 414 ILE A CA 1
ATOM 3319 C C . ILE A 1 414 ? -29.081 -7.197 30.828 1.00 98.06 414 ILE A C 1
ATOM 3321 O O . ILE A 1 414 ? -28.838 -6.697 29.733 1.00 98.06 414 ILE A O 1
ATOM 3325 N N . ALA A 1 415 ? -30.328 -7.432 31.244 1.00 97.44 415 ALA A N 1
ATOM 3326 C CA . ALA A 1 415 ? -31.497 -7.183 30.406 1.00 97.44 415 ALA A CA 1
ATOM 3327 C C . ALA A 1 415 ? -31.644 -5.702 30.018 1.00 97.44 415 ALA A C 1
ATOM 3329 O O . ALA A 1 415 ? -32.090 -5.409 28.912 1.00 97.44 415 ALA A O 1
ATOM 3330 N N . LEU A 1 416 ? -31.252 -4.766 30.892 1.00 96.81 416 LEU A N 1
ATOM 3331 C CA . LEU A 1 416 ? -31.223 -3.336 30.569 1.00 96.81 416 LEU A CA 1
ATOM 3332 C C . LEU A 1 416 ? -30.196 -3.017 29.473 1.00 96.81 416 LEU A C 1
ATOM 3334 O O . LEU A 1 416 ? -30.532 -2.316 28.520 1.00 96.81 416 LEU A O 1
ATOM 3338 N N . ALA A 1 417 ? -28.975 -3.550 29.577 1.00 97.25 417 ALA A N 1
ATOM 3339 C CA . ALA A 1 417 ? -27.948 -3.356 28.554 1.00 97.25 417 ALA A CA 1
ATOM 3340 C C . ALA A 1 417 ? -28.360 -3.983 27.212 1.00 97.25 417 ALA A C 1
ATOM 3342 O O . ALA A 1 417 ? -28.295 -3.334 26.172 1.00 97.25 417 ALA A O 1
ATOM 3343 N N . GLU A 1 418 ? -28.859 -5.220 27.232 1.00 96.50 418 GLU A N 1
ATOM 3344 C CA . GLU A 1 418 ? -29.315 -5.919 26.025 1.00 96.50 418 GLU A CA 1
ATOM 3345 C C . GLU A 1 418 ? -30.543 -5.256 25.388 1.00 96.50 418 GLU A C 1
ATOM 3347 O O . GLU A 1 418 ? -30.669 -5.262 24.165 1.00 96.50 418 GLU A O 1
ATOM 3352 N N . ALA A 1 419 ? -31.421 -4.631 26.181 1.00 95.81 419 ALA A N 1
ATOM 3353 C CA . ALA A 1 419 ? -32.520 -3.825 25.657 1.00 95.81 419 ALA A CA 1
ATOM 3354 C C . ALA A 1 419 ? -32.017 -2.574 24.922 1.00 95.81 419 ALA A C 1
ATOM 3356 O O . ALA A 1 419 ? -32.535 -2.265 23.849 1.00 95.81 419 ALA A O 1
ATOM 3357 N N . ASN A 1 420 ? -30.994 -1.893 25.451 1.00 95.00 420 ASN A N 1
ATOM 3358 C CA . ASN A 1 420 ? -30.364 -0.757 24.771 1.00 95.00 420 ASN A CA 1
ATOM 3359 C C . ASN A 1 420 ? -29.690 -1.191 23.462 1.00 95.00 420 ASN A C 1
ATOM 3361 O O . ASN A 1 420 ? -29.904 -0.558 22.430 1.00 95.00 420 ASN A O 1
ATOM 3365 N N . ILE A 1 421 ? -28.968 -2.318 23.478 1.00 95.69 421 ILE A N 1
ATOM 3366 C CA . ILE A 1 421 ? -28.356 -2.915 22.279 1.00 95.69 421 ILE A CA 1
ATOM 3367 C C . ILE A 1 421 ? -29.432 -3.262 21.237 1.00 95.69 421 ILE A C 1
ATOM 3369 O O . ILE A 1 421 ? -29.293 -2.942 20.058 1.00 95.69 421 ILE A O 1
ATOM 3373 N N . ALA A 1 422 ? -30.543 -3.880 21.655 1.00 94.31 422 ALA A N 1
ATOM 3374 C CA . ALA A 1 422 ? -31.651 -4.241 20.765 1.00 94.31 422 ALA A CA 1
ATOM 3375 C C . ALA A 1 422 ? -32.344 -3.021 20.155 1.00 94.31 422 ALA A C 1
ATOM 3377 O O . ALA A 1 422 ? -32.794 -3.071 19.010 1.00 94.31 422 ALA A O 1
ATOM 3378 N N . ALA A 1 423 ? -32.436 -1.942 20.927 1.00 93.44 423 ALA A N 1
ATOM 3379 C CA . ALA A 1 423 ? -33.005 -0.678 20.496 1.00 93.44 423 ALA A CA 1
ATOM 3380 C C . ALA A 1 423 ? -32.022 0.185 19.688 1.00 93.44 423 ALA A C 1
ATOM 3382 O O . ALA A 1 423 ? -32.439 1.241 19.221 1.00 93.44 423 ALA A O 1
ATOM 3383 N N . LYS A 1 424 ? -30.766 -0.260 19.505 1.00 92.56 424 LYS A N 1
ATOM 3384 C CA . LYS A 1 424 ? -29.684 0.518 18.883 1.00 92.56 424 LYS A CA 1
ATOM 3385 C C . LYS A 1 424 ? -29.544 1.913 19.504 1.00 92.56 424 LYS A C 1
ATOM 3387 O O . LYS A 1 424 ? -29.465 2.910 18.796 1.00 92.56 424 LYS A O 1
ATOM 3392 N N . VAL A 1 425 ? -29.605 1.984 20.833 1.00 93.12 425 VAL A N 1
ATOM 3393 C CA . VAL A 1 425 ? -29.323 3.233 21.549 1.00 93.12 425 VAL A CA 1
ATOM 3394 C C . VAL A 1 425 ? -27.857 3.581 21.323 1.00 93.12 425 VAL A C 1
ATOM 3396 O O . VAL A 1 425 ? -27.013 2.693 21.436 1.00 93.12 425 VAL A O 1
ATOM 3399 N N . ASP A 1 426 ? -27.589 4.848 21.018 1.00 93.06 426 ASP A N 1
ATOM 3400 C CA . ASP A 1 426 ? -26.241 5.407 20.918 1.00 93.06 426 ASP A CA 1
ATOM 3401 C C . ASP A 1 426 ? -25.437 5.075 22.195 1.00 93.06 426 ASP A C 1
ATOM 3403 O O . ASP A 1 426 ? -25.845 5.480 23.287 1.00 93.06 426 ASP A O 1
ATOM 3407 N N . PRO A 1 427 ? -24.353 4.282 22.113 1.00 93.69 427 PRO A N 1
ATOM 3408 C CA . PRO A 1 427 ? -23.567 3.879 23.275 1.00 93.69 427 PRO A CA 1
ATOM 3409 C C . PRO A 1 427 ? -22.746 5.017 23.906 1.00 93.69 427 PRO A C 1
ATOM 3411 O O . PRO A 1 427 ? -22.264 4.830 25.028 1.00 93.69 427 PRO A O 1
ATOM 3414 N N . SER A 1 428 ? -22.607 6.173 23.246 1.00 91.12 428 SER A N 1
ATOM 3415 C CA . SER A 1 428 ? -22.037 7.384 23.855 1.00 91.12 428 SER A CA 1
ATOM 3416 C C . SER A 1 428 ? -23.014 8.073 24.817 1.00 91.12 428 SER A C 1
ATOM 3418 O O . SER A 1 428 ? -22.597 8.728 25.776 1.00 91.12 428 SER A O 1
ATOM 3420 N N . GLU A 1 429 ? -24.321 7.861 24.634 1.00 91.31 429 GLU A N 1
ATOM 3421 C CA . GLU A 1 429 ? -25.339 8.340 25.561 1.00 91.31 429 GLU A CA 1
ATOM 3422 C C . GLU A 1 429 ? -25.324 7.523 26.854 1.00 91.31 429 GLU A C 1
ATOM 3424 O O . GLU A 1 429 ? -25.367 6.288 26.878 1.00 91.31 429 GLU A O 1
ATOM 3429 N N . ASP A 1 430 ? -25.317 8.230 27.982 1.00 89.88 430 ASP A N 1
ATOM 3430 C CA . ASP A 1 430 ? -25.226 7.567 29.273 1.00 89.88 430 ASP A CA 1
ATOM 3431 C C . ASP A 1 430 ? -26.512 6.795 29.629 1.00 89.88 430 ASP A C 1
ATOM 3433 O O . ASP A 1 430 ? -27.646 7.223 29.381 1.00 89.88 430 ASP A O 1
ATOM 3437 N N . ALA A 1 431 ? -26.333 5.643 30.273 1.00 93.69 431 ALA A N 1
ATOM 3438 C CA . ALA A 1 431 ? -27.381 4.685 30.588 1.00 93.69 431 ALA A CA 1
ATOM 3439 C C . ALA A 1 431 ? -27.112 3.985 31.923 1.00 93.69 431 ALA A C 1
ATOM 3441 O O . ALA A 1 431 ? -25.990 3.974 32.422 1.00 93.69 431 ALA A O 1
ATOM 3442 N N . LYS A 1 432 ? -28.135 3.309 32.470 1.00 94.75 432 LYS A N 1
ATOM 3443 C CA . LYS A 1 432 ? -28.029 2.559 33.738 1.00 94.75 432 LYS A CA 1
ATOM 3444 C C . LYS A 1 432 ? -26.913 1.510 33.734 1.00 94.75 432 LYS A C 1
ATOM 3446 O O . LYS A 1 432 ? -26.369 1.187 34.784 1.00 94.75 432 LYS A O 1
ATOM 3451 N N . VAL A 1 433 ? -26.623 0.948 32.565 1.00 97.44 433 VAL A N 1
ATOM 3452 C CA . VAL A 1 433 ? -25.470 0.087 32.311 1.00 97.44 433 VAL A CA 1
ATOM 3453 C C . VAL A 1 433 ? -24.903 0.521 30.971 1.00 97.44 433 VAL A C 1
ATOM 3455 O O . VAL A 1 433 ? -25.621 0.491 29.971 1.00 97.44 433 VAL A O 1
ATOM 3458 N N . SER A 1 434 ? -23.641 0.936 30.954 1.00 97.50 434 SER A N 1
ATOM 3459 C CA . SER A 1 434 ? -22.982 1.384 29.732 1.00 97.50 434 SER A CA 1
ATOM 3460 C C . SER A 1 434 ? -22.661 0.202 28.828 1.00 97.50 434 SER A C 1
ATOM 3462 O O . SER A 1 434 ? -22.173 -0.842 29.277 1.00 97.50 434 SER A O 1
ATOM 3464 N N . VAL A 1 435 ? -22.928 0.382 27.540 1.00 97.50 435 VAL A N 1
ATOM 3465 C CA . VAL A 1 435 ? -22.487 -0.523 26.481 1.00 97.50 435 VAL A CA 1
ATOM 3466 C C . VAL A 1 435 ? -21.191 0.072 25.928 1.00 97.50 435 VAL A C 1
ATOM 3468 O O . VAL A 1 435 ? -21.188 1.243 25.568 1.00 97.50 435 VAL A O 1
ATOM 3471 N N . PRO A 1 436 ? -20.068 -0.661 25.927 1.00 97.00 436 PRO A N 1
ATOM 3472 C CA . PRO A 1 436 ? -18.804 -0.112 25.453 1.00 97.00 436 PRO A CA 1
ATOM 3473 C C . PRO A 1 436 ? -18.817 0.075 23.935 1.00 97.00 436 PRO A C 1
ATOM 3475 O O . PRO A 1 436 ? -19.488 -0.670 23.219 1.00 97.00 436 PRO A O 1
ATOM 3478 N N . PHE A 1 437 ? -18.027 1.024 23.450 1.00 95.69 437 PHE A N 1
ATOM 3479 C CA . PHE A 1 437 ? -17.870 1.296 22.028 1.00 95.69 437 PHE A CA 1
ATOM 3480 C C . PHE A 1 437 ? -16.452 1.784 21.704 1.00 95.69 437 PHE A C 1
ATOM 3482 O O . PHE A 1 437 ? -15.691 2.178 22.596 1.00 95.69 437 PHE A O 1
ATOM 3489 N N . ILE A 1 438 ? -16.104 1.729 20.423 1.00 94.88 438 ILE A N 1
ATOM 3490 C CA . ILE A 1 438 ? -14.935 2.371 19.814 1.00 94.88 438 ILE A CA 1
ATOM 3491 C C . ILE A 1 438 ? -15.470 3.217 18.662 1.00 94.88 438 ILE A C 1
ATOM 3493 O O . ILE A 1 438 ? -16.264 2.707 17.878 1.00 94.88 438 ILE A O 1
ATOM 3497 N N . GLN A 1 439 ? -15.059 4.475 18.581 1.00 90.62 439 GLN A N 1
ATOM 3498 C CA . GLN A 1 439 ? -15.432 5.388 17.504 1.00 90.62 439 GLN A CA 1
ATOM 3499 C C . GLN A 1 439 ? -14.202 5.642 16.632 1.00 90.62 439 GLN A C 1
ATOM 3501 O O . GLN A 1 439 ? -13.098 5.763 17.160 1.00 90.62 439 GLN A O 1
ATOM 3506 N N . LEU A 1 440 ? -14.370 5.641 15.316 1.00 86.38 440 LEU A N 1
ATOM 3507 C CA . LEU A 1 440 ? -13.313 5.997 14.372 1.00 86.38 440 LEU A CA 1
ATOM 3508 C C . LEU A 1 440 ? -13.861 7.022 13.380 1.00 86.38 440 LEU A C 1
ATOM 3510 O O . LEU A 1 440 ? -15.006 6.885 12.953 1.00 86.38 440 LEU A O 1
ATOM 3514 N N . TYR A 1 441 ? -13.010 7.979 13.004 1.00 78.56 441 TYR A N 1
ATOM 3515 C CA . TYR A 1 441 ? -13.277 8.995 11.980 1.00 78.56 441 TYR A CA 1
ATOM 3516 C C . TYR A 1 441 ? -14.546 9.826 12.220 1.00 78.56 441 TYR A C 1
ATOM 3518 O O . TYR A 1 441 ? -15.216 10.188 11.265 1.00 78.56 441 TYR A O 1
ATOM 3526 N N . ASP A 1 442 ? -14.910 10.087 13.479 1.00 73.06 442 ASP A N 1
ATOM 3527 C CA . ASP A 1 442 ? -16.057 10.917 13.877 1.00 73.06 442 ASP A CA 1
ATOM 3528 C C . ASP A 1 442 ? -17.451 10.435 13.405 1.00 73.06 442 ASP A C 1
ATOM 3530 O O . ASP A 1 442 ? -18.464 11.055 13.743 1.00 73.06 442 ASP A O 1
ATOM 3534 N N . ASP A 1 443 ? -17.534 9.294 12.704 1.00 69.81 443 ASP A N 1
ATOM 3535 C CA . ASP A 1 443 ? -18.715 8.932 11.914 1.00 69.81 443 ASP A CA 1
ATOM 3536 C C . ASP A 1 443 ? -19.410 7.622 12.300 1.00 69.81 443 ASP A C 1
ATOM 3538 O O . ASP A 1 443 ? -20.624 7.526 12.142 1.00 69.81 443 ASP A O 1
ATOM 3542 N N . ASP A 1 444 ? -18.745 6.603 12.845 1.00 82.50 444 ASP A N 1
ATOM 3543 C CA . ASP A 1 444 ? -19.486 5.429 13.330 1.00 82.50 444 ASP A CA 1
ATOM 3544 C C . ASP A 1 444 ? -18.874 4.807 14.580 1.00 82.50 444 ASP A C 1
ATOM 3546 O O . ASP A 1 444 ? -17.683 4.908 14.887 1.00 82.50 444 ASP A O 1
ATOM 3550 N N . GLN A 1 445 ? -19.739 4.147 15.340 1.00 91.44 445 GLN A N 1
ATOM 3551 C CA . GLN A 1 445 ? -19.417 3.531 16.610 1.00 91.44 445 GLN A CA 1
ATOM 3552 C C . GLN A 1 445 ? -19.495 2.015 16.474 1.00 91.44 445 GLN A C 1
ATOM 3554 O O . GLN A 1 445 ? -20.557 1.415 16.278 1.00 91.44 445 GLN A O 1
ATOM 3559 N N . TYR A 1 446 ? -18.349 1.368 16.647 1.00 94.88 446 TYR A N 1
ATOM 3560 C CA . TYR A 1 446 ? -18.259 -0.073 16.777 1.00 94.88 446 TYR A CA 1
ATOM 3561 C C . TYR A 1 446 ? -18.637 -0.486 18.197 1.00 94.88 446 TYR A C 1
ATOM 3563 O O . TYR A 1 446 ? -17.963 -0.135 19.167 1.00 94.88 446 TYR A O 1
ATOM 3571 N N . THR A 1 447 ? -19.703 -1.268 18.341 1.00 96.44 447 THR A N 1
ATOM 3572 C CA . THR A 1 447 ? -20.227 -1.678 19.650 1.00 96.44 447 THR A CA 1
ATOM 3573 C C . THR A 1 447 ? -20.875 -3.065 19.588 1.00 96.44 447 THR A C 1
ATOM 3575 O O . THR A 1 447 ? -20.787 -3.777 18.585 1.00 96.44 447 THR A O 1
ATOM 3578 N N . TYR A 1 448 ? -21.522 -3.494 20.673 1.00 96.56 448 TYR A N 1
ATOM 3579 C CA . TYR A 1 448 ? -22.383 -4.668 20.651 1.00 96.56 448 TYR A CA 1
ATOM 3580 C C . TYR A 1 448 ? -23.630 -4.409 19.805 1.00 96.56 448 TYR A C 1
ATOM 3582 O O . TYR A 1 448 ? -24.318 -3.405 19.967 1.00 96.56 448 TYR A O 1
ATOM 3590 N N . THR A 1 449 ? -23.979 -5.369 18.954 1.00 94.56 449 THR A N 1
ATOM 3591 C CA . THR A 1 449 ? -25.165 -5.317 18.095 1.00 94.56 449 THR A CA 1
ATOM 3592 C C . THR A 1 449 ? -25.959 -6.618 18.183 1.00 94.56 449 THR A C 1
ATOM 3594 O O . THR A 1 449 ? -25.470 -7.655 18.640 1.00 94.56 449 THR A O 1
ATOM 3597 N N . LEU A 1 450 ? -27.219 -6.582 17.749 1.00 91.19 450 LEU A N 1
ATOM 3598 C CA . LEU A 1 450 ? -28.057 -7.771 17.603 1.00 91.19 450 LEU A CA 1
ATOM 3599 C C . LEU A 1 450 ? -28.272 -8.073 16.121 1.00 91.19 450 LEU A C 1
ATOM 3601 O O . LEU A 1 450 ? -28.976 -7.343 15.424 1.00 91.19 450 LEU A O 1
ATOM 3605 N N . LYS A 1 451 ? -27.709 -9.189 15.650 1.00 83.81 451 LYS A N 1
ATOM 3606 C CA . LYS A 1 451 ? -27.898 -9.693 14.285 1.00 83.81 451 LYS A CA 1
ATOM 3607 C C . LYS A 1 451 ? -28.644 -11.018 14.330 1.00 83.81 451 LYS A C 1
ATOM 3609 O O . LYS A 1 451 ? -28.225 -11.952 15.010 1.00 83.81 451 LYS A O 1
ATOM 3614 N N . ASP A 1 452 ? -29.790 -11.086 13.656 1.00 85.81 452 ASP A N 1
ATOM 3615 C CA . ASP A 1 452 ? -30.681 -12.258 13.659 1.00 85.81 452 ASP A CA 1
ATOM 3616 C C . ASP A 1 452 ? -31.056 -12.741 15.076 1.00 85.81 452 ASP A C 1
ATOM 3618 O O . ASP A 1 452 ? -31.147 -13.940 15.354 1.00 85.81 452 ASP A O 1
ATOM 3622 N N . GLY A 1 453 ? -31.236 -11.791 16.002 1.00 82.50 453 GLY A N 1
ATOM 3623 C CA . GLY A 1 453 ? -31.555 -12.062 17.407 1.00 82.50 453 GLY A CA 1
ATOM 3624 C C . GLY A 1 453 ? -30.394 -12.637 18.227 1.00 82.50 453 GLY A C 1
ATOM 3625 O O . GLY A 1 453 ? -30.619 -13.100 19.344 1.00 82.50 453 GLY A O 1
ATOM 3626 N N . LYS A 1 454 ? -29.168 -12.630 17.692 1.00 88.06 454 LYS A N 1
ATOM 3627 C CA . LYS A 1 454 ? -27.952 -13.034 18.402 1.00 88.06 454 LYS A CA 1
ATOM 3628 C C . LYS A 1 454 ? -27.072 -11.830 18.671 1.00 88.06 454 LYS A C 1
ATOM 3630 O O . LYS A 1 454 ? -26.828 -11.024 17.775 1.00 88.06 454 LYS A O 1
ATOM 3635 N N . LEU A 1 455 ? -26.608 -11.739 19.910 1.00 91.31 455 LEU A N 1
ATOM 3636 C CA . LEU A 1 455 ? -25.637 -10.739 20.310 1.00 91.31 455 LEU A CA 1
ATOM 3637 C C . LEU A 1 455 ? -24.324 -10.977 19.556 1.00 91.31 455 LEU A C 1
ATOM 3639 O O . LEU A 1 455 ? -23.824 -12.104 19.510 1.00 91.31 455 LEU A O 1
ATOM 3643 N N . GLY A 1 456 ? -23.794 -9.913 18.978 1.00 92.94 456 GLY A N 1
ATOM 3644 C CA . GLY A 1 456 ? -22.494 -9.853 18.333 1.00 92.94 456 GLY A CA 1
ATOM 3645 C C . GLY A 1 456 ? -21.907 -8.460 18.496 1.00 92.94 456 GLY A C 1
ATOM 3646 O O . GLY A 1 456 ? -22.348 -7.691 19.347 1.00 92.94 456 GLY A O 1
ATOM 3647 N N . GLU A 1 457 ? -20.924 -8.143 17.671 1.00 94.38 457 GLU A N 1
ATOM 3648 C CA . GLU A 1 457 ? -20.291 -6.829 17.606 1.00 94.38 457 GLU A CA 1
ATOM 3649 C C . GLU A 1 457 ? -20.363 -6.323 16.162 1.00 94.38 457 GLU A C 1
ATOM 3651 O O . GLU A 1 457 ? -20.457 -7.124 15.224 1.00 94.38 457 GLU A O 1
ATOM 3656 N N . GLY A 1 458 ? -20.380 -5.008 15.979 1.00 93.69 458 GLY A N 1
ATOM 3657 C CA . GLY A 1 458 ? -20.413 -4.388 14.662 1.00 93.69 458 GLY A CA 1
ATOM 3658 C C . GLY A 1 458 ? -20.605 -2.879 14.725 1.00 93.69 458 GLY A C 1
ATOM 3659 O O . GLY A 1 458 ? -20.883 -2.320 15.785 1.00 93.69 458 GLY A O 1
ATOM 3660 N N . TRP A 1 459 ? -20.491 -2.265 13.556 1.00 92.50 459 TRP A N 1
ATOM 3661 C CA . TRP A 1 459 ? -20.820 -0.868 13.300 1.00 92.50 459 TRP A CA 1
ATOM 3662 C C . TRP A 1 459 ? -22.320 -0.617 13.459 1.00 92.50 459 TRP A C 1
ATOM 3664 O O . TRP A 1 459 ? -23.147 -1.445 13.042 1.00 92.50 459 TRP A O 1
ATOM 3674 N N . LEU A 1 460 ? -22.672 0.471 14.141 1.00 89.81 460 LEU A N 1
ATOM 3675 C CA . LEU A 1 460 ? -24.048 0.759 14.530 1.00 89.81 460 LEU A CA 1
ATOM 3676 C C . LEU A 1 460 ? -24.807 1.515 13.429 1.00 89.81 460 LEU A C 1
ATOM 3678 O O . LEU A 1 460 ? -26.018 1.286 13.286 1.00 89.81 460 LEU A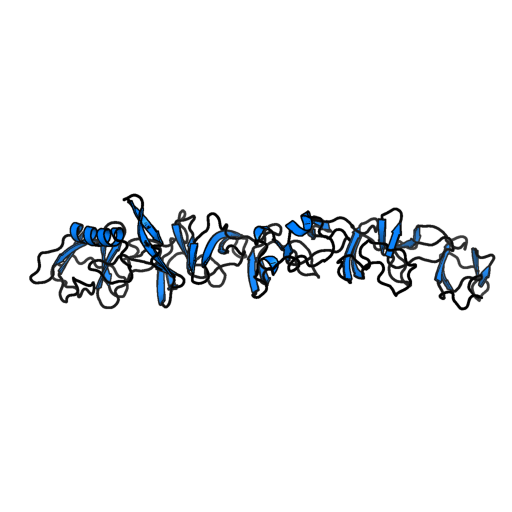 O 1
ATOM 3682 N N . GLY A 1 461 ? -24.095 2.319 12.631 1.00 80.88 461 GLY A N 1
ATOM 3683 C CA . GLY A 1 461 ? -24.604 3.119 11.520 1.00 80.88 461 GLY A CA 1
ATOM 3684 C C . GLY A 1 461 ? -25.565 4.205 11.990 1.00 80.88 461 GLY A C 1
ATOM 3685 O O . GLY A 1 461 ? -26.702 4.245 11.512 1.00 80.88 461 GLY A O 1
ATOM 3686 N N . ILE A 1 462 ? -25.179 4.972 13.019 1.00 69.12 462 ILE A N 1
ATOM 3687 C CA . ILE A 1 462 ? -26.039 6.011 13.625 1.00 69.12 462 ILE A CA 1
ATOM 3688 C C . ILE A 1 462 ? -25.897 7.383 12.955 1.00 69.12 462 ILE A C 1
ATOM 3690 O O . ILE A 1 462 ? -26.819 8.191 13.106 1.00 69.12 462 ILE A O 1
ATOM 3694 N N . ASN A 1 463 ? -24.851 7.610 12.160 1.00 57.62 463 ASN A N 1
ATOM 3695 C CA . ASN A 1 463 ? -24.660 8.861 11.424 1.00 57.62 463 ASN A CA 1
ATOM 3696 C C . ASN A 1 463 ? -25.180 8.808 9.982 1.00 57.62 463 ASN A C 1
ATOM 3698 O O . ASN A 1 463 ? -25.110 7.730 9.343 1.00 57.62 463 ASN A O 1
#

Radius of gyration: 37.74 Å; chains: 1; bounding box: 88×41×113 Å

Sequence (463 aa):
TWVDDEYYVGSDGAMLKNAWIKTTADEDVSDPDEDGDHWYYFDNKGKKVTSEDKKINGKTYYFNEDGEMLYGWHEENGNVFYLGTEDEGWRAENQWLWLEKPGDADDDEDEEQILTCADEDECDDEGWYWFGSSGKMYKDSGKKKVNGRYYMFNEHGQMLYEWINGKAVSAATPGNAHLDGNATPNSAGIGDMLYYNIVEEGWRGDGWYEIDGSEDVGTDSDTDWYFIDDGEAEHADTAKDYATDDADGPVYVARIKVDSSKGKKYFAFNEKGQMQTGLQYIKADGGFYYFDENGYMQDGKVSDVECDDDDYSFYFNTKNGSNGQGYTGEKDNYLYFNGKRLEADDDYRLYYVNGAVYLVNNKGKIQSSKSDNKKYDIENKGIAAEDVNVTFTGKKVKSVTIEGETPMSADELIALAEANIAAKVDPSEDAKVSVPFIQLYDDDQYTYTLKDGKLGEGWLGIN

pLDDT: mean 89.42, std 11.91, range [43.72, 98.75]

Foldseek 3Di:
DDDPLFWDADPVRHTDELDKDWADGPVCVPPPPDDGTFIWGAYRVRTTDADQWDQRPNFIWGAHRSNGTDAAWDDDPNFIWGQHDRVRRTTDELDKDWDFQPPPPDDDPPDDRNFPCPDPFAADRIAIWGQYRVRTTDQPAAWDDRPNFIWGAQNRRGTAAAKAQQVCSVVSVTYYSYHFPPDDFLQDWLQRIFHAHDRVGRTGDAAKDFAQATRNNPRNPDTAIFGAHRRGTDEFDPVQQFFDAAPVGTWGKAFDFDQDPVGTATFIHTRRRGTDAAWTGGRVLRAIWGAHPVRGTDAAWDWQRDFPPDTFIFHADCDPPRGRWTDAQDDPQAGGDRGTTDEDPAAWAWADGPLFIFIATRVRGTDADPDQQDFTQYCFPPQGDGRWGWHDDGRTTQWIDDPPDDIDGGVNLSVQVVVCQAVLPDQVDGHPHGWDWTHHNNFWTWTWHADPNDIDIDTSRPD